Protein AF-0000000082828769 (afdb_homodimer)

Foldseek 3Di:
DDLLVLLVLLLLCAVVQDLCVSCVVVVHDSVVSVVSPVVNCVVVVHRQWDDDPPTIHGDPVNVVVSVVSLVVNLVVVVVVVVVPPLDLQEEAFEEEAPVLCVLFVVVLVVVLCVVRVNYHYHYDHDLDDDDCSVVVHFKYKDFDDDDDPLKDKAFQDKWFKFKKAFPVLCVVDDHDADLLCQQVWEEEEEPVQQQWFWKAALVRDTDTHGHDYPHYYNHQVVSVVCRLVGNTMYIHTCLSCVVCCVVRSMDTHDVRITGDMITIIMMGRDPVSHRPSNVVSRVSCSVPRVCSNCVDD/DDLLVLLVLLLLCAVVQDLCVSCVVVVHDSVVSVVSPVVNCVVVVHRQWDDDPPTTHGDPVNVVVSVVSLVVNLVVVLVVVVVPPLDLQEEAFEEEAPVLCVLFVVVLVVVLCVVRVNYHYHYDHDLDDDDCSVVVHAKYKDFDDDDDPLKDKAFQDKWFKFKKAFPVLCVVDDHDADLQCQQVWEEEEEPVQQQWFWKAALVRDTDTHGHDYPHYYNHQVVSVVCRLVGNTMYIHTCLSCVVCCVVRSMDTHDPRITGDMITIIMMGRDPVSHRPSNVVSRVSCSVPRVCSNCVPD

Radius of gyration: 26.08 Å; Cα contacts (8 Å, |Δi|>4): 1037; chains: 2; bounding box: 64×71×73 Å

Nearest PDB structures (foldseek):
  3t1b-assembly1_C  TM=7.133E-01  e=1.352E-25  Vibrio cholerae
  3t1b-assembly1_B  TM=7.035E-01  e=7.813E-25  Vibrio cholerae
  3t1b-assembly1_D  TM=6.618E-01  e=1.268E-24  Vibrio cholerae
  3hhg-assembly1_D  TM=6.342E-01  e=7.784E-24  Neisseria meningitidis serogroup B
  3hhf-assembly1_A  TM=8.661E-01  e=8.057E-17  Neisseria meningitidis serogroup B

Sequence (594 aa):
MDTLKAIQVFVSIAQHGNLTKAAEHLNYSRAMVSRYLEHLEHTFSTRLFQRNTRKISLTPAGEKALLYCENILQQQQLLQELAAPEQHNGTIRFTCGLFLFELGVAECIRQFKRQHPHIQFDVYLTESTMDLIDAQVDLALRITQKVADGLIARPVCQIESVFCAHPDYLKQHSPLLHPRQLIQHECIAHHSQHQFWTLFDNEQQPQNYPLNVTFKSNDVNALYDMCLHAQGVAMLPTLLVEKDLKEKRLKALFKNFTAPELSLSVVYASRQHLPRITQEFIAFMIENLDFYLKPQNMDTLKAIQVFVSIAQHGNLTKAAEHLNYSRAMVSRYLEHLEHTFSTRLFQRNTRKISLTPAGEKALLYCENILQQQQLLQELAAPEQHNGTIRFTCGLFLFELGVAECIRQFKRQHPHIQFDVYLTESTMDLIDAQVDLALRITQKVADGLIARPVCQIESVFCAHPDYLKQHSPLLHPRQLIQHECIAHHSQHQFWTLFDNEQQPQNYPLNVTFKSNDVNALYDMCLHAQGVAMLPTLLVEKDLKEKRLKALFKNFTAPELSLSVVYASRQHLPRITQEFIAFMIENLDFYLKPQN

Secondary structure (DSSP, 8-state):
--HHHHHHHHHHHHHHT-HHHHHHHHT--HHHHHHHHHHHHHHHTS--EEE-SS-EEE-HHHHHHHHHHHHHHHHHHHHHHHHS-S-S--EEEEEE-HHHIIIIIHHHHHHHHHH-TT-EEEEEE-SS---TTTTT-SEEEEE-S---TT-EEEEEEEE-EEEEE-HHHHHHS----SGGGGGGSEEEEEGGG-SEEEEE-TT--EEEEE-EEEEEES-HHHHHHHHHTTS-EEEEEHHHHHHHHHTTSSEE--TT-BPPPEEEEEEES-STTS-HHHHHHHHHHHHHHHHHHS---/--HHHHHHHHHHHHHHT-HHHHHHHHT--HHHHHHHHHHHHHHHTS--EEE-SS-EEE-HHHHHHHHHHHHHHHHHHHHHHHHS-S-S--EEEEEE-HHHIIIIIHHHHHHHHHH-TT-EEEEEE-SS---HHHHT-SEEEEE-S---TT-EEEEEEEE-EEEEE-HHHHHHS----SGGGGGGSEEEEEGGG-SEEEEE-TT--EEEEE-EEEEEES-HHHHHHHHHTTS-EEEEEHHHHHHHHHTTSSEE--TT-BPPPEEEEEEES-STTS-HHHHHHHHHHHHHHHHHHS---

Structure (mmCIF, N/CA/C/O backbone):
data_AF-0000000082828769-model_v1
#
loop_
_entity.id
_entity.type
_entity.pdbx_description
1 polymer 'HTH-type transcriptional regulator DmlR'
#
loop_
_atom_site.group_PDB
_atom_site.id
_atom_site.type_symbol
_atom_site.label_atom_id
_atom_site.label_alt_id
_atom_site.label_comp_id
_atom_site.label_asym_id
_atom_site.label_entity_id
_atom_site.label_seq_id
_atom_site.pdbx_PDB_ins_code
_atom_site.Cartn_x
_atom_site.Cartn_y
_atom_site.Cartn_z
_atom_site.occupancy
_atom_site.B_iso_or_equiv
_atom_site.auth_seq_id
_atom_site.auth_comp_id
_atom_site.auth_asym_id
_atom_site.auth_atom_id
_atom_site.pdbx_PDB_model_num
ATOM 1 N N . MET A 1 1 ? -0.984 39.531 -18.891 1 70.12 1 MET A N 1
ATOM 2 C CA . MET A 1 1 ? -1.29 38.281 -18.188 1 70.12 1 MET A CA 1
ATOM 3 C C . MET A 1 1 ? -0.097 37.812 -17.375 1 70.12 1 MET A C 1
ATOM 5 O O . MET A 1 1 ? 1.052 38.094 -17.703 1 70.12 1 MET A O 1
ATOM 9 N N . ASP A 1 2 ? -0.327 37.188 -16.266 1 77.69 2 ASP A N 1
ATOM 10 C CA . ASP A 1 2 ? 0.716 36.75 -15.359 1 77.69 2 ASP A CA 1
ATOM 11 C C . ASP A 1 2 ? 1.506 35.594 -15.953 1 77.69 2 ASP A C 1
ATOM 13 O O . ASP A 1 2 ? 0.942 34.531 -16.25 1 77.69 2 ASP A O 1
ATOM 17 N N . THR A 1 3 ? 2.744 35.875 -16.172 1 78.31 3 THR A N 1
ATOM 18 C CA . THR A 1 3 ? 3.594 34.906 -16.859 1 78.31 3 THR A CA 1
ATOM 19 C C . THR A 1 3 ? 3.768 33.656 -16.016 1 78.31 3 THR A C 1
ATOM 21 O O . THR A 1 3 ? 3.807 32.531 -16.547 1 78.31 3 THR A O 1
ATOM 24 N N . LEU A 1 4 ? 3.816 33.844 -14.773 1 79.44 4 LEU A N 1
ATOM 25 C CA . LEU A 1 4 ? 3.979 32.656 -13.898 1 79.44 4 LEU A CA 1
ATOM 26 C C . LEU A 1 4 ? 2.754 31.766 -13.969 1 79.44 4 LEU A C 1
ATOM 28 O O . LEU A 1 4 ? 2.883 30.531 -13.961 1 79.44 4 LEU A O 1
ATOM 32 N N . LYS A 1 5 ? 1.624 32.312 -13.961 1 82.19 5 LYS A N 1
ATOM 33 C CA . LYS A 1 5 ? 0.397 31.562 -14.148 1 82.19 5 LYS A CA 1
ATOM 34 C C . LYS A 1 5 ? 0.379 30.859 -15.508 1 82.19 5 LYS A C 1
ATOM 36 O O . LYS A 1 5 ? -0.058 29.719 -15.625 1 82.19 5 LYS A O 1
ATOM 41 N N . ALA A 1 6 ? 0.841 31.594 -16.516 1 85.81 6 ALA A N 1
ATOM 42 C CA . ALA A 1 6 ? 0.906 31.016 -17.844 1 85.81 6 ALA A CA 1
ATOM 43 C C . ALA A 1 6 ? 1.844 29.812 -17.875 1 85.81 6 ALA A C 1
ATOM 45 O O . ALA A 1 6 ? 1.554 28.812 -18.531 1 85.81 6 ALA A O 1
ATOM 46 N N . ILE A 1 7 ? 2.945 29.922 -17.188 1 82.5 7 ILE A N 1
ATOM 47 C CA . ILE A 1 7 ? 3.893 28.828 -17.062 1 82.5 7 ILE A CA 1
ATOM 48 C C . ILE A 1 7 ? 3.217 27.641 -16.391 1 82.5 7 ILE A C 1
ATOM 50 O O . ILE A 1 7 ? 3.363 26.484 -16.828 1 82.5 7 ILE A O 1
ATOM 54 N N . GLN A 1 8 ? 2.463 27.906 -15.336 1 85.12 8 GLN A N 1
ATOM 55 C CA . GLN A 1 8 ? 1.728 26.875 -14.625 1 85.12 8 GLN A CA 1
ATOM 56 C C . GLN A 1 8 ? 0.742 26.172 -15.555 1 85.12 8 GLN A C 1
ATOM 58 O O . GLN A 1 8 ? 0.625 24.938 -15.523 1 85.12 8 GLN A O 1
ATOM 63 N N . VAL A 1 9 ? 0.018 26.953 -16.359 1 88.44 9 VAL A N 1
ATOM 64 C CA . VAL A 1 9 ? -0.96 26.422 -17.297 1 88.44 9 VAL A CA 1
ATOM 65 C C . VAL A 1 9 ? -0.256 25.547 -18.344 1 88.44 9 VAL A C 1
ATOM 67 O O . VAL A 1 9 ? -0.713 24.453 -18.656 1 88.44 9 VAL A O 1
ATOM 70 N N . PHE A 1 10 ? 0.842 26.031 -18.875 1 92.06 10 PHE A N 1
ATOM 71 C CA . PHE A 1 10 ? 1.627 25.297 -19.859 1 92.06 10 PHE A CA 1
ATOM 72 C C . PHE A 1 10 ? 2.049 23.938 -19.328 1 92.06 10 PHE A C 1
ATOM 74 O O . PHE A 1 10 ? 1.855 22.906 -19.984 1 92.06 10 PHE A O 1
ATOM 81 N N . VAL A 1 11 ? 2.566 23.984 -18.188 1 83.88 11 VAL A N 1
ATOM 82 C CA . VAL A 1 11 ? 3.041 22.75 -17.562 1 83.88 11 VAL A CA 1
ATOM 83 C C . VAL A 1 11 ? 1.868 21.797 -17.344 1 83.88 11 VAL A C 1
ATOM 85 O O . VAL A 1 11 ? 1.99 20.594 -17.578 1 83.88 11 VAL A O 1
ATOM 88 N N . SER A 1 12 ? 0.747 22.266 -16.875 1 86.12 12 SER A N 1
ATOM 89 C CA . SER A 1 12 ? -0.448 21.453 -16.656 1 86.12 12 SER A CA 1
ATOM 90 C C . SER A 1 12 ? -0.937 20.828 -17.969 1 86.12 12 SER A C 1
ATOM 92 O O . SER A 1 12 ? -1.312 19.656 -18 1 86.12 12 SER A O 1
ATOM 94 N N . ILE A 1 13 ? -0.936 21.609 -19 1 86.38 13 ILE A N 1
ATOM 95 C CA . ILE A 1 13 ? -1.341 21.094 -20.312 1 86.38 13 ILE A CA 1
ATOM 96 C C . ILE A 1 13 ? -0.412 19.953 -20.719 1 86.38 13 ILE A C 1
ATOM 98 O O . ILE A 1 13 ? -0.869 18.922 -21.219 1 86.38 13 ILE A O 1
ATOM 102 N N . ALA A 1 14 ? 0.807 20.188 -20.562 1 83.62 14 ALA A N 1
ATOM 103 C CA . ALA A 1 14 ? 1.791 19.172 -20.922 1 83.62 14 ALA A CA 1
ATOM 104 C C . ALA A 1 14 ? 1.573 17.891 -20.125 1 83.62 14 ALA A C 1
ATOM 106 O O . ALA A 1 14 ? 1.704 16.781 -20.672 1 83.62 14 ALA A O 1
ATOM 107 N N . GLN A 1 15 ? 1.291 18.078 -18.891 1 79.12 15 GLN A N 1
ATOM 108 C CA . GLN A 1 15 ? 1.093 16.969 -17.984 1 79.12 15 GLN A CA 1
ATOM 109 C C . GLN A 1 15 ? -0.147 16.156 -18.359 1 79.12 15 GLN A C 1
ATOM 111 O O . GLN A 1 15 ? -0.142 14.93 -18.266 1 79.12 15 GLN A O 1
ATOM 116 N N . HIS A 1 16 ? -1.145 16.844 -18.719 1 77.94 16 HIS A N 1
ATOM 117 C CA . HIS A 1 16 ? -2.432 16.203 -18.953 1 77.94 16 HIS A CA 1
ATOM 118 C C . HIS A 1 16 ? -2.607 15.875 -20.438 1 77.94 16 HIS A C 1
ATOM 120 O O . HIS A 1 16 ? -3.479 15.078 -20.797 1 77.94 16 HIS A O 1
ATOM 126 N N . GLY A 1 17 ? -1.85 16.438 -21.266 1 78.19 17 GLY A N 1
ATOM 127 C CA . GLY A 1 17 ? -1.855 16.203 -22.703 1 78.19 17 GLY A CA 1
ATOM 128 C C . GLY A 1 17 ? -3.107 16.719 -23.391 1 78.19 17 GLY A C 1
ATOM 129 O O . GLY A 1 17 ? -3.416 16.312 -24.516 1 78.19 17 GLY A O 1
ATOM 130 N N . ASN A 1 18 ? -3.924 17.484 -22.672 1 83.44 18 ASN A N 1
ATOM 131 C CA . ASN A 1 18 ? -5.215 17.984 -23.141 1 83.44 18 ASN A CA 1
ATOM 132 C C . ASN A 1 18 ? -5.57 19.312 -22.484 1 83.44 18 ASN A C 1
ATOM 134 O O . ASN A 1 18 ? -5.406 19.469 -21.281 1 83.44 18 ASN A O 1
ATOM 138 N N . LEU A 1 19 ? -6.082 20.156 -23.359 1 85.69 19 LEU A N 1
ATOM 139 C CA . LEU A 1 19 ? -6.418 21.484 -22.875 1 85.69 19 LEU A CA 1
ATOM 140 C C . LEU A 1 19 ? -7.621 21.438 -21.938 1 85.69 19 LEU A C 1
ATOM 142 O O . LEU A 1 19 ? -7.648 22.125 -20.922 1 85.69 19 LEU A O 1
ATOM 146 N N . THR A 1 20 ? -8.516 20.562 -22.312 1 82.94 20 THR A N 1
ATOM 147 C CA . THR A 1 20 ? -9.734 20.469 -21.516 1 82.94 20 THR A CA 1
ATOM 148 C C . THR A 1 20 ? -9.438 19.875 -20.141 1 82.94 20 THR A C 1
ATOM 150 O O . THR A 1 20 ? -9.922 20.375 -19.125 1 82.94 20 THR A O 1
ATOM 153 N N . LYS A 1 21 ? -8.633 18.938 -20.125 1 81.12 21 LYS A N 1
ATOM 154 C CA . LYS A 1 21 ? -8.273 18.281 -18.875 1 81.12 21 LYS A CA 1
ATOM 155 C C . LYS A 1 21 ? -7.449 19.203 -17.984 1 81.12 21 LYS A C 1
ATOM 157 O O . LYS A 1 21 ? -7.645 19.25 -16.766 1 81.12 21 LYS A O 1
ATOM 162 N N . ALA A 1 22 ? -6.586 19.875 -18.625 1 85.38 22 ALA A N 1
ATOM 163 C CA . ALA A 1 22 ? -5.789 20.859 -17.891 1 85.38 22 ALA A CA 1
ATOM 164 C C . ALA A 1 22 ? -6.676 21.953 -17.297 1 85.38 22 ALA A C 1
ATOM 166 O O . ALA A 1 22 ? -6.473 22.375 -16.156 1 85.38 22 ALA A O 1
ATOM 167 N N . ALA A 1 23 ? -7.625 22.344 -18.031 1 87.19 23 ALA A N 1
ATOM 168 C CA . ALA A 1 23 ? -8.562 23.375 -17.578 1 87.19 23 ALA A CA 1
ATOM 169 C C . ALA A 1 23 ? -9.352 22.906 -16.359 1 87.19 23 ALA A C 1
ATOM 171 O O . ALA A 1 23 ? -9.492 23.641 -15.383 1 87.19 23 ALA A O 1
ATOM 172 N N . GLU A 1 24 ? -9.719 21.75 -16.438 1 79.75 24 GLU A N 1
ATOM 173 C CA . GLU A 1 24 ? -10.461 21.156 -15.336 1 79.75 24 GLU A CA 1
ATOM 174 C C . GLU A 1 24 ? -9.594 21.047 -14.086 1 79.75 24 GLU A C 1
ATOM 176 O O . GLU A 1 24 ? -10.039 21.391 -12.984 1 79.75 24 GLU A O 1
ATOM 181 N N . HIS A 1 25 ? -8.414 20.766 -14.328 1 77.69 25 HIS A N 1
ATOM 182 C CA . HIS A 1 25 ? -7.473 20.594 -13.227 1 77.69 25 HIS A CA 1
ATOM 183 C C . HIS A 1 25 ? -7.156 21.922 -12.555 1 77.69 25 HIS A C 1
ATOM 185 O O . HIS A 1 25 ? -7.031 22 -11.328 1 77.69 25 HIS A O 1
ATOM 191 N N . LEU A 1 26 ? -7.137 22.906 -13.266 1 79.12 26 LEU A N 1
ATOM 192 C CA . LEU A 1 26 ? -6.727 24.219 -12.781 1 79.12 26 LEU A CA 1
ATOM 193 C C . LEU A 1 26 ? -7.941 25.062 -12.414 1 79.12 26 LEU A C 1
ATOM 195 O O . LEU A 1 26 ? -7.797 26.188 -11.922 1 79.12 26 LEU A O 1
ATOM 199 N N . ASN A 1 27 ? -9.125 24.484 -12.617 1 80.94 27 ASN A N 1
ATOM 200 C CA . ASN A 1 27 ? -10.375 25.219 -12.422 1 80.94 27 ASN A CA 1
ATOM 201 C C . ASN A 1 27 ? -10.414 26.484 -13.266 1 80.94 27 ASN A C 1
ATOM 203 O O . ASN A 1 27 ? -10.75 27.562 -12.75 1 80.94 27 ASN A O 1
ATOM 207 N N . TYR A 1 28 ? -9.93 26.344 -14.438 1 84 28 TYR A N 1
ATOM 208 C CA . TYR A 1 28 ? -10.008 27.391 -15.453 1 84 28 TYR A CA 1
ATOM 209 C C . TYR A 1 28 ? -10.938 26.984 -16.594 1 84 28 TYR A C 1
ATOM 211 O O . TYR A 1 28 ? -11.258 25.797 -16.75 1 84 28 TYR A O 1
ATOM 219 N N . SER A 1 29 ? -11.555 27.922 -17.297 1 84.12 29 SER A N 1
ATOM 220 C CA . SER A 1 29 ? -12.203 27.625 -18.578 1 84.12 29 SER A CA 1
ATOM 221 C C . SER A 1 29 ? -11.18 27.25 -19.641 1 84.12 29 SER A C 1
ATOM 223 O O . SER A 1 29 ? -10.023 27.641 -19.562 1 84.12 29 SER A O 1
ATOM 225 N N . ARG A 1 30 ? -11.625 26.469 -20.609 1 87.31 30 ARG A N 1
ATOM 226 C CA . ARG A 1 30 ? -10.75 26.109 -21.719 1 87.31 30 ARG A CA 1
ATOM 227 C C . ARG A 1 30 ? -10.25 27.344 -22.453 1 87.31 30 ARG A C 1
ATOM 229 O O . ARG A 1 30 ? -9.102 27.391 -22.906 1 87.31 30 ARG A O 1
ATOM 236 N N . ALA A 1 31 ? -11.133 28.328 -22.516 1 88.62 31 ALA A N 1
ATOM 237 C CA . ALA A 1 31 ? -10.766 29.578 -23.156 1 88.62 31 ALA A CA 1
ATOM 238 C C . ALA A 1 31 ? -9.625 30.266 -22.422 1 88.62 31 ALA A C 1
ATOM 240 O O . ALA A 1 31 ? -8.695 30.797 -23.047 1 88.62 31 ALA A O 1
ATOM 241 N N . MET A 1 32 ? -9.703 30.25 -21.156 1 85.94 32 MET A N 1
ATOM 242 C CA . MET A 1 32 ? -8.672 30.875 -20.328 1 85.94 32 MET A CA 1
ATOM 243 C C . MET A 1 32 ? -7.344 30.141 -20.469 1 85.94 32 MET A C 1
ATOM 245 O O . MET A 1 32 ? -6.285 30.766 -20.594 1 85.94 32 MET A O 1
ATOM 249 N N . VAL A 1 33 ? -7.418 28.828 -20.484 1 91 33 VAL A N 1
ATOM 250 C CA . VAL A 1 33 ? -6.219 28.016 -20.625 1 91 33 VAL A CA 1
ATOM 251 C C . VAL A 1 33 ? -5.574 28.297 -21.984 1 91 33 VAL A C 1
ATOM 253 O O . VAL A 1 33 ? -4.348 28.406 -22.094 1 91 33 VAL A O 1
ATOM 256 N N . SER A 1 34 ? -6.355 28.406 -22.969 1 89.81 34 SER A N 1
ATOM 257 C CA . SER A 1 34 ? -5.867 28.703 -24.312 1 89.81 34 SER A CA 1
ATOM 258 C C . SER A 1 34 ? -5.207 30.078 -24.375 1 89.81 34 SER A C 1
ATOM 260 O O . SER A 1 34 ? -4.145 30.234 -24.984 1 89.81 34 SER A O 1
ATOM 262 N N . ARG A 1 35 ? -5.781 31.016 -23.719 1 89.38 35 ARG A N 1
ATOM 263 C CA . ARG A 1 35 ? -5.242 32.375 -23.688 1 89.38 35 ARG A CA 1
ATOM 264 C C . ARG A 1 35 ? -3.898 32.406 -22.969 1 89.38 35 ARG A C 1
ATOM 266 O O . ARG A 1 35 ? -2.975 33.094 -23.406 1 89.38 35 ARG A O 1
ATOM 273 N N . TYR A 1 36 ? -3.836 31.703 -21.859 1 89.25 36 TYR A N 1
ATOM 274 C CA . TYR A 1 36 ? -2.586 31.641 -21.109 1 89.25 36 TYR A CA 1
ATOM 275 C C . TYR A 1 36 ? -1.481 31 -21.938 1 89.25 36 TYR A C 1
ATOM 277 O O . TYR A 1 36 ? -0.335 31.453 -21.922 1 89.25 36 TYR A O 1
ATOM 285 N N . LEU A 1 37 ? -1.844 30 -22.656 1 90.62 37 LEU A N 1
ATOM 286 C CA . LEU A 1 37 ? -0.863 29.344 -23.516 1 90.62 37 LEU A CA 1
ATOM 287 C C . LEU A 1 37 ? -0.379 30.297 -24.609 1 90.62 37 LEU A C 1
ATOM 289 O O . LEU A 1 37 ? 0.823 30.391 -24.859 1 90.62 37 LEU A O 1
ATOM 293 N N . GLU A 1 38 ? -1.291 30.922 -25.203 1 89 38 GLU A N 1
ATOM 294 C CA . GLU A 1 38 ? -0.949 31.891 -26.234 1 89 38 GLU A CA 1
ATOM 295 C C . GLU A 1 38 ? -0.047 33 -25.688 1 89 38 GLU A C 1
ATOM 297 O O . GLU A 1 38 ? 0.913 33.406 -26.344 1 89 38 GLU A O 1
ATOM 302 N N . HIS A 1 39 ? -0.423 33.469 -24.547 1 85.44 39 HIS A N 1
ATOM 303 C CA . HIS A 1 39 ? 0.387 34.469 -23.875 1 85.44 39 HIS A CA 1
ATOM 304 C C . HIS A 1 39 ? 1.821 34 -23.688 1 85.44 39 HIS A C 1
ATOM 306 O O . HIS A 1 39 ? 2.77 34.75 -23.953 1 85.44 39 HIS A O 1
ATOM 312 N N . LEU A 1 40 ? 1.974 32.781 -23.266 1 86.94 40 LEU A N 1
ATOM 313 C CA . LEU A 1 40 ? 3.305 32.25 -23 1 86.94 40 LEU A CA 1
ATOM 314 C C . LEU A 1 40 ? 4.098 32.094 -24.281 1 86.94 40 LEU A C 1
ATOM 316 O O . LEU A 1 40 ? 5.281 32.438 -24.328 1 86.94 40 LEU A O 1
ATOM 320 N N . GLU A 1 41 ? 3.471 31.641 -25.297 1 88.5 41 GLU A N 1
ATOM 321 C CA . GLU A 1 41 ? 4.125 31.469 -26.594 1 88.5 41 GLU A CA 1
ATOM 322 C C . GLU A 1 41 ? 4.535 32.812 -27.188 1 88.5 41 GLU A C 1
ATOM 324 O O . GLU A 1 41 ? 5.602 32.906 -27.797 1 88.5 41 GLU A O 1
ATOM 329 N N . HIS A 1 42 ? 3.688 33.75 -26.984 1 83.5 42 HIS A N 1
ATOM 330 C CA . HIS A 1 42 ? 4 35.125 -27.453 1 83.5 42 HIS A CA 1
ATOM 331 C C . HIS A 1 42 ? 5.164 35.719 -26.672 1 83.5 42 HIS A C 1
ATOM 333 O O . HIS A 1 42 ? 6.078 36.281 -27.25 1 83.5 42 HIS A O 1
ATOM 339 N N . THR A 1 43 ? 5.164 35.562 -25.344 1 79.25 43 THR A N 1
ATOM 340 C CA . THR A 1 43 ? 6.191 36.094 -24.469 1 79.25 43 THR A CA 1
ATOM 341 C C . THR A 1 43 ? 7.559 35.5 -24.812 1 79.25 43 THR A C 1
ATOM 343 O O . THR A 1 43 ? 8.562 36.219 -24.812 1 79.25 43 THR A O 1
ATOM 346 N N . PHE A 1 44 ? 7.523 34.219 -25.156 1 76.5 44 PHE A N 1
ATOM 347 C CA . PHE A 1 44 ? 8.789 33.562 -25.438 1 76.5 44 PHE A CA 1
ATOM 348 C C . PHE A 1 44 ? 9.039 33.469 -26.938 1 76.5 44 PHE A C 1
ATOM 350 O O . PHE A 1 44 ? 10.078 32.969 -27.375 1 76.5 44 PHE A O 1
ATOM 357 N N . SER A 1 45 ? 8.164 34.031 -27.688 1 81.25 45 SER A N 1
ATOM 358 C CA . SER A 1 45 ? 8.234 34.062 -29.141 1 81.25 45 SER A CA 1
ATOM 359 C C . SER A 1 45 ? 8.523 32.688 -29.719 1 81.25 45 SER A C 1
ATOM 361 O O . SER A 1 45 ? 9.367 32.531 -30.594 1 81.25 45 SER A O 1
ATOM 363 N N . THR A 1 46 ? 7.938 31.703 -29.094 1 80.62 46 THR A N 1
ATOM 364 C CA . THR A 1 46 ? 8.125 30.312 -29.5 1 80.62 46 THR A CA 1
ATOM 365 C C . THR A 1 46 ? 6.828 29.531 -29.375 1 80.62 46 THR A C 1
ATOM 367 O O . THR A 1 46 ? 6.07 29.734 -28.422 1 80.62 46 THR A O 1
ATOM 370 N N . ARG A 1 47 ? 6.512 28.688 -30.328 1 84.12 47 ARG A N 1
ATOM 371 C CA . ARG A 1 47 ? 5.398 27.75 -30.219 1 84.12 47 ARG A CA 1
ATOM 372 C C . ARG A 1 47 ? 5.77 26.562 -29.328 1 84.12 47 ARG A C 1
ATOM 374 O O . ARG A 1 47 ? 6.805 25.938 -29.547 1 84.12 47 ARG A O 1
ATOM 381 N N . LEU A 1 48 ? 4.902 26.375 -28.328 1 89.38 48 LEU A N 1
ATOM 382 C CA . LEU A 1 48 ? 5.242 25.359 -27.344 1 89.38 48 LEU A CA 1
ATOM 383 C C . LEU A 1 48 ? 4.512 24.047 -27.641 1 89.38 48 LEU A C 1
ATOM 385 O O . LEU A 1 48 ? 5 22.969 -27.297 1 89.38 48 LEU A O 1
ATOM 389 N N . PHE A 1 49 ? 3.33 24.203 -28.125 1 87.5 49 PHE A N 1
ATOM 390 C CA . PHE A 1 49 ? 2.553 23.031 -28.484 1 87.5 49 PHE A CA 1
ATOM 391 C C . PHE A 1 49 ? 2.232 23.016 -29.969 1 87.5 49 PHE A C 1
ATOM 393 O O . PHE A 1 49 ? 2.127 24.062 -30.594 1 87.5 49 PHE A O 1
ATOM 400 N N . GLN A 1 50 ? 2.248 21.828 -30.516 1 80.56 50 GLN A N 1
ATOM 401 C CA . GLN A 1 50 ? 1.705 21.641 -31.859 1 80.56 50 GLN A CA 1
ATOM 402 C C . GLN A 1 50 ? 0.246 21.188 -31.812 1 80.56 50 GLN A C 1
ATOM 404 O O . GLN A 1 50 ? -0.122 20.359 -30.969 1 80.56 50 GLN A O 1
ATOM 409 N N . ARG A 1 51 ? -0.724 22.031 -32.156 1 65.88 51 ARG A N 1
ATOM 410 C CA . ARG A 1 51 ? -2.158 21.781 -32.125 1 65.88 51 ARG A CA 1
ATOM 411 C C . ARG A 1 51 ? -2.582 20.953 -33.344 1 65.88 51 ARG A C 1
ATOM 413 O O . ARG A 1 51 ? -2.355 21.359 -34.469 1 65.88 51 ARG A O 1
ATOM 420 N N . ASN A 1 52 ? -2.545 19.719 -33.312 1 58.28 52 ASN A N 1
ATOM 421 C CA . ASN A 1 52 ? -3.246 18.984 -34.344 1 58.28 52 ASN A CA 1
ATOM 422 C C . ASN A 1 52 ? -4.66 18.609 -33.938 1 58.28 52 ASN A C 1
ATOM 424 O O . ASN A 1 52 ? -4.996 18.688 -32.75 1 58.28 52 ASN A O 1
ATOM 428 N N . THR A 1 53 ? -5.688 18.391 -34.75 1 55.28 53 THR A N 1
ATOM 429 C CA . THR A 1 53 ? -7.133 18.312 -34.562 1 55.28 53 THR A CA 1
ATOM 430 C C . THR A 1 53 ? -7.469 17.438 -33.375 1 55.28 53 THR A C 1
ATOM 432 O O . THR A 1 53 ? -8.539 17.578 -32.75 1 55.28 53 THR A O 1
ATOM 435 N N . ARG A 1 54 ? -6.77 16.312 -32.969 1 54.06 54 ARG A N 1
ATOM 436 C CA . ARG A 1 54 ? -7.273 15.32 -32.031 1 54.06 54 ARG A CA 1
ATOM 437 C C . ARG A 1 54 ? -6.434 15.312 -30.766 1 54.06 54 ARG A C 1
ATOM 439 O O . ARG A 1 54 ? -6.859 14.781 -29.734 1 54.06 54 ARG A O 1
ATOM 446 N N . LYS A 1 55 ? -5.023 15.742 -30.766 1 64.5 55 LYS A N 1
ATOM 447 C CA . LYS A 1 55 ? -4.168 15.664 -29.578 1 64.5 55 LYS A CA 1
ATOM 448 C C . LYS A 1 55 ? -3.18 16.828 -29.547 1 64.5 55 LYS A C 1
ATOM 450 O O . LYS A 1 55 ? -2.746 17.312 -30.594 1 64.5 55 LYS A O 1
ATOM 455 N N . ILE A 1 56 ? -2.936 17.453 -28.297 1 76.12 56 ILE A N 1
ATOM 456 C CA . ILE A 1 56 ? -1.958 18.516 -28.094 1 76.12 56 ILE A CA 1
ATOM 457 C C . ILE A 1 56 ? -0.615 17.906 -27.688 1 76.12 56 ILE A C 1
ATOM 459 O O . ILE A 1 56 ? -0.555 17.031 -26.828 1 76.12 56 ILE A O 1
ATOM 463 N N . SER A 1 57 ? 0.412 18.125 -28.578 1 82.31 57 SER A N 1
ATOM 464 C CA . SER A 1 57 ? 1.75 17.625 -28.266 1 82.31 57 SER A CA 1
ATOM 465 C C . SER A 1 57 ? 2.758 18.766 -28.188 1 82.31 57 SER A C 1
ATOM 467 O O . SER A 1 57 ? 2.574 19.812 -28.828 1 82.31 57 SER A O 1
ATOM 469 N N . LEU A 1 58 ? 3.871 18.531 -27.469 1 85.06 58 LEU A N 1
ATOM 470 C CA . LEU A 1 58 ? 4.914 19.531 -27.281 1 85.06 58 LEU A CA 1
ATOM 471 C C . LEU A 1 58 ? 5.754 19.688 -28.547 1 85.06 58 LEU A C 1
ATOM 473 O O . LEU A 1 58 ? 6.059 18.688 -29.203 1 85.06 58 LEU A O 1
ATOM 477 N N . THR A 1 59 ? 6.156 20.891 -29.031 1 83.5 59 THR A N 1
ATOM 478 C CA . THR A 1 59 ? 7.215 21.141 -30 1 83.5 59 THR A CA 1
ATOM 479 C C . THR A 1 59 ? 8.586 20.859 -29.391 1 83.5 59 THR A C 1
ATOM 481 O O . THR A 1 59 ? 8.711 20.734 -28.172 1 83.5 59 THR A O 1
ATOM 484 N N . PRO A 1 60 ? 9.641 20.688 -30.219 1 78.25 60 PRO A N 1
ATOM 485 C CA . PRO A 1 60 ? 10.992 20.562 -29.656 1 78.25 60 PRO A CA 1
ATOM 486 C C . PRO A 1 60 ? 11.336 21.719 -28.703 1 78.25 60 PRO A C 1
ATOM 488 O O . PRO A 1 60 ? 11.93 21.484 -27.656 1 78.25 60 PRO A O 1
ATOM 491 N N . ALA A 1 61 ? 11.008 22.828 -29.078 1 79.62 61 ALA A N 1
ATOM 492 C CA . ALA A 1 61 ? 11.18 23.984 -28.203 1 79.62 61 ALA A CA 1
ATOM 493 C C . ALA A 1 61 ? 10.328 23.859 -26.953 1 79.62 61 ALA A C 1
ATOM 495 O O . ALA A 1 61 ? 10.758 24.234 -25.859 1 79.62 61 ALA A O 1
ATOM 496 N N . GLY A 1 62 ? 9.133 23.281 -27.156 1 82.81 62 GLY A N 1
ATOM 497 C CA . GLY A 1 62 ? 8.25 23.047 -26.031 1 82.81 62 GLY A CA 1
ATOM 498 C C . GLY A 1 62 ? 8.836 22.078 -25.016 1 82.81 62 GLY A C 1
ATOM 499 O O . GLY A 1 62 ? 8.703 22.281 -23.797 1 82.81 62 GLY A O 1
ATOM 500 N N . GLU A 1 63 ? 9.523 21.156 -25.453 1 78.31 63 GLU A N 1
ATOM 501 C CA . GLU A 1 63 ? 10.164 20.172 -24.578 1 78.31 63 GLU A CA 1
ATOM 502 C C . GLU A 1 63 ? 11.258 20.812 -23.734 1 78.31 63 GLU A C 1
ATOM 504 O O . GLU A 1 63 ? 11.367 20.547 -22.547 1 78.31 63 GLU A O 1
ATOM 509 N N . LYS A 1 64 ? 12.062 21.609 -24.438 1 75.25 64 LYS A N 1
ATOM 510 C CA . LYS A 1 64 ? 13.102 22.344 -23.719 1 75.25 64 LYS A CA 1
ATOM 511 C C . LYS A 1 64 ? 12.5 23.344 -22.734 1 75.25 64 LYS A C 1
ATOM 513 O O . LYS A 1 64 ? 12.945 23.438 -21.594 1 75.25 64 LYS A O 1
ATOM 518 N N . ALA A 1 65 ? 11.508 24 -23.203 1 78.88 65 ALA A N 1
ATOM 519 C CA . ALA A 1 65 ? 10.852 25 -22.375 1 78.88 65 ALA A CA 1
ATOM 520 C C . ALA A 1 65 ? 10.219 24.359 -21.141 1 78.88 65 ALA A C 1
ATOM 522 O O . ALA A 1 65 ? 10.227 24.953 -20.047 1 78.88 65 ALA A O 1
ATOM 523 N N . LEU A 1 66 ? 9.664 23.172 -21.359 1 79.12 66 LEU A N 1
ATOM 524 C CA . LEU A 1 66 ? 9.008 22.484 -20.25 1 79.12 66 LEU A CA 1
ATOM 525 C C . LEU A 1 66 ? 9.977 22.281 -19.094 1 79.12 66 LEU A C 1
ATOM 527 O O . LEU A 1 66 ? 9.625 22.547 -17.938 1 79.12 66 LEU A O 1
ATOM 531 N N . LEU A 1 67 ? 11.164 22.062 -19.406 1 70.69 67 LEU A N 1
ATOM 532 C CA . LEU A 1 67 ? 12.188 21.875 -18.375 1 70.69 67 LEU A CA 1
ATOM 533 C C . LEU A 1 67 ? 12.453 23.188 -17.641 1 70.69 67 LEU A C 1
ATOM 535 O O . LEU A 1 67 ? 12.516 23.203 -16.406 1 70.69 67 LEU A O 1
ATOM 539 N N . TYR A 1 68 ? 12.578 24.172 -18.422 1 70.12 68 TYR A N 1
ATOM 540 C CA . TYR A 1 68 ? 12.852 25.484 -17.828 1 70.12 68 TYR A CA 1
ATOM 541 C C . TYR A 1 68 ? 11.656 25.969 -17.016 1 70.12 68 TYR A C 1
ATOM 543 O O . TYR A 1 68 ? 11.828 26.516 -15.93 1 70.12 68 TYR A O 1
ATOM 551 N N . CYS A 1 69 ? 10.453 25.719 -17.562 1 76.69 69 CYS A N 1
ATOM 552 C CA . CYS A 1 69 ? 9.25 26.188 -16.891 1 76.69 69 CYS A CA 1
ATOM 553 C C . CYS A 1 69 ? 9.031 25.438 -15.586 1 76.69 69 CYS A C 1
ATOM 555 O O . CYS A 1 69 ? 8.648 26.031 -14.578 1 76.69 69 CYS A O 1
ATOM 557 N N . GLU A 1 70 ? 9.312 24.266 -15.633 1 70.62 70 GLU A N 1
ATOM 558 C CA . GLU A 1 70 ? 9.227 23.469 -14.414 1 70.62 70 GLU A CA 1
ATOM 559 C C . GLU A 1 70 ? 10.211 23.969 -13.359 1 70.62 70 GLU A C 1
ATOM 561 O O . GLU A 1 70 ? 9.867 24.047 -12.18 1 70.62 70 GLU A O 1
ATOM 566 N N . ASN A 1 71 ? 11.352 24.375 -13.766 1 62.81 71 ASN A N 1
ATOM 567 C CA . ASN A 1 71 ? 12.352 24.953 -12.883 1 62.81 71 ASN A CA 1
ATOM 568 C C . ASN A 1 71 ? 11.891 26.281 -12.312 1 62.81 71 ASN A C 1
ATOM 570 O O . ASN A 1 71 ? 12.102 26.578 -11.133 1 62.81 71 ASN A O 1
ATOM 574 N N . ILE A 1 72 ? 11.352 27.094 -13.086 1 65.31 72 ILE A N 1
ATOM 575 C CA . ILE A 1 72 ? 10.852 28.391 -12.656 1 65.31 72 ILE A CA 1
ATOM 576 C C . ILE A 1 72 ? 9.766 28.203 -11.602 1 65.31 72 ILE A C 1
ATOM 578 O O . ILE A 1 72 ? 9.773 28.875 -10.562 1 65.31 72 ILE A O 1
ATOM 582 N N . LEU A 1 73 ? 8.891 27.328 -11.898 1 67.19 73 LEU A N 1
ATOM 583 C CA . LEU A 1 73 ? 7.816 27.109 -10.938 1 67.19 73 LEU A CA 1
ATOM 584 C C . LEU A 1 73 ? 8.367 26.562 -9.625 1 67.19 73 LEU A C 1
ATOM 586 O O . LEU A 1 73 ? 7.879 26.922 -8.547 1 67.19 73 LEU A O 1
ATOM 590 N N . GLN A 1 74 ? 9.391 25.891 -9.734 1 59.72 74 GLN A N 1
ATOM 591 C CA . GLN A 1 74 ? 10.086 25.391 -8.547 1 59.72 74 GLN A CA 1
ATOM 592 C C . GLN A 1 74 ? 10.727 26.547 -7.766 1 59.72 74 GLN A C 1
ATOM 594 O O . GLN A 1 74 ? 10.617 26.594 -6.539 1 59.72 74 GLN A O 1
ATOM 599 N N . GLN A 1 75 ? 11.367 27.469 -8.484 1 56.34 75 GLN A N 1
ATOM 600 C CA . GLN A 1 75 ? 11.977 28.641 -7.863 1 56.34 75 GLN A CA 1
ATOM 601 C C . GLN A 1 75 ? 10.914 29.547 -7.254 1 56.34 75 GLN A C 1
ATOM 603 O O . GLN A 1 75 ? 11.109 30.109 -6.172 1 56.34 75 GLN A O 1
ATOM 608 N N . GLN A 1 76 ? 9.844 29.719 -7.938 1 56.41 76 GLN A N 1
ATOM 609 C CA . GLN A 1 76 ? 8.742 30.516 -7.406 1 56.41 76 GLN A CA 1
ATOM 610 C C . GLN A 1 76 ? 8.211 29.922 -6.102 1 56.41 76 GLN A C 1
ATOM 612 O O . GLN A 1 76 ? 7.918 30.641 -5.152 1 56.41 76 GLN A O 1
ATOM 617 N N . GLN A 1 77 ? 8.055 28.734 -6.195 1 55.62 77 GLN A N 1
ATOM 618 C CA . GLN A 1 77 ? 7.613 28.062 -4.98 1 55.62 77 GLN A CA 1
ATOM 619 C C . GLN A 1 77 ? 8.602 28.281 -3.84 1 55.62 77 GLN A C 1
ATOM 621 O O . GLN A 1 77 ? 8.203 28.547 -2.705 1 55.62 77 GLN A O 1
ATOM 626 N N . LEU A 1 78 ? 9.812 28.25 -4.207 1 47.38 78 LEU A N 1
ATOM 627 C CA . LEU A 1 78 ? 10.867 28.531 -3.24 1 47.38 78 LEU A CA 1
ATOM 628 C C . LEU A 1 78 ? 10.805 29.969 -2.748 1 47.38 78 LEU A C 1
ATOM 630 O O . LEU A 1 78 ? 10.984 30.234 -1.558 1 47.38 78 LEU A O 1
ATOM 634 N N . LEU A 1 79 ? 10.633 30.891 -3.666 1 49.81 79 LEU A N 1
ATOM 635 C CA . LEU A 1 79 ? 10.5 32.281 -3.318 1 49.81 79 LEU A CA 1
ATOM 636 C C . LEU A 1 79 ? 9.281 32.531 -2.428 1 49.81 79 LEU A C 1
ATOM 638 O O . LEU A 1 79 ? 9.336 33.312 -1.491 1 49.81 79 LEU A O 1
ATOM 642 N N . GLN A 1 80 ? 8.227 31.969 -2.869 1 49.72 80 GLN A N 1
ATOM 643 C CA . GLN A 1 80 ? 7.043 32.094 -2.031 1 49.72 80 GLN A CA 1
ATOM 644 C C . GLN A 1 80 ? 7.293 31.562 -0.63 1 49.72 80 GLN A C 1
ATOM 646 O O . GLN A 1 80 ? 6.77 32.094 0.353 1 49.72 80 GLN A O 1
ATOM 651 N N . GLU A 1 81 ? 7.992 30.531 -0.756 1 44.78 81 GLU A N 1
ATOM 652 C CA . GLU A 1 81 ? 8.391 29.938 0.519 1 44.78 81 GLU A CA 1
ATOM 653 C C . GLU A 1 81 ? 9.32 30.875 1.295 1 44.78 81 GLU A C 1
ATOM 655 O O . GLU A 1 81 ? 9.336 30.859 2.527 1 44.78 81 GLU A O 1
ATOM 660 N N . LEU A 1 82 ? 10.156 31.594 0.521 1 41.12 82 LEU A N 1
ATOM 661 C CA . LEU A 1 82 ? 10.984 32.594 1.19 1 41.12 82 LEU A CA 1
ATOM 662 C C . LEU A 1 82 ? 10.117 33.656 1.852 1 41.12 82 LEU A C 1
ATOM 664 O O . LEU A 1 82 ? 10.492 34.219 2.887 1 41.12 82 LEU A O 1
ATOM 668 N N . ALA A 1 83 ? 9.336 34.312 0.951 1 41.03 83 ALA A N 1
ATOM 669 C CA . ALA A 1 83 ? 8.562 35.375 1.558 1 41.03 83 ALA A CA 1
ATOM 670 C C . ALA A 1 83 ? 7.707 34.875 2.711 1 41.03 83 ALA A C 1
ATOM 672 O O . ALA A 1 83 ? 7.09 35.656 3.436 1 41.03 83 ALA A O 1
ATOM 673 N N . ALA A 1 84 ? 7.316 33.562 2.572 1 41.47 84 ALA A N 1
ATOM 674 C CA . ALA A 1 84 ? 6.699 33.125 3.826 1 41.47 84 ALA A CA 1
ATOM 675 C C . ALA A 1 84 ? 7.648 33.344 5.004 1 41.47 84 ALA A C 1
ATOM 677 O O . ALA A 1 84 ? 8.828 33 4.93 1 41.47 84 ALA A O 1
ATOM 678 N N . PRO A 1 85 ? 7.586 34.219 5.758 1 37.34 85 PRO A N 1
ATOM 679 C CA . PRO A 1 85 ? 8.445 34.188 6.941 1 37.34 85 PRO A CA 1
ATOM 680 C C . PRO A 1 85 ? 9.031 32.812 7.223 1 37.34 85 PRO A C 1
ATOM 682 O O . PRO A 1 85 ? 8.477 31.812 6.773 1 37.34 85 PRO A O 1
ATOM 685 N N . GLU A 1 86 ? 10.305 32.562 7.773 1 39.09 86 GLU A N 1
ATOM 686 C CA . GLU A 1 86 ? 11.055 31.469 8.367 1 39.09 86 GLU A CA 1
ATOM 687 C C . GLU A 1 86 ? 10.117 30.359 8.836 1 39.09 86 GLU A C 1
ATOM 689 O O . GLU A 1 86 ? 10.508 29.5 9.625 1 39.09 86 GLU A O 1
ATOM 694 N N . GLN A 1 87 ? 8.828 30.422 8.883 1 39.47 87 GLN A N 1
ATOM 695 C CA . GLN A 1 87 ? 7.84 29.797 9.75 1 39.47 87 GLN A CA 1
ATOM 696 C C . GLN A 1 87 ? 7.852 28.281 9.594 1 39.47 87 GLN A C 1
ATOM 698 O O . GLN A 1 87 ? 7.977 27.766 8.477 1 39.47 87 GLN A O 1
ATOM 703 N N . HIS A 1 88 ? 8.32 27.516 10.578 1 48.53 88 HIS A N 1
ATOM 704 C CA . HIS A 1 88 ? 8.133 26.172 11.133 1 48.53 88 HIS A CA 1
ATOM 705 C C . HIS A 1 88 ? 6.879 25.516 10.562 1 48.53 88 HIS A C 1
ATOM 707 O O . HIS A 1 88 ? 6.488 24.422 11 1 48.53 88 HIS A O 1
ATOM 713 N N . ASN A 1 89 ? 6.02 26.281 9.711 1 57.62 89 ASN A N 1
ATOM 714 C CA . ASN A 1 89 ? 4.746 25.812 9.172 1 57.62 89 ASN A CA 1
ATOM 715 C C . ASN A 1 89 ? 4.91 25.234 7.77 1 57.62 89 ASN A C 1
ATOM 717 O O . ASN A 1 89 ? 5.355 25.922 6.855 1 57.62 89 ASN A O 1
ATOM 721 N N . GLY A 1 90 ? 5.52 23.969 7.664 1 81.5 90 GLY A N 1
ATOM 722 C CA . GLY A 1 90 ? 5.688 23.375 6.348 1 81.5 90 GLY A CA 1
ATOM 723 C C . GLY A 1 90 ? 5.082 21.984 6.238 1 81.5 90 GLY A C 1
ATOM 724 O O . GLY A 1 90 ? 4.699 21.391 7.246 1 81.5 90 GLY A O 1
ATOM 725 N N . THR A 1 91 ? 4.68 21.781 4.953 1 89.88 91 THR A N 1
ATOM 726 C CA . THR A 1 91 ? 4.223 20.438 4.605 1 89.88 91 THR A CA 1
ATOM 727 C C . THR A 1 91 ? 5.359 19.625 4.008 1 89.88 91 THR A C 1
ATOM 729 O O . THR A 1 91 ? 6.055 20.078 3.098 1 89.88 91 THR A O 1
ATOM 732 N N . ILE A 1 92 ? 5.66 18.562 4.68 1 93.56 92 ILE A N 1
ATOM 733 C CA . ILE A 1 92 ? 6.621 17.625 4.117 1 93.56 92 ILE A CA 1
ATOM 734 C C . ILE A 1 92 ? 5.887 16.531 3.34 1 93.56 92 ILE A C 1
ATOM 736 O O . ILE A 1 92 ? 5.051 15.828 3.9 1 93.56 92 ILE A O 1
ATOM 740 N N . ARG A 1 93 ? 6.18 16.453 2.08 1 93.19 93 ARG A N 1
ATOM 741 C CA . ARG A 1 93 ? 5.629 15.422 1.218 1 93.19 93 ARG A CA 1
ATOM 742 C C . ARG A 1 93 ? 6.586 14.242 1.104 1 93.19 93 ARG A C 1
ATOM 744 O O . ARG A 1 93 ? 7.719 14.391 0.638 1 93.19 93 ARG A O 1
ATOM 751 N N . PHE A 1 94 ? 6 13.109 1.526 1 93.69 94 PHE A N 1
ATOM 752 C CA . PHE A 1 94 ? 6.855 11.953 1.779 1 93.69 94 PHE A CA 1
ATOM 753 C C . PHE A 1 94 ? 6.238 10.688 1.197 1 93.69 94 PHE A C 1
ATOM 755 O O . PHE A 1 94 ? 5.016 10.516 1.221 1 93.69 94 PHE A O 1
ATOM 762 N N . THR A 1 95 ? 7.156 9.844 0.566 1 94.5 95 THR A N 1
ATOM 763 C CA . THR A 1 95 ? 6.633 8.57 0.089 1 94.5 95 THR A CA 1
ATOM 764 C C . THR A 1 95 ? 7.52 7.414 0.548 1 94.5 95 THR A C 1
ATOM 766 O O . THR A 1 95 ? 8.742 7.566 0.655 1 94.5 95 THR A O 1
ATOM 769 N N . CYS A 1 96 ? 6.898 6.309 0.879 1 94.38 96 CYS A N 1
ATOM 770 C CA . CYS A 1 96 ? 7.555 5.039 1.18 1 94.38 96 CYS A CA 1
ATOM 771 C C . CYS A 1 96 ? 6.57 3.881 1.073 1 94.38 96 CYS A C 1
ATOM 773 O O . CYS A 1 96 ? 5.391 4.086 0.779 1 94.38 96 CYS A O 1
ATOM 775 N N . GLY A 1 97 ? 7.102 2.723 1.206 1 92.88 97 GLY A N 1
ATOM 776 C CA . GLY A 1 97 ? 6.219 1.571 1.293 1 92.88 97 GLY A CA 1
ATOM 777 C C . GLY A 1 97 ? 5.504 1.466 2.627 1 92.88 97 GLY A C 1
ATOM 778 O O . GLY A 1 97 ? 5.973 2.008 3.631 1 92.88 97 GLY A O 1
ATOM 779 N N . LEU A 1 98 ? 4.387 0.79 2.631 1 90.81 98 LEU A N 1
ATOM 780 C CA . LEU A 1 98 ? 3.58 0.679 3.84 1 90.81 98 LEU A CA 1
ATOM 781 C C . LEU A 1 98 ? 4.332 -0.079 4.93 1 90.81 98 LEU A C 1
ATOM 783 O O . LEU A 1 98 ? 4.277 0.297 6.102 1 90.81 98 LEU A O 1
ATOM 787 N N . PHE A 1 99 ? 5.016 -1.139 4.57 1 90.12 99 PHE A N 1
ATOM 788 C CA . PHE A 1 99 ? 5.723 -1.927 5.574 1 90.12 99 PHE A CA 1
ATOM 789 C C . PHE A 1 99 ? 6.738 -1.069 6.32 1 90.12 99 PHE A C 1
ATOM 791 O O . PHE A 1 99 ? 6.844 -1.152 7.547 1 90.12 99 PHE A O 1
ATOM 798 N N . LEU A 1 100 ? 7.398 -0.212 5.594 1 92.88 100 LEU A N 1
ATOM 799 C CA . LEU A 1 100 ? 8.375 0.67 6.227 1 92.88 100 LEU A CA 1
ATOM 800 C C . LEU A 1 100 ? 7.684 1.687 7.129 1 92.88 100 LEU A C 1
ATOM 802 O O . LEU A 1 100 ? 8.172 1.985 8.219 1 92.88 100 LEU A O 1
ATOM 806 N N . PHE A 1 101 ? 6.582 2.152 6.605 1 95.44 101 PHE A N 1
ATOM 807 C CA . PHE A 1 101 ? 5.828 3.121 7.391 1 95.44 101 PHE A CA 1
ATOM 808 C C . PHE A 1 101 ? 5.43 2.533 8.734 1 95.44 101 PHE A C 1
ATOM 810 O O . PHE A 1 101 ? 5.668 3.145 9.781 1 95.44 101 PHE A O 1
ATOM 817 N N . GLU A 1 102 ? 4.934 1.345 8.711 1 91.81 102 GLU A N 1
ATOM 818 C CA . GLU A 1 102 ? 4.414 0.711 9.922 1 91.81 102 GLU A CA 1
ATOM 819 C C . GLU A 1 102 ? 5.543 0.252 10.836 1 91.81 102 GLU A C 1
ATOM 821 O O . GLU A 1 102 ? 5.391 0.227 12.055 1 91.81 102 GLU A O 1
ATOM 826 N N . LEU A 1 103 ? 6.586 -0.086 10.234 1 90.56 103 LEU A N 1
ATOM 827 C CA . LEU A 1 103 ? 7.691 -0.648 11 1 90.56 103 LEU A CA 1
ATOM 828 C C . LEU A 1 103 ? 8.344 0.419 11.875 1 90.56 103 LEU A C 1
ATOM 830 O O . LEU A 1 103 ? 8.695 0.158 13.023 1 90.56 103 LEU A O 1
ATOM 834 N N . GLY A 1 104 ? 8.461 1.636 11.25 1 93.25 104 GLY A N 1
ATOM 835 C CA . GLY A 1 104 ? 9.203 2.59 12.062 1 93.25 104 GLY A CA 1
ATOM 836 C C . GLY A 1 104 ? 9.07 4.02 11.57 1 93.25 104 GLY A C 1
ATOM 837 O O . GLY A 1 104 ? 9.32 4.965 12.32 1 93.25 104 GLY A O 1
ATOM 838 N N . VAL A 1 105 ? 8.719 4.203 10.375 1 95.69 105 VAL A N 1
ATOM 839 C CA . VAL A 1 105 ? 8.656 5.539 9.805 1 95.69 105 VAL A CA 1
ATOM 840 C C . VAL A 1 105 ? 7.57 6.355 10.5 1 95.69 105 VAL A C 1
ATOM 842 O O . VAL A 1 105 ? 7.758 7.543 10.781 1 95.69 105 VAL A O 1
ATOM 845 N N . ALA A 1 106 ? 6.457 5.715 10.781 1 96.44 106 ALA A N 1
ATOM 846 C CA . ALA A 1 106 ? 5.379 6.41 11.477 1 96.44 106 ALA A CA 1
ATOM 847 C C . ALA A 1 106 ? 5.859 6.969 12.812 1 96.44 106 ALA A C 1
ATOM 849 O O . ALA A 1 106 ? 5.578 8.117 13.148 1 96.44 106 ALA A O 1
ATOM 850 N N . GLU A 1 107 ? 6.555 6.148 13.5 1 96.06 107 GLU A N 1
ATOM 851 C CA . GLU A 1 107 ? 7.098 6.586 14.789 1 96.06 107 GLU A CA 1
ATOM 852 C C . GLU A 1 107 ? 8.07 7.746 14.609 1 96.06 107 GLU A C 1
ATOM 854 O O . GLU A 1 107 ? 8.062 8.703 15.383 1 96.06 107 GLU A O 1
ATOM 859 N N . CYS A 1 108 ? 8.859 7.621 13.633 1 95.19 108 CYS A N 1
ATOM 860 C CA . CYS A 1 108 ? 9.805 8.688 13.328 1 95.19 108 CYS A CA 1
ATOM 861 C C . CYS A 1 108 ? 9.078 10 13.039 1 95.19 108 CYS A C 1
ATOM 863 O O . CYS A 1 108 ? 9.469 11.055 13.547 1 95.19 108 CYS A O 1
ATOM 865 N N . ILE A 1 109 ? 8.039 9.961 12.289 1 96.38 109 ILE A N 1
ATOM 866 C CA . ILE A 1 109 ? 7.23 11.133 11.953 1 96.38 109 ILE A CA 1
ATOM 867 C C . ILE A 1 109 ? 6.605 11.711 13.219 1 96.38 109 ILE A C 1
ATOM 869 O O . ILE A 1 109 ? 6.66 12.914 13.453 1 96.38 109 ILE A O 1
ATOM 873 N N . ARG A 1 110 ? 6.043 10.836 14.047 1 96.44 110 ARG A N 1
ATOM 874 C CA . ARG A 1 110 ? 5.391 11.289 15.273 1 96.44 110 ARG A CA 1
ATOM 875 C C . ARG A 1 110 ? 6.379 12.008 16.188 1 96.44 110 ARG A C 1
ATOM 877 O O . ARG A 1 110 ? 6.059 13.062 16.75 1 96.44 110 ARG A O 1
ATOM 884 N N . GLN A 1 111 ? 7.57 11.484 16.281 1 95.25 111 GLN A N 1
ATOM 885 C CA . GLN A 1 111 ? 8.586 12.094 17.125 1 95.25 111 GLN A CA 1
ATOM 886 C C . GLN A 1 111 ? 9.039 13.438 16.562 1 95.25 111 GLN A C 1
ATOM 888 O O . GLN A 1 111 ? 9.273 14.383 17.328 1 95.25 111 GLN A O 1
ATOM 893 N N . PHE A 1 112 ? 9.203 13.516 15.312 1 95.75 112 PHE A N 1
ATOM 894 C CA . PHE A 1 112 ? 9.586 14.781 14.695 1 95.75 112 PHE A CA 1
ATOM 895 C C . PHE A 1 112 ? 8.492 15.828 14.883 1 95.75 112 PHE A C 1
ATOM 897 O O . PHE A 1 112 ? 8.789 16.984 15.156 1 95.75 112 PHE A O 1
ATOM 904 N N . LYS A 1 113 ? 7.238 15.414 14.734 1 94.19 113 LYS A N 1
ATOM 905 C CA . LYS A 1 113 ? 6.105 16.312 14.914 1 94.19 113 LYS A CA 1
ATOM 906 C 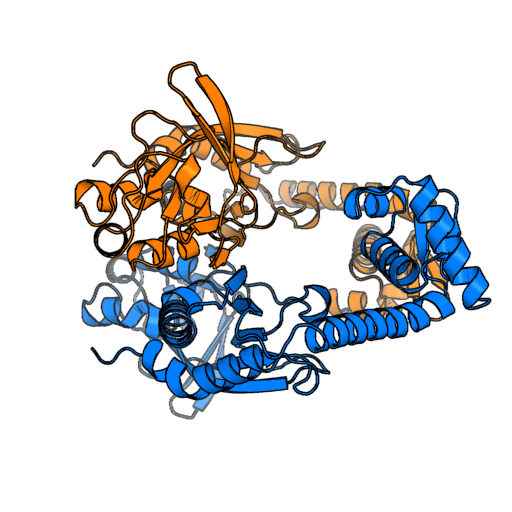C . LYS A 1 113 ? 6.062 16.859 16.344 1 94.19 113 LYS A C 1
ATOM 908 O O . LYS A 1 113 ? 5.645 18 16.562 1 94.19 113 LYS A O 1
ATOM 913 N N . ARG A 1 114 ? 6.418 16.047 17.266 1 93.06 114 ARG A N 1
ATOM 914 C CA . ARG A 1 114 ? 6.465 16.5 18.641 1 93.06 114 ARG A CA 1
ATOM 915 C C . ARG A 1 114 ? 7.422 17.672 18.812 1 93.06 114 ARG A C 1
ATOM 917 O O . ARG A 1 114 ? 7.168 18.578 19.609 1 93.06 114 ARG A O 1
ATOM 924 N N . GLN A 1 115 ? 8.484 17.625 18.047 1 91.5 115 GLN A N 1
ATOM 925 C CA . GLN A 1 115 ? 9.484 18.688 18.109 1 91.5 115 GLN A CA 1
ATOM 926 C C . GLN A 1 115 ? 9.078 19.875 17.234 1 91.5 115 GLN A C 1
ATOM 928 O O . GLN A 1 115 ? 9.555 20.984 17.453 1 91.5 115 GLN A O 1
ATOM 933 N N . HIS A 1 116 ? 8.219 19.578 16.328 1 91.88 116 HIS A N 1
ATOM 934 C CA . HIS A 1 116 ? 7.742 20.594 15.406 1 91.88 116 HIS A CA 1
ATOM 935 C C . HIS A 1 116 ? 6.223 20.562 15.273 1 91.88 116 HIS A C 1
ATOM 937 O O . HIS A 1 116 ? 5.695 20.156 14.234 1 91.88 116 HIS A O 1
ATOM 943 N N . PRO A 1 117 ? 5.496 21.109 16.172 1 86.5 117 PRO A N 1
ATOM 944 C CA . PRO A 1 117 ? 4.047 20.906 16.281 1 86.5 117 PRO A CA 1
ATOM 945 C C . PRO A 1 117 ? 3.287 21.531 15.109 1 86.5 117 PRO A C 1
ATOM 947 O O . PRO A 1 117 ? 2.129 21.188 14.867 1 86.5 117 PRO A O 1
ATOM 950 N N . HIS A 1 118 ? 3.848 22.344 14.328 1 86.25 118 HIS A N 1
ATOM 951 C CA . HIS A 1 118 ? 3.113 23.031 13.266 1 86.25 118 HIS A CA 1
ATOM 952 C C . HIS A 1 118 ? 3.385 22.391 11.906 1 86.25 118 HIS A C 1
ATOM 954 O O . HIS A 1 118 ? 2.818 22.812 10.898 1 86.25 118 HIS A O 1
ATOM 960 N N . ILE A 1 119 ? 4.121 21.391 11.922 1 91.19 119 ILE A N 1
ATOM 961 C CA . ILE A 1 119 ? 4.477 20.75 10.656 1 91.19 119 ILE A CA 1
ATOM 962 C C . ILE A 1 119 ? 3.344 19.844 10.195 1 91.19 119 ILE A C 1
ATOM 964 O O . ILE A 1 119 ? 2.664 19.219 11.023 1 91.19 119 ILE A O 1
ATOM 968 N N . GLN A 1 120 ? 3.15 19.828 8.93 1 94.31 120 GLN A N 1
ATOM 969 C CA . GLN A 1 120 ? 2.186 18.922 8.32 1 94.31 120 GLN A CA 1
ATOM 970 C C . GLN A 1 120 ? 2.883 17.891 7.441 1 94.31 120 GLN A C 1
ATOM 972 O O . GLN A 1 120 ? 3.9 18.188 6.812 1 94.31 120 GLN A O 1
ATOM 977 N N . PHE A 1 121 ? 2.338 16.703 7.496 1 96.75 121 PHE A N 1
ATOM 978 C CA . PHE A 1 121 ? 2.871 15.648 6.648 1 96.75 121 PHE A CA 1
ATOM 979 C C . PHE A 1 121 ? 1.843 15.219 5.609 1 96.75 121 PHE A C 1
ATOM 981 O O . PHE A 1 121 ? 0.661 15.062 5.926 1 96.75 121 PHE A O 1
ATOM 988 N N . ASP A 1 122 ? 2.307 15.125 4.395 1 96.44 122 ASP A N 1
ATOM 989 C CA . ASP A 1 122 ? 1.605 14.516 3.27 1 96.44 122 ASP A CA 1
ATOM 990 C C . ASP A 1 122 ? 2.312 13.242 2.807 1 96.44 122 ASP A C 1
ATOM 992 O O . ASP A 1 122 ? 3.295 13.312 2.062 1 96.44 122 ASP A O 1
ATOM 996 N N . VAL A 1 123 ? 1.72 12.094 3.219 1 96.88 123 VAL A N 1
ATOM 997 C CA . VAL A 1 123 ? 2.412 10.82 3.031 1 96.88 123 VAL A CA 1
ATOM 998 C C . VAL A 1 123 ? 1.694 9.992 1.967 1 96.88 123 VAL A C 1
ATOM 1000 O O . VAL A 1 123 ? 0.515 9.664 2.117 1 96.88 123 VAL A O 1
ATOM 1003 N N . TYR A 1 124 ? 2.391 9.688 0.976 1 94.94 124 TYR A N 1
ATOM 1004 C CA . TYR A 1 124 ? 1.876 8.82 -0.08 1 94.94 124 TYR A CA 1
ATOM 1005 C C . TYR A 1 124 ? 2.537 7.449 -0.033 1 94.94 124 TYR A C 1
ATOM 1007 O O . TYR A 1 124 ? 3.725 7.316 -0.332 1 94.94 124 TYR A O 1
ATOM 1015 N N . LEU A 1 125 ? 1.722 6.484 0.288 1 94.69 125 LEU A N 1
ATOM 1016 C CA . LEU A 1 125 ? 2.266 5.137 0.417 1 94.69 125 LEU A CA 1
ATOM 1017 C C . LEU A 1 125 ? 2.084 4.352 -0.879 1 94.69 125 LEU A C 1
ATOM 1019 O O . LEU A 1 125 ? 0.965 4.223 -1.379 1 94.69 125 LEU A O 1
ATOM 1023 N N . THR A 1 126 ? 3.229 3.881 -1.365 1 91.19 126 THR A N 1
ATOM 1024 C CA . THR A 1 126 ? 3.219 3.115 -2.607 1 91.19 126 THR A CA 1
ATOM 1025 C C . THR A 1 126 ? 4.477 2.258 -2.725 1 91.19 126 THR A C 1
ATOM 1027 O O . THR A 1 126 ? 5.516 2.588 -2.148 1 91.19 126 THR A O 1
ATOM 1030 N N . GLU A 1 127 ? 4.289 1.146 -3.455 1 87.69 127 GLU A N 1
ATOM 1031 C CA . GLU A 1 127 ? 5.441 0.305 -3.754 1 87.69 127 GLU A CA 1
ATOM 1032 C C . GLU A 1 127 ? 6.055 0.665 -5.105 1 87.69 127 GLU A C 1
ATOM 1034 O O . GLU A 1 127 ? 7.137 0.184 -5.449 1 87.69 127 GLU A O 1
ATOM 1039 N N . SER A 1 128 ? 5.426 1.518 -5.789 1 81 128 SER A N 1
ATOM 1040 C CA . SER A 1 128 ? 5.898 1.911 -7.113 1 81 128 SER A CA 1
ATOM 1041 C C . SER A 1 128 ? 6.941 3.018 -7.02 1 81 128 SER A C 1
ATOM 1043 O O . SER A 1 128 ? 6.871 3.873 -6.137 1 81 128 SER A O 1
ATOM 1045 N N . THR A 1 129 ? 7.902 2.844 -7.957 1 74.69 129 THR A N 1
ATOM 1046 C CA . THR A 1 129 ? 8.859 3.939 -8.062 1 74.69 129 THR A CA 1
ATOM 1047 C C . THR A 1 129 ? 8.242 5.125 -8.805 1 74.69 129 THR A C 1
ATOM 1049 O O . THR A 1 129 ? 7.598 4.949 -9.836 1 74.69 129 THR A O 1
ATOM 1052 N N . MET A 1 130 ? 8.25 6.184 -8.117 1 75.12 130 MET A N 1
ATOM 1053 C CA . MET A 1 130 ? 7.68 7.395 -8.711 1 75.12 130 MET A CA 1
ATOM 1054 C C . MET A 1 130 ? 8.773 8.414 -9.016 1 75.12 130 MET A C 1
ATOM 1056 O O . MET A 1 130 ? 9.852 8.367 -8.43 1 75.12 130 MET A O 1
ATOM 1060 N N . ASP A 1 131 ? 8.438 9.148 -10.094 1 73.75 131 ASP A N 1
ATOM 1061 C CA . ASP A 1 131 ? 9.258 10.344 -10.281 1 73.75 131 ASP A CA 1
ATOM 1062 C C . ASP A 1 131 ? 8.953 11.391 -9.211 1 73.75 131 ASP A C 1
ATOM 1064 O O . ASP A 1 131 ? 7.887 12.016 -9.234 1 73.75 131 ASP A O 1
ATOM 1068 N N . LEU A 1 132 ? 9.93 11.531 -8.406 1 77 132 LEU A N 1
ATOM 1069 C CA . LEU A 1 132 ? 9.711 12.383 -7.246 1 77 132 LEU A CA 1
ATOM 1070 C C . LEU A 1 132 ? 9.406 13.82 -7.672 1 77 132 LEU A C 1
ATOM 1072 O O . LEU A 1 132 ? 8.586 14.492 -7.051 1 77 132 LEU A O 1
ATOM 1076 N N . ILE A 1 133 ? 10.078 14.203 -8.625 1 70 133 ILE A N 1
ATOM 1077 C CA . ILE A 1 133 ? 9.922 15.578 -9.07 1 70 133 ILE A CA 1
ATOM 1078 C C . ILE A 1 133 ? 8.539 15.781 -9.68 1 70 133 ILE A C 1
ATOM 1080 O O . ILE A 1 133 ? 7.809 16.688 -9.289 1 70 133 ILE A O 1
ATOM 1084 N N . ASP A 1 134 ? 8.172 14.812 -10.461 1 68.94 134 ASP A N 1
ATOM 1085 C CA . ASP A 1 134 ? 6.871 14.891 -11.117 1 68.94 134 ASP A CA 1
ATOM 1086 C C . ASP A 1 134 ? 5.734 14.719 -10.109 1 68.94 134 ASP A C 1
ATOM 1088 O O . ASP A 1 134 ? 4.684 15.352 -10.25 1 68.94 134 ASP A O 1
ATOM 1092 N N . ALA A 1 135 ? 6.062 14.031 -9.141 1 77.56 135 ALA A N 1
ATOM 1093 C CA . ALA A 1 135 ? 5.027 13.703 -8.156 1 77.56 135 ALA A CA 1
ATOM 1094 C C . ALA A 1 135 ? 4.98 14.742 -7.043 1 77.56 135 ALA A C 1
ATOM 1096 O O . ALA A 1 135 ? 4.129 14.672 -6.152 1 77.56 135 ALA A O 1
ATOM 1097 N N . GLN A 1 136 ? 5.832 15.711 -7.125 1 80.31 136 GLN A N 1
ATOM 1098 C CA . GLN A 1 136 ? 5.926 16.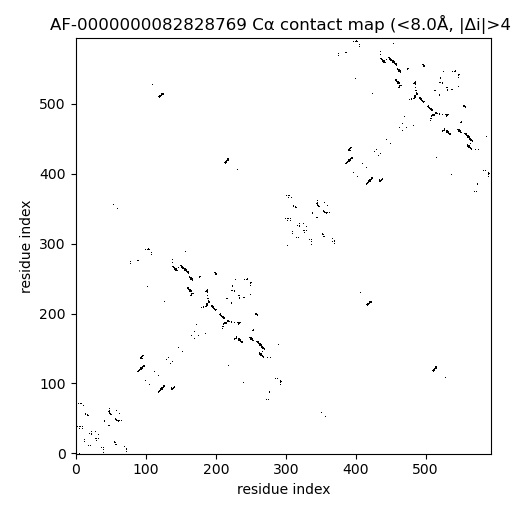734 -6.098 1 80.31 136 GLN A CA 1
ATOM 1099 C C . GLN A 1 136 ? 6.133 16.125 -4.719 1 80.31 136 GLN A C 1
ATOM 1101 O O . GLN A 1 136 ? 5.426 16.469 -3.766 1 80.31 136 GLN A O 1
ATOM 1106 N N . VAL A 1 137 ? 6.973 15.188 -4.707 1 88.94 137 VAL A N 1
ATOM 1107 C CA . VAL A 1 137 ? 7.379 14.523 -3.467 1 88.94 137 VAL A CA 1
ATOM 1108 C C . VAL A 1 137 ? 8.758 15.023 -3.047 1 88.94 137 VAL A C 1
ATOM 1110 O O . VAL A 1 137 ? 9.68 15.086 -3.865 1 88.94 137 VAL A O 1
ATOM 1113 N N . ASP A 1 138 ? 8.805 15.398 -1.779 1 89.38 138 ASP A N 1
ATOM 1114 C CA . ASP A 1 138 ? 10.047 15.969 -1.267 1 89.38 138 ASP A CA 1
ATOM 1115 C C . ASP A 1 138 ? 11.102 14.883 -1.051 1 89.38 138 ASP A C 1
ATOM 1117 O O . ASP A 1 138 ? 12.281 15.094 -1.323 1 89.38 138 ASP A O 1
ATOM 1121 N N . LEU A 1 139 ? 10.68 13.805 -0.505 1 91.69 139 LEU A N 1
ATOM 1122 C CA . LEU A 1 139 ? 11.625 12.734 -0.203 1 91.69 139 LEU A CA 1
ATOM 1123 C C . LEU A 1 139 ? 10.938 11.375 -0.223 1 91.69 139 LEU A C 1
ATOM 1125 O O . LEU A 1 139 ? 9.727 11.281 -0.009 1 91.69 139 LEU A O 1
ATOM 1129 N N . ALA A 1 140 ? 11.789 10.398 -0.524 1 93.25 140 ALA A N 1
ATOM 1130 C CA . ALA A 1 140 ? 11.336 9.008 -0.56 1 93.25 140 ALA A CA 1
ATOM 1131 C C . ALA A 1 140 ? 12.25 8.117 0.27 1 93.25 140 ALA A C 1
ATOM 1133 O O . ALA A 1 140 ? 13.445 8.383 0.398 1 93.25 140 ALA A O 1
ATOM 1134 N N . LEU A 1 141 ? 11.633 7.188 0.911 1 93.62 141 LEU A N 1
ATOM 1135 C CA . LEU A 1 141 ? 12.383 6.082 1.497 1 93.62 141 LEU A CA 1
ATOM 1136 C C . LEU A 1 141 ? 12.227 4.812 0.663 1 93.62 141 LEU A C 1
ATOM 1138 O O . LEU A 1 141 ? 11.117 4.297 0.513 1 93.62 141 LEU A O 1
ATOM 1142 N N . ARG A 1 142 ? 13.383 4.336 0.193 1 89.25 142 ARG A N 1
ATOM 1143 C CA . ARG A 1 142 ? 13.312 3.238 -0.765 1 89.25 142 ARG A CA 1
ATOM 1144 C C . ARG A 1 142 ? 14.391 2.199 -0.486 1 89.25 142 ARG A C 1
ATOM 1146 O O . ARG A 1 142 ? 15.508 2.547 -0.09 1 89.25 142 ARG A O 1
ATOM 1153 N N . ILE A 1 143 ? 13.875 0.977 -0.689 1 85.5 143 ILE A N 1
ATOM 1154 C CA . ILE A 1 143 ? 14.852 -0.105 -0.735 1 85.5 143 ILE A CA 1
ATOM 1155 C C . ILE A 1 143 ? 15.398 -0.249 -2.154 1 85.5 143 ILE A C 1
ATOM 1157 O O . ILE A 1 143 ? 14.695 -0.729 -3.049 1 85.5 143 ILE A O 1
ATOM 1161 N N . THR A 1 144 ? 16.484 0.34 -2.451 1 72.06 144 THR A N 1
ATOM 1162 C CA . THR A 1 144 ? 17.016 0.316 -3.812 1 72.06 144 THR A CA 1
ATOM 1163 C C . THR A 1 144 ? 18.531 0.283 -3.807 1 72.06 144 THR A C 1
ATOM 1165 O O . THR A 1 144 ? 19.172 0.721 -2.842 1 72.06 144 THR A O 1
ATOM 1168 N N . GLN A 1 145 ? 18.938 -0.347 -4.855 1 64.06 145 GLN A N 1
ATOM 1169 C CA . GLN A 1 145 ? 20.391 -0.337 -5.039 1 64.06 145 GLN A CA 1
ATOM 1170 C C . GLN A 1 145 ? 20.812 0.78 -5.988 1 64.06 145 GLN A C 1
ATOM 1172 O O . GLN A 1 145 ? 21.953 1.237 -5.941 1 64.06 145 GLN A O 1
ATOM 1177 N N . LYS A 1 146 ? 19.859 1.207 -6.781 1 67.69 146 LYS A N 1
ATOM 1178 C CA . LYS A 1 146 ? 20.188 2.215 -7.785 1 67.69 146 LYS A CA 1
ATOM 1179 C C . LYS A 1 146 ? 19.141 3.332 -7.801 1 67.69 146 LYS A C 1
ATOM 1181 O O . LYS A 1 146 ? 17.953 3.078 -7.637 1 67.69 146 LYS A O 1
ATOM 1186 N N . VAL A 1 147 ? 19.672 4.551 -7.766 1 69.06 147 VAL A N 1
ATOM 1187 C CA . VAL A 1 147 ? 18.75 5.672 -7.867 1 69.06 147 VAL A CA 1
ATOM 1188 C C . VAL A 1 147 ? 18.922 6.371 -9.211 1 69.06 147 VAL A C 1
ATOM 1190 O O . VAL A 1 147 ? 20 6.312 -9.812 1 69.06 147 VAL A O 1
ATOM 1193 N N . ALA A 1 148 ? 17.797 6.977 -9.711 1 69.62 148 ALA A N 1
ATOM 1194 C CA . ALA A 1 148 ? 17.812 7.703 -10.977 1 69.62 148 ALA A CA 1
ATOM 1195 C C . ALA A 1 148 ? 18.766 8.891 -10.93 1 69.62 148 ALA A C 1
ATOM 1197 O O . ALA A 1 148 ? 19.078 9.391 -9.844 1 69.62 148 ALA A O 1
ATOM 1198 N N . ASP A 1 149 ? 19.109 9.227 -12.078 1 69.44 149 ASP A N 1
ATOM 1199 C CA . ASP A 1 149 ? 19.984 10.391 -12.195 1 69.44 149 ASP A CA 1
ATOM 1200 C C . ASP A 1 149 ? 19.312 11.641 -11.617 1 69.44 149 ASP A C 1
ATOM 1202 O O . ASP A 1 149 ? 18.109 11.844 -11.812 1 69.44 149 ASP A O 1
ATOM 1206 N N . GLY A 1 150 ? 20.109 12.383 -10.922 1 74.75 150 GLY A N 1
ATOM 1207 C CA . GLY A 1 150 ? 19.594 13.633 -10.375 1 74.75 150 GLY A CA 1
ATOM 1208 C C . GLY A 1 150 ? 19.047 13.492 -8.969 1 74.75 150 GLY A C 1
ATOM 1209 O O . GLY A 1 150 ? 18.719 14.484 -8.312 1 74.75 150 GLY A O 1
ATOM 1210 N N . LEU A 1 151 ? 18.984 12.281 -8.641 1 82.25 151 LEU A N 1
ATOM 1211 C CA . LEU A 1 151 ? 18.531 12.047 -7.277 1 82.25 151 LEU A CA 1
ATOM 1212 C C . LEU A 1 151 ? 19.703 11.703 -6.359 1 82.25 151 LEU A C 1
ATOM 1214 O O . LEU A 1 151 ? 20.719 11.164 -6.812 1 82.25 151 LEU A O 1
ATOM 1218 N N . ILE A 1 152 ? 19.547 12.148 -5.145 1 83.44 152 ILE A N 1
ATOM 1219 C CA . ILE A 1 152 ? 20.516 11.82 -4.102 1 83.44 152 ILE A CA 1
ATOM 1220 C C . ILE A 1 152 ? 19.953 10.703 -3.219 1 83.44 152 ILE A C 1
ATOM 1222 O O . ILE A 1 152 ? 18.797 10.742 -2.82 1 83.44 152 ILE A O 1
ATOM 1226 N N . ALA A 1 153 ? 20.812 9.75 -3.004 1 87.69 153 ALA A N 1
ATOM 1227 C CA . ALA A 1 153 ? 20.453 8.656 -2.104 1 87.69 153 ALA A CA 1
ATOM 1228 C C . ALA A 1 153 ? 21.391 8.609 -0.898 1 87.69 153 ALA A C 1
ATOM 1230 O O . ALA A 1 153 ? 22.609 8.562 -1.055 1 87.69 153 ALA A O 1
ATOM 1231 N N . ARG A 1 154 ? 20.797 8.641 0.28 1 87.12 154 ARG A N 1
ATOM 1232 C CA . ARG A 1 154 ? 21.547 8.484 1.517 1 87.12 154 ARG A CA 1
ATOM 1233 C C . ARG A 1 154 ? 21.156 7.207 2.25 1 87.12 154 ARG A C 1
ATOM 1235 O O . ARG A 1 154 ? 20 7.055 2.654 1 87.12 154 ARG A O 1
ATOM 1242 N N . PRO A 1 155 ? 22.125 6.359 2.449 1 86.31 155 PRO A N 1
ATOM 1243 C CA . PRO A 1 155 ? 21.797 5.113 3.145 1 86.31 155 PRO A CA 1
ATOM 1244 C C . PRO A 1 155 ? 21.422 5.336 4.605 1 86.31 155 PRO A C 1
ATOM 1246 O O . PRO A 1 155 ? 22.016 6.18 5.281 1 86.31 155 PRO A O 1
ATOM 1249 N N . VAL A 1 156 ? 20.438 4.613 5.016 1 89.56 156 VAL A N 1
ATOM 1250 C CA . VAL A 1 156 ? 19.969 4.68 6.395 1 89.56 156 VAL A CA 1
ATOM 1251 C C . VAL A 1 156 ? 20.328 3.391 7.129 1 89.56 156 VAL A C 1
ATOM 1253 O O . VAL A 1 156 ? 20.891 3.434 8.227 1 89.56 156 VAL A O 1
ATOM 1256 N N . CYS A 1 157 ? 20 2.246 6.531 1 87.94 157 CYS A N 1
ATOM 1257 C CA . CYS A 1 157 ? 20.312 0.956 7.137 1 87.94 157 CYS A CA 1
ATOM 1258 C C . CYS A 1 157 ? 20.188 -0.171 6.121 1 87.94 157 CYS A C 1
ATOM 1260 O O . CYS A 1 157 ? 19.766 0.059 4.984 1 87.94 157 CYS A O 1
ATOM 1262 N N . GLN A 1 158 ? 20.625 -1.328 6.629 1 88.62 158 GLN A N 1
ATOM 1263 C CA . GLN A 1 158 ? 20.484 -2.533 5.82 1 88.62 158 GLN A CA 1
ATOM 1264 C C . GLN A 1 158 ? 19.219 -3.295 6.184 1 88.62 158 GLN A C 1
ATOM 1266 O O . GLN A 1 158 ? 18.828 -3.355 7.355 1 88.62 158 GLN A O 1
ATOM 1271 N N . ILE A 1 159 ? 18.625 -3.785 5.129 1 90 159 ILE A N 1
ATOM 1272 C CA . ILE A 1 159 ? 17.453 -4.629 5.316 1 90 159 ILE A CA 1
ATOM 1273 C C . ILE A 1 159 ? 17.797 -6.074 4.965 1 90 159 ILE A C 1
ATOM 1275 O O . ILE A 1 159 ? 18.172 -6.371 3.828 1 90 159 ILE A O 1
ATOM 1279 N N . GLU A 1 160 ? 17.641 -6.93 5.957 1 92.06 160 GLU A N 1
ATOM 1280 C CA . GLU A 1 160 ? 17.891 -8.352 5.754 1 92.06 160 GLU A CA 1
ATOM 1281 C C . GLU A 1 160 ? 16.594 -9.102 5.449 1 92.06 160 GLU A C 1
ATOM 1283 O O . GLU A 1 160 ? 15.508 -8.656 5.82 1 92.06 160 GLU A O 1
ATOM 1288 N N . SER A 1 161 ? 16.828 -10.172 4.73 1 95.25 161 SER A N 1
ATOM 1289 C CA . SER A 1 161 ? 15.688 -11.039 4.43 1 95.25 161 SER A CA 1
ATOM 1290 C C . SER A 1 161 ? 15.906 -12.453 4.957 1 95.25 161 SER A C 1
ATOM 1292 O O . SER A 1 161 ? 17.047 -12.852 5.211 1 95.25 161 SER A O 1
ATOM 1294 N N . VAL A 1 162 ? 14.82 -13.141 5.156 1 96.69 162 VAL A N 1
ATOM 1295 C CA . VAL A 1 162 ? 14.852 -14.531 5.609 1 96.69 162 VAL A CA 1
ATOM 1296 C C . VAL A 1 162 ? 13.883 -15.367 4.785 1 96.69 162 VAL A C 1
ATOM 1298 O O . VAL A 1 162 ? 12.836 -14.867 4.348 1 96.69 162 VAL A O 1
ATOM 1301 N N . PHE A 1 163 ? 14.305 -16.562 4.527 1 98 163 PHE A N 1
ATOM 1302 C CA . PHE A 1 163 ? 13.398 -17.547 3.947 1 98 163 PHE A CA 1
ATOM 1303 C C . PHE A 1 163 ? 12.609 -18.266 5.035 1 98 163 PHE A C 1
ATOM 1305 O O . PHE A 1 163 ? 13.18 -18.703 6.035 1 98 163 PHE A O 1
ATOM 1312 N N . CYS A 1 164 ? 11.266 -18.375 4.848 1 98.5 164 CYS A N 1
ATOM 1313 C CA . CYS A 1 164 ? 10.492 -18.969 5.93 1 98.5 164 CYS A CA 1
ATOM 1314 C C . CYS A 1 164 ? 9.203 -19.594 5.402 1 98.5 164 CYS A C 1
ATOM 1316 O O . CYS A 1 164 ? 8.828 -19.359 4.25 1 98.5 164 CYS A O 1
ATOM 1318 N N . ALA A 1 165 ? 8.641 -20.406 6.176 1 98.69 165 ALA A N 1
ATOM 1319 C CA . ALA A 1 165 ? 7.352 -21.047 5.934 1 98.69 165 ALA A CA 1
ATOM 1320 C C . ALA A 1 165 ? 6.641 -21.359 7.242 1 98.69 165 ALA A C 1
ATOM 1322 O O . ALA A 1 165 ? 7.277 -21.438 8.297 1 98.69 165 ALA A O 1
ATOM 1323 N N . HIS A 1 166 ? 5.359 -21.422 7.074 1 98.69 166 HIS A N 1
ATOM 1324 C CA . HIS A 1 166 ? 4.586 -21.875 8.227 1 98.69 166 HIS A CA 1
ATOM 1325 C C . HIS A 1 166 ? 4.883 -23.344 8.547 1 98.69 166 HIS A C 1
ATOM 1327 O O . HIS A 1 166 ? 5.012 -24.172 7.641 1 98.69 166 HIS A O 1
ATOM 1333 N N . PRO A 1 167 ? 4.926 -23.734 9.852 1 98.25 167 PRO A N 1
ATOM 1334 C CA . PRO A 1 167 ? 5.195 -25.125 10.227 1 98.25 167 PRO A CA 1
ATOM 1335 C C . PRO A 1 167 ? 4.191 -26.109 9.617 1 98.25 167 PRO A C 1
ATOM 1337 O O . PRO A 1 167 ? 4.57 -27.219 9.211 1 98.25 167 PRO A O 1
ATOM 1340 N N . ASP A 1 168 ? 2.975 -25.719 9.508 1 97.69 168 ASP A N 1
ATOM 1341 C CA . ASP A 1 168 ? 1.95 -26.594 8.953 1 97.69 168 ASP A CA 1
ATOM 1342 C C . ASP A 1 168 ? 2.217 -26.875 7.473 1 97.69 168 ASP A C 1
ATOM 1344 O O . ASP A 1 168 ? 1.946 -27.984 6.988 1 97.69 168 ASP A O 1
ATOM 1348 N N . TYR A 1 169 ? 2.691 -25.906 6.82 1 97.75 169 TYR A N 1
ATOM 1349 C CA . TYR A 1 169 ? 3.064 -26.156 5.434 1 97.75 169 TYR A CA 1
ATOM 1350 C C . TYR A 1 169 ? 4.156 -27.219 5.34 1 97.75 169 TYR A C 1
ATOM 1352 O O . TYR A 1 169 ? 4.074 -28.125 4.516 1 97.75 169 TYR A O 1
ATOM 1360 N N . LEU A 1 170 ? 5.129 -27.047 6.16 1 97.12 170 LEU A N 1
ATOM 1361 C CA . LEU A 1 170 ? 6.281 -27.953 6.129 1 97.12 170 LEU A CA 1
ATOM 1362 C C . LEU A 1 170 ? 5.879 -29.375 6.516 1 97.12 170 LEU A C 1
ATOM 1364 O O . LEU A 1 170 ? 6.461 -30.344 6.023 1 97.12 170 LEU A O 1
ATOM 1368 N N . LYS A 1 171 ? 4.906 -29.5 7.344 1 96.5 171 LYS A N 1
ATOM 1369 C CA . LYS A 1 171 ? 4.414 -30.797 7.766 1 96.5 171 LYS A CA 1
ATOM 1370 C C . LYS A 1 171 ? 3.65 -31.5 6.637 1 96.5 171 LYS A C 1
ATOM 1372 O O . LYS A 1 171 ? 3.652 -32.719 6.539 1 96.5 171 LYS A O 1
ATOM 1377 N N . GLN A 1 172 ? 3.035 -30.734 5.773 1 94.94 172 GLN A N 1
ATOM 1378 C CA . GLN A 1 172 ? 2.105 -31.266 4.781 1 94.94 172 GLN A CA 1
ATOM 1379 C C . GLN A 1 172 ? 2.797 -31.484 3.438 1 94.94 172 GLN A C 1
ATOM 1381 O O . GLN A 1 172 ? 2.197 -32 2.502 1 94.94 172 GLN A O 1
ATOM 1386 N N . HIS A 1 173 ? 4.012 -31.109 3.365 1 95.31 173 HIS A N 1
ATOM 1387 C CA . HIS A 1 173 ? 4.742 -31.203 2.107 1 95.31 173 HIS A CA 1
ATOM 1388 C C . HIS A 1 173 ? 6.078 -31.906 2.303 1 95.31 173 HIS A C 1
ATOM 1390 O O . HIS A 1 173 ? 6.473 -32.188 3.436 1 95.31 173 HIS A O 1
ATOM 1396 N N . SER A 1 174 ? 6.742 -32.25 1.203 1 94.06 174 SER A N 1
ATOM 1397 C CA . SER A 1 174 ? 8.047 -32.906 1.256 1 94.06 174 SER A CA 1
ATOM 1398 C C . SER A 1 174 ? 9.07 -32.031 1.984 1 94.06 174 SER A C 1
ATOM 1400 O O . SER A 1 174 ? 8.969 -30.797 1.979 1 94.06 174 SER A O 1
ATOM 1402 N N . PRO A 1 175 ? 10.055 -32.688 2.59 1 92.75 175 PRO A N 1
ATOM 1403 C CA . PRO A 1 175 ? 11.07 -31.906 3.305 1 92.75 175 PRO A CA 1
ATOM 1404 C C . PRO A 1 175 ? 11.805 -30.906 2.4 1 92.75 175 PRO A C 1
ATOM 1406 O O . PRO A 1 175 ? 12.102 -31.219 1.245 1 92.75 175 PRO A O 1
ATOM 1409 N N . LEU A 1 176 ? 11.945 -29.781 2.895 1 95 176 LEU A N 1
ATOM 1410 C CA . LEU A 1 176 ? 12.641 -28.703 2.205 1 95 176 LEU A CA 1
ATOM 1411 C C . LEU A 1 176 ? 13.953 -28.359 2.898 1 95 176 LEU A C 1
ATOM 1413 O O . LEU A 1 176 ? 14 -27.5 3.779 1 95 176 LEU A O 1
ATOM 1417 N N . LEU A 1 177 ? 15.078 -28.953 2.439 1 91.38 177 LEU A N 1
ATOM 1418 C CA . LEU A 1 177 ? 16.359 -28.875 3.137 1 91.38 177 LEU A CA 1
ATOM 1419 C C . LEU A 1 177 ? 17.359 -28.047 2.332 1 91.38 177 LEU A C 1
ATOM 1421 O O . LEU A 1 177 ? 18.359 -27.562 2.879 1 91.38 177 LEU A O 1
ATOM 1425 N N . HIS A 1 178 ? 17.047 -28.016 1.059 1 94.94 178 HIS A N 1
ATOM 1426 C CA . HIS A 1 178 ? 17.922 -27.281 0.162 1 94.94 178 HIS A CA 1
ATOM 1427 C C . HIS A 1 178 ? 17.125 -26.422 -0.809 1 94.94 178 HIS A C 1
ATOM 1429 O O . HIS A 1 178 ? 16.062 -26.828 -1.278 1 94.94 178 HIS A O 1
ATOM 1435 N N . PRO A 1 179 ? 17.734 -25.266 -1.223 1 96.5 179 PRO A N 1
ATOM 1436 C CA . PRO A 1 179 ? 17 -24.344 -2.102 1 96.5 179 PRO A CA 1
ATOM 1437 C C . PRO A 1 179 ? 16.672 -24.969 -3.455 1 96.5 179 PRO A C 1
ATOM 1439 O O . PRO A 1 179 ? 15.727 -24.531 -4.121 1 96.5 179 PRO A O 1
ATOM 1442 N N . ARG A 1 180 ? 17.375 -25.969 -3.863 1 93.81 180 ARG A N 1
ATOM 1443 C CA . ARG A 1 180 ? 17.109 -26.609 -5.141 1 93.81 180 ARG A CA 1
ATOM 1444 C C . ARG A 1 180 ? 15.719 -27.234 -5.16 1 93.81 180 ARG A C 1
ATOM 1446 O O . ARG A 1 180 ? 15.141 -27.453 -6.227 1 93.81 180 ARG A O 1
ATOM 1453 N N . GLN A 1 181 ? 15.141 -27.469 -4.016 1 96.19 181 GLN A N 1
ATOM 1454 C CA . GLN A 1 181 ? 13.836 -28.109 -3.891 1 96.19 181 GLN A CA 1
ATOM 1455 C C . GLN A 1 181 ? 12.703 -27.094 -4.02 1 96.19 181 GLN A C 1
ATOM 1457 O O . GLN A 1 181 ? 11.531 -27.453 -4.051 1 96.19 181 GLN A O 1
ATOM 1462 N N . LEU A 1 182 ? 13.039 -25.781 -4.129 1 96.81 182 LEU A N 1
ATOM 1463 C CA . LEU A 1 182 ? 12.039 -24.719 -4.191 1 96.81 182 LEU A CA 1
ATOM 1464 C C . LEU A 1 182 ? 11.125 -24.906 -5.398 1 96.81 182 LEU A C 1
ATOM 1466 O O . LEU A 1 182 ? 9.938 -24.594 -5.34 1 96.81 182 LEU A O 1
ATOM 1470 N N . ILE A 1 183 ? 11.594 -25.469 -6.426 1 93.56 183 ILE A N 1
ATOM 1471 C CA . ILE A 1 183 ? 10.836 -25.641 -7.664 1 93.56 183 ILE A CA 1
ATOM 1472 C C . ILE A 1 183 ? 9.719 -26.656 -7.449 1 93.56 183 ILE A C 1
ATOM 1474 O O . ILE A 1 183 ? 8.742 -26.688 -8.203 1 93.56 183 ILE A O 1
ATOM 1478 N N . GLN A 1 184 ? 9.844 -27.469 -6.41 1 94.38 184 GLN A N 1
ATOM 1479 C CA . GLN A 1 184 ? 8.859 -28.5 -6.102 1 94.38 184 GLN A CA 1
ATOM 1480 C C . GLN A 1 184 ? 7.895 -28.031 -5.012 1 94.38 184 GLN A C 1
ATOM 1482 O O . GLN A 1 184 ? 6.988 -28.766 -4.621 1 94.38 184 GLN A O 1
ATOM 1487 N N . HIS A 1 185 ? 8.102 -26.812 -4.523 1 96.5 185 HIS A N 1
ATOM 1488 C CA . HIS A 1 185 ? 7.273 -26.25 -3.459 1 96.5 185 HIS A CA 1
ATOM 1489 C C . HIS A 1 185 ? 6.523 -25.016 -3.939 1 96.5 185 HIS A C 1
ATOM 1491 O O . HIS A 1 185 ? 6.934 -24.375 -4.91 1 96.5 185 HIS A O 1
ATOM 1497 N N . GLU A 1 186 ? 5.402 -24.766 -3.307 1 96.75 186 GLU A N 1
ATOM 1498 C CA . GLU A 1 186 ? 4.699 -23.5 -3.566 1 96.75 186 GLU A CA 1
ATOM 1499 C C . GLU A 1 186 ? 5.465 -22.312 -3.002 1 96.75 186 GLU A C 1
ATOM 1501 O O . GLU A 1 186 ? 5.809 -22.297 -1.818 1 96.75 186 GLU A O 1
ATOM 1506 N N . CYS A 1 187 ? 5.699 -21.375 -3.887 1 98.19 187 CYS A N 1
ATOM 1507 C CA . CYS A 1 187 ? 6.434 -20.203 -3.459 1 98.19 187 CYS A CA 1
ATOM 1508 C C . CYS A 1 187 ? 5.562 -18.953 -3.551 1 98.19 187 CYS A C 1
ATOM 1510 O O . CYS A 1 187 ? 4.785 -18.797 -4.496 1 98.19 187 CYS A O 1
ATOM 1512 N N . ILE A 1 188 ? 5.656 -18.188 -2.525 1 98.31 188 ILE A N 1
ATOM 1513 C CA . ILE A 1 188 ? 5.051 -16.859 -2.428 1 98.31 188 ILE A CA 1
ATOM 1514 C C . ILE A 1 188 ? 6.105 -15.797 -2.699 1 98.31 188 ILE A C 1
ATOM 1516 O O . ILE A 1 188 ? 7.023 -15.602 -1.896 1 98.31 188 ILE A O 1
ATOM 1520 N N . ALA A 1 189 ? 5.914 -15.07 -3.828 1 97.38 189 ALA A N 1
ATOM 1521 C CA . ALA A 1 189 ? 7.059 -14.289 -4.273 1 97.38 189 ALA A CA 1
ATOM 1522 C C . ALA A 1 189 ? 6.664 -12.836 -4.527 1 97.38 189 ALA A C 1
ATOM 1524 O O . ALA A 1 189 ? 5.52 -12.547 -4.883 1 97.38 189 ALA A O 1
ATOM 1525 N N . HIS A 1 190 ? 7.629 -12.031 -4.309 1 95.69 190 HIS A N 1
ATOM 1526 C CA . HIS A 1 190 ? 7.477 -10.633 -4.695 1 95.69 190 HIS A CA 1
ATOM 1527 C C . HIS A 1 190 ? 7.594 -10.461 -6.207 1 95.69 190 HIS A C 1
ATOM 1529 O O . HIS A 1 190 ? 8.359 -11.172 -6.859 1 95.69 190 HIS A O 1
ATOM 1535 N N . HIS A 1 191 ? 6.879 -9.453 -6.711 1 92.69 191 HIS A N 1
ATOM 1536 C CA . HIS A 1 191 ? 6.875 -9.18 -8.141 1 92.69 191 HIS A CA 1
ATOM 1537 C C . HIS A 1 191 ? 8.289 -8.984 -8.672 1 92.69 191 HIS A C 1
ATOM 1539 O O . HIS A 1 191 ? 8.602 -9.391 -9.797 1 92.69 191 HIS A O 1
ATOM 1545 N N . SER A 1 192 ? 9.156 -8.43 -7.871 1 85.75 192 SER A N 1
ATOM 1546 C CA . SER A 1 192 ? 10.516 -8.125 -8.32 1 85.75 192 SER A CA 1
ATOM 1547 C C . SER A 1 192 ? 11.398 -9.367 -8.297 1 85.75 192 SER A C 1
ATOM 1549 O O . SER A 1 192 ? 12.484 -9.367 -8.875 1 85.75 192 SER A O 1
ATOM 1551 N N . GLN A 1 193 ? 11 -10.406 -7.68 1 88.75 193 GLN A N 1
ATOM 1552 C CA . GLN A 1 193 ? 11.781 -11.625 -7.523 1 88.75 193 GLN A CA 1
ATOM 1553 C C . GLN A 1 193 ? 10.898 -12.867 -7.625 1 88.75 193 GLN A C 1
ATOM 1555 O O . GLN A 1 193 ? 10.883 -13.695 -6.719 1 88.75 193 GLN A O 1
ATOM 1560 N N . HIS A 1 194 ? 10.305 -12.977 -8.82 1 90.44 194 HIS A N 1
ATOM 1561 C CA . HIS A 1 194 ? 9.289 -14.031 -8.867 1 90.44 194 HIS A CA 1
ATOM 1562 C C . HIS A 1 194 ? 9.727 -15.172 -9.781 1 90.44 194 HIS A C 1
ATOM 1564 O O . HIS A 1 194 ? 9.062 -16.203 -9.844 1 90.44 194 HIS A O 1
ATOM 1570 N N . GLN A 1 195 ? 10.828 -15.031 -10.453 1 87.06 195 GLN A N 1
ATOM 1571 C CA . GLN A 1 195 ? 11.289 -16.109 -11.328 1 87.06 195 GLN A CA 1
ATOM 1572 C C . GLN A 1 195 ? 12.273 -17.031 -10.602 1 87.06 195 GLN A C 1
ATOM 1574 O O . GLN A 1 195 ? 12.227 -18.25 -10.773 1 87.06 195 GLN A O 1
ATOM 1579 N N . PHE A 1 196 ? 13.109 -16.438 -9.852 1 92 196 PHE A N 1
ATOM 1580 C CA . PHE A 1 196 ? 14.094 -17.156 -9.055 1 92 196 PHE A CA 1
ATOM 1581 C C . PHE A 1 196 ? 14.484 -16.359 -7.82 1 92 196 PHE A C 1
ATOM 1583 O O . PHE A 1 196 ? 14.258 -15.148 -7.766 1 92 196 PHE A O 1
ATOM 1590 N N . TRP A 1 197 ? 14.977 -17.031 -6.824 1 95.19 197 TRP A N 1
ATOM 1591 C CA . TRP A 1 197 ? 15.641 -16.391 -5.695 1 95.19 197 TRP A CA 1
ATOM 1592 C C . TRP A 1 197 ? 17.141 -16.625 -5.75 1 95.19 197 TRP A C 1
ATOM 1594 O O . TRP A 1 197 ? 17.594 -17.734 -6.086 1 95.19 197 TRP A O 1
ATOM 1604 N N . THR A 1 198 ? 17.875 -15.586 -5.512 1 92.31 198 THR A N 1
ATOM 1605 C CA . THR A 1 198 ? 19.328 -15.695 -5.379 1 92.31 198 THR A CA 1
ATOM 1606 C C . THR A 1 198 ? 19.719 -15.945 -3.928 1 92.31 198 THR A C 1
ATOM 1608 O O . THR A 1 198 ? 19.328 -15.195 -3.031 1 92.31 198 THR A O 1
ATOM 1611 N N . LEU A 1 199 ? 20.422 -17.031 -3.713 1 9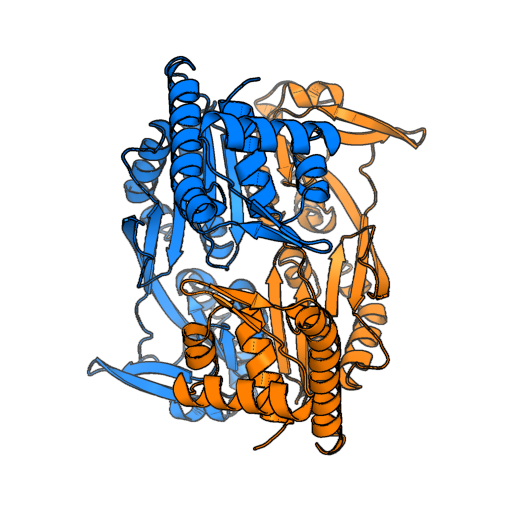3.88 199 LEU A N 1
ATOM 1612 C CA . LEU A 1 199 ? 20.938 -17.359 -2.385 1 93.88 199 LEU A CA 1
ATOM 1613 C C . LEU A 1 199 ? 22.453 -17.453 -2.398 1 93.88 199 LEU A C 1
ATOM 1615 O O . LEU A 1 199 ? 23.047 -17.875 -3.4 1 93.88 199 LEU A O 1
ATOM 1619 N N . PHE A 1 200 ? 23 -17.016 -1.276 1 92.88 200 PHE A N 1
ATOM 1620 C CA . PHE A 1 200 ? 24.438 -17.109 -1.082 1 92.88 200 PHE A CA 1
ATOM 1621 C C . PHE A 1 200 ? 24.781 -18.25 -0.13 1 92.88 200 PHE A C 1
ATOM 1623 O O . PHE A 1 200 ? 24.203 -18.359 0.954 1 92.88 200 PHE A O 1
ATOM 1630 N N . ASP A 1 201 ? 25.781 -19.047 -0.574 1 90.69 201 ASP A N 1
ATOM 1631 C CA . ASP A 1 201 ? 26.203 -20.125 0.298 1 90.69 201 ASP A CA 1
ATOM 1632 C C . ASP A 1 201 ? 27.312 -19.672 1.254 1 90.69 201 ASP A C 1
ATOM 1634 O O . ASP A 1 201 ? 27.547 -18.469 1.39 1 90.69 201 ASP A O 1
ATOM 1638 N N . ASN A 1 202 ? 27.828 -20.625 2.01 1 88.19 202 ASN A N 1
ATOM 1639 C CA . ASN A 1 202 ? 28.844 -20.297 3.018 1 88.19 202 ASN A CA 1
ATOM 1640 C C . ASN A 1 202 ? 30.078 -19.688 2.389 1 88.19 202 ASN A C 1
ATOM 1642 O O . ASN A 1 202 ? 30.844 -18.984 3.064 1 88.19 202 ASN A O 1
ATOM 1646 N N . GLU A 1 203 ? 30.281 -19.906 1.149 1 87.62 203 GLU A N 1
ATOM 1647 C CA . GLU A 1 203 ? 31.422 -19.312 0.454 1 87.62 203 GLU A CA 1
ATOM 1648 C C . GLU A 1 203 ? 31.047 -17.984 -0.201 1 87.62 203 GLU A C 1
ATOM 1650 O O . GLU A 1 203 ? 31.828 -17.453 -1.001 1 87.62 203 GLU A O 1
ATOM 1655 N N . GLN A 1 204 ? 29.938 -17.594 0.013 1 86.31 204 GLN A N 1
ATOM 1656 C CA . GLN A 1 204 ? 29.438 -16.312 -0.468 1 86.31 204 GLN A CA 1
ATOM 1657 C C . GLN A 1 204 ? 29.297 -16.312 -1.987 1 86.31 204 GLN A C 1
ATOM 1659 O O . GLN A 1 204 ? 29.547 -15.289 -2.635 1 86.31 204 GLN A O 1
ATOM 1664 N N . GLN A 1 205 ? 29.047 -17.469 -2.502 1 85.44 205 GLN A N 1
ATOM 1665 C CA . GLN A 1 205 ? 28.781 -17.578 -3.932 1 85.44 205 GLN A CA 1
ATOM 1666 C C . GLN A 1 205 ? 27.281 -17.547 -4.215 1 85.44 205 GLN A C 1
ATOM 1668 O O . GLN A 1 205 ? 26.516 -18.328 -3.639 1 85.44 205 GLN A O 1
ATOM 1673 N N . PRO A 1 206 ? 26.906 -16.594 -5.094 1 87.88 206 PRO A N 1
ATOM 1674 C CA . PRO A 1 206 ? 25.469 -16.516 -5.41 1 87.88 206 PRO A CA 1
ATOM 1675 C C . PRO A 1 206 ? 25.031 -17.594 -6.391 1 87.88 206 PRO A C 1
ATOM 1677 O O . PRO A 1 206 ? 25.766 -17.938 -7.316 1 87.88 206 PRO A O 1
ATOM 1680 N N . GLN A 1 207 ? 23.844 -18.125 -6.105 1 90.38 207 GLN A N 1
ATOM 1681 C CA . GLN A 1 207 ? 23.188 -19.062 -7.016 1 90.38 207 GLN A CA 1
ATOM 1682 C C . GLN A 1 207 ? 21.703 -18.734 -7.145 1 90.38 207 GLN A C 1
ATOM 1684 O O . GLN A 1 207 ? 21.047 -18.406 -6.156 1 90.38 207 GLN A O 1
ATOM 1689 N N . ASN A 1 208 ? 21.234 -18.859 -8.375 1 91.62 208 ASN A N 1
ATOM 1690 C CA . ASN A 1 208 ? 19.812 -18.656 -8.633 1 91.62 208 ASN A CA 1
ATOM 1691 C C . ASN A 1 208 ? 19.031 -19.969 -8.578 1 91.62 208 ASN A C 1
ATOM 1693 O O . ASN A 1 208 ? 19.422 -20.953 -9.211 1 91.62 208 ASN A O 1
ATOM 1697 N N . TYR A 1 209 ? 17.969 -19.938 -7.848 1 93.31 209 TYR A N 1
ATOM 1698 C CA . TYR A 1 209 ? 17.094 -21.109 -7.734 1 93.31 209 TYR A CA 1
ATOM 1699 C C . TYR A 1 209 ? 15.711 -20.812 -8.281 1 93.31 209 TYR A C 1
ATOM 1701 O O . TYR A 1 209 ? 15.023 -19.922 -7.777 1 93.31 209 TYR A O 1
ATOM 1709 N N . PRO A 1 210 ? 15.281 -21.516 -9.328 1 93.44 210 PRO A N 1
ATOM 1710 C CA . PRO A 1 210 ? 13.953 -21.281 -9.898 1 93.44 210 PRO A CA 1
ATOM 1711 C C . PRO A 1 210 ? 12.828 -21.578 -8.914 1 93.44 210 PRO A C 1
ATOM 1713 O O . PRO A 1 210 ? 12.969 -22.469 -8.062 1 93.44 210 PRO A O 1
ATOM 1716 N N . LEU A 1 211 ? 11.695 -20.828 -9.109 1 95.62 211 LEU A N 1
ATOM 1717 C CA . LEU A 1 211 ? 10.586 -20.938 -8.172 1 95.62 211 LEU A CA 1
ATOM 1718 C C . LEU A 1 211 ? 9.344 -21.484 -8.867 1 95.62 211 LEU A C 1
ATOM 1720 O O . LEU A 1 211 ? 9.125 -21.219 -10.055 1 95.62 211 LEU A O 1
ATOM 1724 N N . ASN A 1 212 ? 8.602 -22.234 -8.164 1 95.12 212 ASN A N 1
ATOM 1725 C CA . ASN A 1 212 ? 7.203 -22.5 -8.484 1 95.12 212 ASN A CA 1
ATOM 1726 C C . ASN A 1 212 ? 6.273 -21.531 -7.766 1 95.12 212 ASN A C 1
ATOM 1728 O O . ASN A 1 212 ? 5.828 -21.797 -6.652 1 95.12 212 ASN A O 1
ATOM 1732 N N . VAL A 1 213 ? 5.91 -20.422 -8.445 1 95.75 213 VAL A N 1
ATOM 1733 C CA . VAL A 1 213 ? 5.191 -19.344 -7.797 1 95.75 213 VAL A CA 1
ATOM 1734 C C . VAL A 1 213 ? 3.686 -19.547 -7.941 1 95.75 213 VAL A C 1
ATOM 1736 O O . VAL A 1 213 ? 3.16 -19.594 -9.055 1 95.75 213 VAL A O 1
ATOM 1739 N N . THR A 1 214 ? 3.041 -19.641 -6.824 1 96.12 214 THR A N 1
ATOM 1740 C CA . THR A 1 214 ? 1.593 -19.812 -6.816 1 96.12 214 THR A CA 1
ATOM 1741 C C . THR A 1 214 ? 0.89 -18.531 -6.395 1 96.12 214 THR A C 1
ATOM 1743 O O . THR A 1 214 ? -0.318 -18.375 -6.59 1 96.12 214 THR A O 1
ATOM 1746 N N . PHE A 1 215 ? 1.632 -17.656 -5.762 1 97.56 215 PHE A N 1
ATOM 1747 C CA . PHE A 1 215 ? 1.145 -16.344 -5.367 1 97.56 215 PHE A CA 1
ATOM 1748 C C . PHE A 1 215 ? 2.248 -15.297 -5.484 1 97.56 215 PHE A C 1
ATOM 1750 O O . PHE A 1 215 ? 3.377 -15.523 -5.043 1 97.56 215 PHE A O 1
ATOM 1757 N N . LYS A 1 216 ? 1.934 -14.227 -6.074 1 97.5 216 LYS A N 1
ATOM 1758 C CA . LYS A 1 216 ? 2.898 -13.133 -6.105 1 97.5 216 LYS A CA 1
ATOM 1759 C C . LYS A 1 216 ? 2.209 -11.781 -5.891 1 97.5 216 LYS A C 1
ATOM 1761 O O . LYS A 1 216 ? 1.029 -11.625 -6.211 1 97.5 216 LYS A O 1
ATOM 1766 N N . SER A 1 217 ? 2.943 -10.875 -5.352 1 97.5 217 SER A N 1
ATOM 1767 C CA . SER A 1 217 ? 2.443 -9.539 -5.055 1 97.5 217 SER A CA 1
ATOM 1768 C C . SER A 1 217 ? 3.58 -8.523 -5.004 1 97.5 217 SER A C 1
ATOM 1770 O O . SER A 1 217 ? 4.738 -8.891 -4.812 1 97.5 217 SER A O 1
ATOM 1772 N N . ASN A 1 218 ? 3.172 -7.301 -5.195 1 93.88 218 ASN A N 1
ATOM 1773 C CA . ASN A 1 218 ? 4.129 -6.211 -5.062 1 93.88 218 ASN A CA 1
ATOM 1774 C C . ASN A 1 218 ? 4.312 -5.793 -3.607 1 93.88 218 ASN A C 1
ATOM 1776 O O . ASN A 1 218 ? 5.16 -4.957 -3.299 1 93.88 218 ASN A O 1
ATOM 1780 N N . ASP A 1 219 ? 3.58 -6.387 -2.746 1 95.12 219 ASP A N 1
ATOM 1781 C CA . ASP A 1 219 ? 3.543 -5.934 -1.357 1 95.12 219 ASP A CA 1
ATOM 1782 C C . ASP A 1 219 ? 3.961 -7.055 -0.406 1 95.12 219 ASP A C 1
ATOM 1784 O O . ASP A 1 219 ? 3.361 -8.133 -0.406 1 95.12 219 ASP A O 1
ATOM 1788 N N . VAL A 1 220 ? 4.891 -6.758 0.49 1 95.12 220 VAL A N 1
ATOM 1789 C CA . VAL A 1 220 ? 5.457 -7.785 1.357 1 95.12 220 VAL A CA 1
ATOM 1790 C C . VAL A 1 220 ? 4.438 -8.18 2.426 1 95.12 220 VAL A C 1
ATOM 1792 O O . VAL A 1 220 ? 4.469 -9.297 2.939 1 95.12 220 VAL A O 1
ATOM 1795 N N . ASN A 1 221 ? 3.561 -7.266 2.738 1 94.88 221 ASN A N 1
ATOM 1796 C CA . ASN A 1 221 ? 2.525 -7.625 3.703 1 94.88 221 ASN A CA 1
ATOM 1797 C C . ASN A 1 221 ? 1.608 -8.719 3.162 1 94.88 221 ASN A C 1
ATOM 1799 O O . ASN A 1 221 ? 1.128 -9.562 3.922 1 94.88 221 ASN A O 1
ATOM 1803 N N . ALA A 1 222 ? 1.334 -8.617 1.921 1 97.06 222 ALA A N 1
ATOM 1804 C CA . ALA A 1 222 ? 0.543 -9.672 1.302 1 97.06 222 ALA A CA 1
ATOM 1805 C C . ALA A 1 222 ? 1.281 -11.008 1.352 1 97.06 222 ALA A C 1
ATOM 1807 O O . ALA A 1 222 ? 0.686 -12.047 1.66 1 97.06 222 ALA A O 1
ATOM 1808 N N . LEU A 1 223 ? 2.537 -10.984 1.052 1 98 223 LEU A N 1
ATOM 1809 C CA . LEU A 1 223 ? 3.346 -12.203 1.106 1 98 223 LEU A CA 1
ATOM 1810 C C . LEU A 1 223 ? 3.375 -12.773 2.521 1 98 223 LEU A C 1
ATOM 1812 O O . LEU A 1 223 ? 3.227 -13.977 2.711 1 98 223 LEU A O 1
ATOM 1816 N N . TYR A 1 224 ? 3.547 -11.852 3.432 1 97.69 224 TYR A N 1
ATOM 1817 C CA . TYR A 1 224 ? 3.568 -12.227 4.84 1 97.69 224 TYR A CA 1
ATOM 1818 C C . TYR A 1 224 ? 2.271 -12.922 5.238 1 97.69 224 TYR A C 1
ATOM 1820 O O . TYR A 1 224 ? 2.297 -13.992 5.863 1 97.69 224 TYR A O 1
ATOM 1828 N N . ASP A 1 225 ? 1.178 -12.359 4.871 1 97.06 225 ASP A N 1
ATOM 1829 C CA . ASP A 1 225 ? -0.128 -12.906 5.227 1 97.06 225 ASP A CA 1
ATOM 1830 C C . ASP A 1 225 ? -0.301 -14.32 4.672 1 97.06 225 ASP A C 1
ATOM 1832 O O . ASP A 1 225 ? -0.68 -15.234 5.398 1 97.06 225 ASP A O 1
ATOM 1836 N N . MET A 1 226 ? 0.022 -14.453 3.428 1 97.88 226 MET A N 1
ATOM 1837 C CA . MET A 1 226 ? -0.116 -15.758 2.785 1 97.88 226 MET A CA 1
ATOM 1838 C C . MET A 1 226 ? 0.803 -16.781 3.438 1 97.88 226 MET A C 1
ATOM 1840 O O . MET A 1 226 ? 0.404 -17.938 3.654 1 97.88 226 MET A O 1
ATOM 1844 N N . CYS A 1 227 ? 1.999 -16.359 3.756 1 98.5 227 CYS A N 1
ATOM 1845 C CA . CYS A 1 227 ? 2.965 -17.25 4.387 1 98.5 227 CYS A CA 1
ATOM 1846 C C . CYS A 1 227 ? 2.492 -17.672 5.773 1 98.5 227 CYS A C 1
ATOM 1848 O O . CYS A 1 227 ? 2.559 -18.844 6.121 1 98.5 227 CYS A O 1
ATOM 1850 N N . LEU A 1 228 ? 1.993 -16.75 6.5 1 98.19 228 LEU A N 1
ATOM 1851 C CA . LEU A 1 228 ? 1.526 -16.984 7.863 1 98.19 228 LEU A CA 1
ATOM 1852 C C . LEU A 1 228 ? 0.342 -17.938 7.871 1 98.19 228 LEU A C 1
ATOM 1854 O O . LEU A 1 228 ? 0.031 -18.531 8.906 1 98.19 228 LEU A O 1
ATOM 1858 N N . HIS A 1 229 ? -0.26 -18.094 6.754 1 97.56 229 HIS A N 1
ATOM 1859 C CA . HIS A 1 229 ? -1.413 -18.984 6.652 1 97.56 229 HIS A CA 1
ATOM 1860 C C . HIS A 1 229 ? -1.087 -20.203 5.812 1 97.56 229 HIS A C 1
ATOM 1862 O O . HIS A 1 229 ? -1.94 -20.703 5.074 1 97.56 229 HIS A O 1
ATOM 1868 N N . ALA A 1 230 ? 0.082 -20.562 5.797 1 97.69 230 ALA A N 1
ATOM 1869 C CA . ALA A 1 230 ? 0.586 -21.844 5.312 1 97.69 230 ALA A CA 1
ATOM 1870 C C . ALA A 1 230 ? 0.331 -22 3.816 1 97.69 230 ALA A C 1
ATOM 1872 O O . ALA A 1 230 ? 0.001 -23.094 3.35 1 97.69 230 ALA A O 1
ATOM 1873 N N . GLN A 1 231 ? 0.512 -20.891 3.082 1 97.31 231 GLN A N 1
ATOM 1874 C CA . GLN A 1 231 ? 0.229 -20.984 1.652 1 97.31 231 GLN A CA 1
ATOM 1875 C C . GLN A 1 231 ? 1.498 -21.266 0.857 1 97.31 231 GLN A C 1
ATOM 1877 O O . GLN A 1 231 ? 1.449 -21.422 -0.365 1 97.31 231 GLN A O 1
ATOM 1882 N N . GLY A 1 232 ? 2.656 -21.328 1.504 1 98 232 GLY A N 1
ATOM 1883 C CA . GLY A 1 232 ? 3.893 -21.609 0.791 1 98 232 GLY A CA 1
ATOM 1884 C C . GLY A 1 232 ? 5.121 -21.062 1.491 1 98 232 GLY A C 1
ATOM 1885 O O . GLY A 1 232 ? 5.062 -20.688 2.666 1 98 232 GLY A O 1
ATOM 1886 N N . VAL A 1 233 ? 6.262 -21.078 0.728 1 98.56 233 VAL A N 1
ATOM 1887 C CA . VAL A 1 233 ? 7.559 -20.578 1.167 1 98.56 233 VAL A CA 1
ATOM 1888 C C . VAL A 1 233 ? 7.75 -19.141 0.671 1 98.56 233 VAL A C 1
ATOM 1890 O O . VAL A 1 233 ? 7.422 -18.828 -0.476 1 98.56 233 VAL A O 1
ATOM 1893 N N . ALA A 1 234 ? 8.242 -18.328 1.556 1 98.56 234 ALA A N 1
ATOM 1894 C CA . ALA A 1 234 ? 8.422 -16.922 1.174 1 98.56 234 ALA A CA 1
ATOM 1895 C C . ALA A 1 234 ? 9.812 -16.422 1.564 1 98.56 234 ALA A C 1
ATOM 1897 O O . ALA A 1 234 ? 10.461 -17 2.447 1 98.56 234 ALA A O 1
ATOM 1898 N N . MET A 1 235 ? 10.305 -15.469 0.842 1 97.62 235 MET A N 1
ATOM 1899 C CA . MET A 1 235 ? 11.406 -14.609 1.257 1 97.62 235 MET A CA 1
ATOM 1900 C C . MET A 1 235 ? 10.891 -13.266 1.756 1 97.62 235 MET A C 1
ATOM 1902 O O . MET A 1 235 ? 10.289 -12.508 0.996 1 97.62 235 MET A O 1
ATOM 1906 N N . LEU A 1 236 ? 11.109 -12.992 3.039 1 97 236 LEU A N 1
ATOM 1907 C CA . LEU A 1 236 ? 10.531 -11.812 3.662 1 97 236 LEU A CA 1
ATOM 1908 C C . LEU A 1 236 ? 11.594 -11.023 4.422 1 97 236 LEU A C 1
ATOM 1910 O O . LEU A 1 236 ? 12.562 -11.602 4.926 1 97 236 LEU A O 1
ATOM 1914 N N . PRO A 1 237 ? 11.383 -9.664 4.539 1 94.75 237 PRO A N 1
ATOM 1915 C CA . PRO A 1 237 ? 12.266 -8.938 5.457 1 94.75 237 PRO A CA 1
ATOM 1916 C C . PRO A 1 237 ? 12.242 -9.508 6.871 1 94.75 237 PRO A C 1
ATOM 1918 O O . PRO A 1 237 ? 11.172 -9.719 7.438 1 94.75 237 PRO A O 1
ATOM 1921 N N . THR A 1 238 ? 13.438 -9.68 7.426 1 94.94 238 THR A N 1
ATOM 1922 C CA . THR A 1 238 ? 13.555 -10.297 8.742 1 94.94 238 THR A CA 1
ATOM 1923 C C . THR A 1 238 ? 12.797 -9.484 9.789 1 94.94 238 THR A C 1
ATOM 1925 O O . THR A 1 238 ? 12.133 -10.047 10.664 1 94.94 238 THR A O 1
ATOM 1928 N N . LEU A 1 239 ? 12.828 -8.203 9.664 1 92.56 239 LEU A N 1
ATOM 1929 C CA . LEU A 1 239 ? 12.188 -7.324 10.641 1 92.56 239 LEU A CA 1
ATOM 1930 C C . LEU A 1 239 ? 10.672 -7.508 10.625 1 92.56 239 LEU A C 1
ATOM 1932 O O . LEU A 1 239 ? 10.008 -7.262 11.633 1 92.56 239 LEU A O 1
ATOM 1936 N N . LEU A 1 240 ? 10.164 -7.965 9.523 1 93.56 240 LEU A N 1
ATOM 1937 C CA . LEU A 1 240 ? 8.727 -8.156 9.383 1 93.56 240 LEU A CA 1
ATOM 1938 C C . LEU A 1 240 ? 8.266 -9.406 10.117 1 93.56 240 LEU A C 1
ATOM 1940 O O . LEU A 1 240 ? 7.137 -9.469 10.602 1 93.56 240 LEU A O 1
ATOM 1944 N N . VAL A 1 241 ? 9.172 -10.398 10.281 1 96.5 241 VAL A N 1
ATOM 1945 C CA . VAL A 1 241 ? 8.711 -11.703 10.75 1 96.5 241 VAL A CA 1
ATOM 1946 C C . VAL A 1 241 ? 9.492 -12.109 12 1 96.5 241 VAL A C 1
ATOM 1948 O O . VAL A 1 241 ? 9.453 -13.273 12.406 1 96.5 241 VAL A O 1
ATOM 1951 N N . GLU A 1 242 ? 10.148 -11.195 12.594 1 94.94 242 GLU A N 1
ATOM 1952 C CA . GLU A 1 242 ? 10.984 -11.5 13.75 1 94.94 242 GLU A CA 1
ATOM 1953 C C . GLU A 1 242 ? 10.172 -12.148 14.867 1 94.94 242 GLU A C 1
ATOM 1955 O O . GLU A 1 242 ? 10.57 -13.172 15.422 1 94.94 242 GLU A O 1
ATOM 1960 N N . LYS A 1 243 ? 9.062 -11.578 15.172 1 94.75 243 LYS A N 1
ATOM 1961 C CA . LYS A 1 243 ? 8.211 -12.102 16.234 1 94.75 243 LYS A CA 1
ATOM 1962 C C . LYS A 1 243 ? 7.691 -13.492 15.891 1 94.75 243 LYS A C 1
ATOM 1964 O O . LYS A 1 243 ? 7.641 -14.375 16.75 1 94.75 243 LYS A O 1
ATOM 1969 N N . ASP A 1 244 ? 7.371 -13.664 14.672 1 97.75 244 ASP A N 1
ATOM 1970 C CA . ASP A 1 244 ? 6.832 -14.945 14.227 1 97.75 244 ASP A CA 1
ATOM 1971 C C . ASP A 1 244 ? 7.891 -16.047 14.305 1 97.75 244 ASP A C 1
ATOM 1973 O O . ASP A 1 244 ? 7.578 -17.188 14.625 1 97.75 244 ASP A O 1
ATOM 1977 N N . LEU A 1 245 ? 9.078 -15.688 14.023 1 97.44 245 LEU A N 1
ATOM 1978 C CA . LEU A 1 245 ? 10.172 -16.656 14.117 1 97.44 245 LEU A CA 1
ATOM 1979 C C . LEU A 1 245 ? 10.461 -17 15.57 1 97.44 245 LEU A C 1
ATOM 1981 O O . LEU A 1 245 ? 10.617 -18.188 15.906 1 97.44 245 LEU A O 1
ATOM 1985 N N . LYS A 1 246 ? 10.375 -16.016 16.406 1 96.62 246 LYS A N 1
ATOM 1986 C CA . LYS A 1 246 ? 10.633 -16.219 17.828 1 96.62 246 LYS A CA 1
ATOM 1987 C C . LYS A 1 246 ? 9.547 -17.078 18.469 1 96.62 246 LYS A C 1
ATOM 1989 O O . LYS A 1 246 ? 9.836 -17.938 19.297 1 96.62 246 LYS A O 1
ATOM 1994 N N . GLU A 1 247 ? 8.359 -16.844 18.016 1 97.5 247 GLU A N 1
ATOM 1995 C CA . GLU A 1 247 ? 7.219 -17.531 18.594 1 97.5 247 GLU A CA 1
ATOM 1996 C C . GLU A 1 247 ? 6.902 -18.812 17.828 1 97.5 247 GLU A C 1
ATOM 1998 O O . GLU A 1 247 ? 5.883 -19.469 18.078 1 97.5 247 GLU A O 1
ATOM 2003 N N . LYS A 1 248 ? 7.652 -19.109 16.844 1 97.38 248 LYS A N 1
ATOM 2004 C CA . LYS A 1 248 ? 7.602 -20.359 16.062 1 97.38 248 LYS A CA 1
ATOM 2005 C C . LYS A 1 248 ? 6.316 -20.453 15.258 1 97.38 248 LYS A C 1
ATOM 2007 O O . LYS A 1 248 ? 5.812 -21.547 15.008 1 97.38 248 LYS A O 1
ATOM 2012 N N . ARG A 1 249 ? 5.801 -19.312 15 1 98.12 249 ARG A N 1
ATOM 2013 C CA . ARG A 1 249 ? 4.684 -19.266 14.062 1 98.12 249 ARG A CA 1
ATOM 2014 C C . ARG A 1 249 ? 5.168 -19.438 12.625 1 98.12 249 ARG A C 1
ATOM 2016 O O . ARG A 1 249 ? 4.402 -19.875 11.758 1 98.12 249 ARG A O 1
ATOM 2023 N N . LEU A 1 250 ? 6.398 -19.062 12.422 1 98.56 250 LEU A N 1
ATOM 2024 C CA . LEU A 1 250 ? 7.129 -19.328 11.188 1 98.56 250 LEU A CA 1
ATOM 2025 C C . LEU A 1 250 ? 8.461 -20.016 11.484 1 98.56 250 LEU A C 1
ATOM 2027 O O . LEU A 1 250 ? 9.016 -19.844 12.578 1 98.56 250 LEU A O 1
ATOM 2031 N N . LYS A 1 251 ? 8.914 -20.75 10.523 1 98.31 251 LYS A N 1
ATOM 2032 C CA . LYS A 1 251 ? 10.211 -21.406 10.633 1 98.31 251 LYS A CA 1
ATOM 2033 C C . LYS A 1 251 ? 11.172 -20.891 9.57 1 98.31 251 LYS A C 1
ATOM 2035 O O . LYS A 1 251 ? 10.844 -20.875 8.383 1 98.31 251 LYS A O 1
ATOM 2040 N N . ALA A 1 252 ? 12.344 -20.516 10.047 1 98 252 ALA A N 1
ATOM 2041 C CA . ALA A 1 252 ? 13.391 -20.109 9.117 1 98 252 ALA A CA 1
ATOM 2042 C C . ALA A 1 252 ? 13.93 -21.297 8.336 1 98 252 ALA A C 1
ATOM 2044 O O . ALA A 1 252 ? 14.094 -22.391 8.891 1 98 252 ALA A O 1
ATOM 2045 N N . LEU A 1 253 ? 14.211 -21.062 7.078 1 97.81 253 LEU A N 1
ATOM 2046 C CA . LEU A 1 253 ? 14.703 -22.109 6.191 1 97.81 253 LEU A CA 1
ATOM 2047 C C . LEU A 1 253 ? 16.109 -21.781 5.691 1 97.81 253 LEU A C 1
ATOM 2049 O O . LEU A 1 253 ? 16.547 -20.625 5.762 1 97.81 253 LEU A O 1
ATOM 2053 N N . PHE A 1 254 ? 16.812 -22.781 5.266 1 96.5 254 PHE A N 1
ATOM 2054 C CA . PHE A 1 254 ? 18.094 -22.656 4.594 1 96.5 254 PHE A CA 1
ATOM 2055 C C . PHE A 1 254 ? 19.109 -21.953 5.477 1 96.5 254 PHE A C 1
ATOM 2057 O O . PHE A 1 254 ? 19.734 -20.969 5.055 1 96.5 254 PHE A O 1
ATOM 2064 N N . LYS A 1 255 ? 19.359 -22.391 6.598 1 91.44 255 LYS A N 1
ATOM 2065 C CA . LYS A 1 255 ? 20.203 -21.766 7.613 1 91.44 255 LYS A CA 1
ATOM 2066 C C . LYS A 1 255 ? 21.625 -21.562 7.105 1 91.44 255 LYS A C 1
ATOM 2068 O O . LYS A 1 255 ? 22.328 -20.656 7.57 1 91.44 255 LYS A O 1
ATOM 2073 N N . ASN A 1 256 ? 22.031 -22.312 6.109 1 92.69 256 ASN A N 1
ATOM 2074 C CA . ASN A 1 256 ? 23.391 -22.203 5.586 1 92.69 256 ASN A CA 1
ATOM 2075 C C . ASN A 1 256 ? 23.453 -21.281 4.379 1 92.69 256 ASN A C 1
ATOM 2077 O O . ASN A 1 256 ? 24.484 -21.203 3.703 1 92.69 256 ASN A O 1
ATOM 2081 N N . PHE A 1 257 ? 22.391 -20.656 4.078 1 94.62 257 PHE A N 1
ATOM 2082 C CA . PHE A 1 257 ? 22.312 -19.719 2.969 1 94.62 257 PHE A CA 1
ATOM 2083 C C . PHE A 1 257 ? 21.859 -18.344 3.453 1 94.62 257 PHE A C 1
ATOM 2085 O O . PHE A 1 257 ? 21.234 -18.234 4.516 1 94.62 257 PHE A O 1
ATOM 2092 N N . THR A 1 258 ? 22.219 -17.344 2.684 1 93 258 THR A N 1
ATOM 2093 C CA . THR A 1 258 ? 21.75 -16 2.982 1 93 258 THR A CA 1
ATOM 2094 C C . THR A 1 258 ? 21.156 -15.344 1.743 1 93 258 THR A C 1
ATOM 2096 O O . THR A 1 258 ? 21.531 -15.68 0.616 1 93 258 THR A O 1
ATOM 2099 N N . ALA A 1 259 ? 20.156 -14.531 1.993 1 92.88 259 ALA A N 1
ATOM 2100 C CA . ALA A 1 259 ? 19.578 -13.711 0.926 1 92.88 259 ALA A CA 1
ATOM 2101 C C . ALA A 1 259 ? 20.453 -12.5 0.637 1 92.88 259 ALA A C 1
ATOM 2103 O O . ALA A 1 259 ? 21.297 -12.125 1.455 1 92.88 259 ALA A O 1
ATOM 2104 N N . PRO A 1 260 ? 20.219 -11.883 -0.535 1 86.38 260 PRO A N 1
ATOM 2105 C CA . PRO A 1 260 ? 20.969 -10.656 -0.808 1 86.38 260 PRO A CA 1
ATOM 2106 C C . PRO A 1 260 ? 20.641 -9.539 0.177 1 86.38 260 PRO A C 1
ATOM 2108 O O . PRO A 1 260 ? 19.484 -9.398 0.597 1 86.38 260 PRO A O 1
ATOM 2111 N N . GLU A 1 261 ? 21.656 -8.781 0.458 1 82.25 261 GLU A N 1
ATOM 2112 C CA . GLU A 1 261 ? 21.453 -7.621 1.321 1 82.25 261 GLU A CA 1
ATOM 2113 C C . GLU A 1 261 ? 20.844 -6.457 0.547 1 82.25 261 GLU A C 1
ATOM 2115 O O . GLU A 1 261 ? 21.219 -6.203 -0.601 1 82.25 261 GLU A O 1
ATOM 2120 N N . LEU A 1 262 ? 19.891 -5.895 1.17 1 84.69 262 LEU A N 1
ATOM 2121 C CA . LEU A 1 262 ? 19.281 -4.711 0.584 1 84.69 262 LEU A CA 1
ATOM 2122 C C . LEU A 1 262 ? 19.547 -3.479 1.446 1 84.69 262 LEU A C 1
ATOM 2124 O O . LEU A 1 262 ? 19.734 -3.596 2.658 1 84.69 262 LEU A O 1
ATOM 2128 N N . SER A 1 263 ? 19.594 -2.328 0.765 1 87.19 263 SER A N 1
ATOM 2129 C CA . SER A 1 263 ? 19.844 -1.083 1.486 1 87.19 263 SER A CA 1
ATOM 2130 C C . SER A 1 263 ? 18.625 -0.167 1.437 1 87.19 263 SER A C 1
ATOM 2132 O O . SER A 1 263 ? 18.016 0.014 0.377 1 87.19 263 SER A O 1
ATOM 2134 N N . LEU A 1 264 ? 18.344 0.287 2.58 1 92.5 264 LEU A N 1
ATOM 2135 C CA . LEU A 1 264 ? 17.312 1.326 2.688 1 92.5 264 LEU A CA 1
ATOM 2136 C C . LEU A 1 264 ? 17.953 2.713 2.633 1 92.5 264 LEU A C 1
ATOM 2138 O O . LEU A 1 264 ? 18.906 2.992 3.355 1 92.5 264 LEU A O 1
ATOM 2142 N N . SER A 1 265 ? 17.375 3.539 1.732 1 91.12 265 SER A N 1
ATOM 2143 C CA . SER A 1 265 ? 17.953 4.871 1.576 1 91.12 265 SER A CA 1
ATOM 2144 C C . SER A 1 265 ? 16.859 5.938 1.547 1 91.12 265 SER A C 1
ATOM 2146 O O . SER A 1 265 ? 15.742 5.684 1.083 1 91.12 265 SER A O 1
ATOM 2148 N N . VAL A 1 266 ? 17.234 7.062 2.1 1 92.06 266 VAL A N 1
ATOM 2149 C CA . VAL A 1 266 ? 16.453 8.266 1.85 1 92.06 266 VAL A CA 1
ATOM 2150 C C . VAL A 1 266 ? 16.828 8.867 0.499 1 92.06 266 VAL A C 1
ATOM 2152 O O . VAL A 1 266 ? 18.016 9.062 0.217 1 92.06 266 VAL A O 1
ATOM 2155 N N . VAL A 1 267 ? 15.852 9.086 -0.343 1 91 267 VAL A N 1
ATOM 2156 C CA . VAL A 1 267 ? 16.094 9.586 -1.693 1 91 267 VAL A CA 1
ATOM 2157 C C . VAL A 1 267 ? 15.414 10.938 -1.874 1 91 267 VAL A C 1
ATOM 2159 O O . VAL A 1 267 ? 14.242 11.109 -1.508 1 91 267 VAL A O 1
ATOM 2162 N N . TYR A 1 268 ? 16.125 11.875 -2.389 1 88.19 268 TYR A N 1
ATOM 2163 C CA . TYR A 1 268 ? 15.562 13.195 -2.662 1 88.19 268 TYR A CA 1
ATOM 2164 C C . TYR A 1 268 ? 16.297 13.875 -3.812 1 88.19 268 TYR A C 1
ATOM 2166 O O . TYR A 1 268 ? 17.391 13.445 -4.199 1 88.19 268 TYR A O 1
ATOM 2174 N N . ALA A 1 269 ? 15.734 14.719 -4.594 1 78.94 269 ALA A N 1
ATOM 2175 C CA . ALA A 1 269 ? 16.281 15.32 -5.805 1 78.94 269 ALA A CA 1
ATOM 2176 C C . ALA A 1 269 ? 17.484 16.203 -5.48 1 78.94 269 ALA A C 1
ATOM 2178 O O . ALA A 1 269 ? 18.531 16.109 -6.133 1 78.94 269 ALA A O 1
ATOM 2179 N N . SER A 1 270 ? 17.328 17.375 -4.941 1 70.81 270 SER A N 1
ATOM 2180 C CA . SER A 1 270 ? 18.469 18.25 -4.633 1 70.81 270 SER A CA 1
ATOM 2181 C C . SER A 1 270 ? 18.281 18.922 -3.273 1 70.81 270 SER A C 1
ATOM 2183 O O . SER A 1 270 ? 17.172 19.234 -2.873 1 70.81 270 SER A O 1
ATOM 2185 N N . ARG A 1 271 ? 19.453 18.891 -2.6 1 62.78 271 ARG A N 1
ATOM 2186 C CA . ARG A 1 271 ? 19.422 19.531 -1.285 1 62.78 271 ARG A CA 1
ATOM 2187 C C . ARG A 1 271 ? 19.172 21.031 -1.405 1 62.78 271 ARG A C 1
ATOM 2189 O O . ARG A 1 271 ? 18.516 21.625 -0.546 1 62.78 271 ARG A O 1
ATOM 2196 N N . GLN A 1 272 ? 19.703 21.453 -2.387 1 60.44 272 GLN A N 1
ATOM 2197 C CA . GLN A 1 272 ? 19.688 22.906 -2.49 1 60.44 272 GLN A CA 1
ATOM 2198 C C . GLN A 1 272 ? 18.266 23.438 -2.607 1 60.44 272 GLN A C 1
ATOM 2200 O O . GLN A 1 272 ? 17.969 24.531 -2.143 1 60.44 272 GLN A O 1
ATOM 2205 N N . HIS A 1 273 ? 17.359 22.656 -2.988 1 67.19 273 HIS A N 1
ATOM 2206 C CA . HIS A 1 273 ? 16.016 23.156 -3.256 1 67.19 273 HIS A CA 1
ATOM 2207 C C . HIS A 1 273 ? 15.016 22.641 -2.229 1 67.19 273 HIS A C 1
ATOM 2209 O O . HIS A 1 273 ? 13.828 22.969 -2.299 1 67.19 273 HIS A O 1
ATOM 2215 N N . LEU A 1 274 ? 15.586 22.078 -1.155 1 79.12 274 LEU A N 1
ATOM 2216 C CA . LEU A 1 274 ? 14.656 21.547 -0.157 1 79.12 274 LEU A CA 1
ATOM 2217 C C . LEU A 1 274 ? 14.445 22.562 0.966 1 79.12 274 LEU A C 1
ATOM 2219 O O . LEU A 1 274 ? 15.398 23.172 1.453 1 79.12 274 LEU A O 1
ATOM 2223 N N . PRO A 1 275 ? 13.156 22.766 1.3 1 80.88 275 PRO A N 1
ATOM 2224 C CA . PRO A 1 275 ? 12.898 23.594 2.486 1 80.88 275 PRO A CA 1
ATOM 2225 C C . PRO A 1 275 ? 13.688 23.125 3.707 1 80.88 275 PRO A C 1
ATOM 2227 O O . PRO A 1 275 ? 14 21.938 3.832 1 80.88 275 PRO A O 1
ATOM 2230 N N . ARG A 1 276 ? 14.016 24.062 4.531 1 83.12 276 ARG A N 1
ATOM 2231 C CA . ARG A 1 276 ? 14.82 23.781 5.715 1 83.12 276 ARG A CA 1
ATOM 2232 C C . ARG A 1 276 ? 14.195 22.688 6.562 1 83.12 276 ARG A C 1
ATOM 2234 O O . ARG A 1 276 ? 14.898 21.781 7.031 1 83.12 276 ARG A O 1
ATOM 2241 N N . ILE A 1 277 ? 12.883 22.75 6.754 1 89.19 277 ILE A N 1
ATOM 2242 C CA . ILE A 1 277 ? 12.203 21.797 7.613 1 89.19 277 ILE A CA 1
ATOM 2243 C C . ILE A 1 277 ? 12.328 20.391 7.016 1 89.19 277 ILE A C 1
ATOM 2245 O O . ILE A 1 277 ? 12.43 19.406 7.75 1 89.19 277 ILE A O 1
ATOM 2249 N N . THR A 1 278 ? 12.367 20.312 5.766 1 91 278 THR A N 1
ATOM 2250 C CA . THR A 1 278 ? 12.547 19.031 5.09 1 91 278 THR A CA 1
ATOM 2251 C C . THR A 1 278 ? 13.969 18.516 5.297 1 91 278 THR A C 1
ATOM 2253 O O . THR A 1 278 ? 14.164 17.312 5.527 1 91 278 THR A O 1
ATOM 2256 N N . GLN A 1 279 ? 14.898 19.422 5.242 1 87.81 279 GLN A N 1
ATOM 2257 C CA . GLN A 1 279 ? 16.281 19.047 5.512 1 87.81 279 GLN A CA 1
ATOM 2258 C C . GLN A 1 279 ? 16.453 18.547 6.945 1 87.81 279 GLN A C 1
ATOM 2260 O O . GLN A 1 279 ? 17.156 17.562 7.191 1 87.81 279 GLN A O 1
ATOM 2265 N N . GLU A 1 280 ? 15.766 19.203 7.766 1 90.06 280 GLU A N 1
ATOM 2266 C CA . GLU A 1 280 ? 15.812 18.797 9.164 1 90.06 280 GLU A CA 1
ATOM 2267 C C . GLU A 1 280 ? 15.18 17.422 9.352 1 90.06 280 GLU A C 1
ATOM 2269 O O . GLU A 1 280 ? 15.664 16.609 10.148 1 90.06 280 GLU A O 1
ATOM 2274 N N . PHE A 1 281 ? 14.117 17.219 8.633 1 94.5 281 PHE A N 1
ATOM 2275 C CA . PHE A 1 281 ? 13.477 15.914 8.734 1 94.5 281 PHE A CA 1
ATOM 2276 C C . PHE A 1 281 ? 14.383 14.82 8.18 1 94.5 281 PHE A C 1
ATOM 2278 O O . PHE A 1 281 ? 14.469 13.727 8.75 1 94.5 281 PHE A O 1
ATOM 2285 N N . ILE A 1 282 ? 15.102 15.078 7.141 1 92.31 282 ILE A N 1
ATOM 2286 C CA . ILE A 1 282 ? 16.031 14.125 6.547 1 92.31 282 ILE A CA 1
ATOM 2287 C C . ILE A 1 282 ? 17.141 13.797 7.551 1 92.31 282 ILE A C 1
ATOM 2289 O O . ILE A 1 282 ? 17.453 12.625 7.766 1 92.31 282 ILE A O 1
ATOM 2293 N N . ALA A 1 283 ? 17.672 14.812 8.164 1 90.94 283 ALA A N 1
ATOM 2294 C CA . ALA A 1 283 ? 18.719 14.617 9.164 1 90.94 283 ALA A CA 1
ATOM 2295 C C . ALA A 1 283 ? 18.203 13.797 10.344 1 90.94 283 ALA A C 1
ATOM 2297 O O . ALA A 1 283 ? 18.891 12.906 10.844 1 90.94 283 ALA A O 1
ATOM 2298 N N . PHE A 1 284 ? 17 14.109 10.703 1 93.56 284 PHE A N 1
ATOM 2299 C CA . PHE A 1 284 ? 16.375 13.391 11.805 1 93.56 284 PHE A CA 1
ATOM 2300 C C . PHE A 1 284 ? 16.203 11.914 11.469 1 93.56 284 PHE A C 1
ATOM 2302 O O . PHE A 1 284 ? 16.484 11.047 12.297 1 93.56 284 PHE A O 1
ATOM 2309 N N . MET A 1 285 ? 15.773 11.609 10.297 1 93.69 285 MET A N 1
ATOM 2310 C CA . MET A 1 285 ? 15.578 10.234 9.844 1 93.69 285 MET A CA 1
ATOM 2311 C C . MET A 1 285 ? 16.906 9.477 9.82 1 93.69 285 MET A C 1
ATOM 2313 O O . MET A 1 285 ? 16.984 8.352 10.328 1 93.69 285 MET A O 1
ATOM 2317 N N . ILE A 1 286 ? 17.875 10.086 9.297 1 90.38 286 ILE A N 1
ATOM 2318 C CA . ILE A 1 286 ? 19.172 9.438 9.156 1 90.38 286 ILE A CA 1
ATOM 2319 C C . ILE A 1 286 ? 19.734 9.094 10.539 1 90.38 286 ILE A C 1
ATOM 2321 O O . ILE A 1 286 ? 20.312 8.023 10.727 1 90.38 286 ILE A O 1
ATOM 2325 N N . GLU A 1 287 ? 19.406 9.906 11.445 1 89.69 287 GLU A N 1
ATOM 2326 C CA . GLU A 1 287 ? 19.953 9.742 12.789 1 89.69 287 GLU A CA 1
ATOM 2327 C C . GLU A 1 287 ? 19.172 8.711 13.586 1 89.69 287 GLU A C 1
ATOM 2329 O O . GLU A 1 287 ? 19.734 7.98 14.406 1 89.69 287 GLU A O 1
ATOM 2334 N N . ASN A 1 288 ? 17.828 8.57 13.266 1 90.94 288 ASN A N 1
ATOM 2335 C CA . ASN A 1 288 ? 17 7.887 14.25 1 90.94 288 ASN A CA 1
ATOM 2336 C C . ASN A 1 288 ? 16.266 6.691 13.641 1 90.94 288 ASN A C 1
ATOM 2338 O O . ASN A 1 288 ? 15.797 5.809 14.359 1 90.94 288 ASN A O 1
ATOM 2342 N N . LEU A 1 289 ? 16.141 6.613 12.414 1 91.06 289 LEU A N 1
ATOM 2343 C CA . LEU A 1 289 ? 15.219 5.664 11.797 1 91.06 289 LEU A CA 1
ATOM 2344 C C . LEU A 1 289 ? 15.664 4.227 12.055 1 91.06 289 LEU A C 1
ATOM 2346 O O . LEU A 1 289 ? 14.836 3.338 12.25 1 91.06 289 LEU A O 1
ATOM 2350 N N . ASP A 1 290 ? 16.953 4.031 12 1 87.06 290 ASP A N 1
ATOM 2351 C CA . ASP A 1 290 ? 17.453 2.688 12.273 1 87.06 290 ASP A CA 1
ATOM 2352 C C . ASP A 1 290 ? 16.969 2.182 13.625 1 87.06 290 ASP A C 1
ATOM 2354 O O . ASP A 1 290 ? 16.562 1.021 13.758 1 87.06 290 ASP A O 1
ATOM 2358 N N . PHE A 1 291 ? 16.922 3.041 14.555 1 83.81 291 PHE A N 1
ATOM 2359 C CA . PHE A 1 291 ? 16.453 2.707 15.898 1 83.81 291 PHE A CA 1
ATOM 2360 C C . PHE A 1 291 ? 14.969 2.35 15.875 1 83.81 291 PHE A C 1
ATOM 2362 O O . PHE A 1 291 ? 14.555 1.358 16.484 1 83.81 291 PHE A O 1
ATOM 2369 N N . TYR A 1 292 ? 14.234 3.016 15.117 1 84.19 292 TYR A N 1
ATOM 2370 C CA . TYR A 1 292 ? 12.789 2.818 15.117 1 84.19 292 TYR A CA 1
ATOM 2371 C C . TYR A 1 292 ? 12.406 1.593 14.289 1 84.19 292 TYR A C 1
ATOM 2373 O O . TYR A 1 292 ? 11.383 0.964 14.547 1 84.19 292 TYR A O 1
ATOM 2381 N N . LEU A 1 293 ? 13.188 1.296 13.383 1 85.81 293 LEU A N 1
ATOM 2382 C CA . LEU A 1 293 ? 12.938 0.117 12.562 1 85.81 293 LEU A CA 1
ATOM 2383 C C . LEU A 1 293 ? 13.281 -1.16 13.32 1 85.81 293 LEU A C 1
ATOM 2385 O O . LEU A 1 293 ? 12.727 -2.225 13.031 1 85.81 293 LEU A O 1
ATOM 2389 N N . LYS A 1 294 ? 14.242 -1.128 14.18 1 80.88 294 LYS A N 1
ATOM 2390 C CA . LYS A 1 294 ? 14.695 -2.271 14.969 1 80.88 294 LYS A CA 1
ATOM 2391 C C . LYS A 1 294 ? 14.469 -2.035 16.453 1 80.88 294 LYS A C 1
ATOM 2393 O O . LYS A 1 294 ? 15.422 -1.988 17.234 1 80.88 294 LYS A O 1
ATOM 2398 N N . PRO A 1 295 ? 13.039 -1.807 16.75 1 59.81 295 PRO A N 1
ATOM 2399 C CA . PRO A 1 295 ? 12.891 -1.448 18.156 1 59.81 295 PRO A CA 1
ATOM 2400 C C . PRO A 1 295 ? 13.391 -2.539 19.109 1 59.81 295 PRO A C 1
ATOM 2402 O O . PRO A 1 295 ? 13.258 -3.729 18.812 1 59.81 295 PRO A O 1
ATOM 2405 N N . GLN A 1 296 ? 14.539 -2.357 19.719 1 53.28 296 GLN A N 1
ATOM 2406 C CA . GLN A 1 296 ? 15.148 -3.266 20.688 1 53.28 296 GLN A CA 1
ATOM 2407 C C . GLN A 1 296 ? 14.102 -3.834 21.641 1 53.28 296 GLN A C 1
ATOM 2409 O O . GLN A 1 296 ? 13.219 -3.105 22.109 1 53.28 296 GLN A O 1
ATOM 2414 N N . ASN A 1 297 ? 13.398 -4.973 21.25 1 41.84 297 ASN A N 1
ATOM 2415 C CA . ASN A 1 297 ? 12.703 -5.605 22.375 1 41.84 297 ASN A CA 1
ATOM 2416 C C . ASN A 1 297 ? 13.5 -5.469 23.672 1 41.84 297 ASN A C 1
ATOM 2418 O O . ASN A 1 297 ? 14.734 -5.551 23.656 1 41.84 297 ASN A O 1
ATOM 2422 N N . MET B 1 1 ? 6.93 -11.773 -41.969 1 70.06 1 MET B N 1
ATOM 2423 C CA . MET B 1 1 ? 7.043 -11.508 -40.531 1 70.06 1 MET B CA 1
ATOM 2424 C C . MET B 1 1 ? 5.707 -11.734 -39.844 1 70.06 1 MET B C 1
ATOM 2426 O O . MET B 1 1 ? 4.645 -11.57 -40.438 1 70.06 1 MET B O 1
ATOM 2430 N N . ASP B 1 2 ? 5.73 -12.188 -38.625 1 77.75 2 ASP B N 1
ATOM 2431 C CA . ASP B 1 2 ? 4.531 -12.508 -37.875 1 77.75 2 ASP B CA 1
ATOM 2432 C C . ASP B 1 2 ? 3.777 -11.242 -37.469 1 77.75 2 ASP B C 1
ATOM 2434 O O . ASP B 1 2 ? 4.312 -10.391 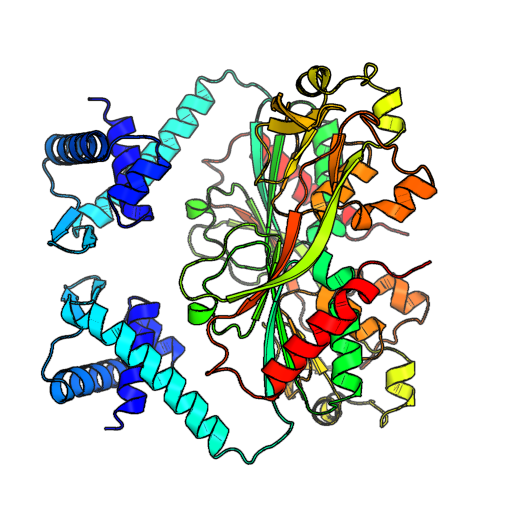-36.75 1 77.75 2 ASP B O 1
ATOM 2438 N N . THR B 1 3 ? 2.6 -11.164 -38 1 78.5 3 THR B N 1
ATOM 2439 C CA . THR B 1 3 ? 1.811 -9.953 -37.812 1 78.5 3 THR B CA 1
ATOM 2440 C C . THR B 1 3 ? 1.44 -9.773 -36.344 1 78.5 3 THR B C 1
ATOM 2442 O O . THR B 1 3 ? 1.414 -8.648 -35.844 1 78.5 3 THR B O 1
ATOM 2445 N N . LEU B 1 4 ? 1.228 -10.844 -35.719 1 79.56 4 LEU B N 1
ATOM 2446 C CA . LEU B 1 4 ? 0.865 -10.742 -34.312 1 79.56 4 LEU B CA 1
ATOM 2447 C C . LEU B 1 4 ? 2.031 -10.211 -33.469 1 79.56 4 LEU B C 1
ATOM 2449 O O . LEU B 1 4 ? 1.833 -9.422 -32.562 1 79.56 4 LEU B O 1
ATOM 2453 N N . LYS B 1 5 ? 3.164 -10.664 -33.75 1 82 5 LYS B N 1
ATOM 2454 C CA . LYS B 1 5 ? 4.359 -10.133 -33.094 1 82 5 LYS B CA 1
ATOM 2455 C C . LYS B 1 5 ? 4.547 -8.648 -33.406 1 82 5 LYS B C 1
ATOM 2457 O O . LYS B 1 5 ? 4.93 -7.863 -32.531 1 82 5 LYS B O 1
ATOM 2462 N N . ALA B 1 6 ? 4.297 -8.312 -34.688 1 86 6 ALA B N 1
ATOM 2463 C CA . ALA B 1 6 ? 4.406 -6.918 -35.094 1 86 6 ALA B CA 1
ATOM 2464 C C . ALA B 1 6 ? 3.416 -6.047 -34.312 1 86 6 ALA B C 1
ATOM 2466 O O . ALA B 1 6 ? 3.744 -4.926 -33.906 1 86 6 ALA B O 1
ATOM 2467 N N . ILE B 1 7 ? 2.219 -6.555 -34.125 1 82.69 7 ILE B N 1
ATOM 2468 C CA . ILE B 1 7 ? 1.201 -5.859 -33.344 1 82.69 7 ILE B CA 1
ATOM 2469 C C . ILE B 1 7 ? 1.691 -5.672 -31.906 1 82.69 7 ILE B C 1
ATOM 2471 O O . ILE B 1 7 ? 1.549 -4.59 -31.328 1 82.69 7 ILE B O 1
ATOM 2475 N N . GLN B 1 8 ? 2.287 -6.711 -31.344 1 85.12 8 GLN B N 1
ATOM 2476 C CA . GLN B 1 8 ? 2.84 -6.645 -29.984 1 85.12 8 GLN B CA 1
ATOM 2477 C C . GLN B 1 8 ? 3.91 -5.562 -29.891 1 85.12 8 GLN B C 1
ATOM 2479 O O . GLN B 1 8 ? 3.945 -4.801 -28.922 1 85.12 8 GLN B O 1
ATOM 2484 N N . VAL B 1 9 ? 4.801 -5.512 -30.844 1 89 9 VAL B N 1
ATOM 2485 C CA . VAL B 1 9 ? 5.883 -4.531 -30.891 1 89 9 VAL B CA 1
ATOM 2486 C C . VAL B 1 9 ? 5.297 -3.123 -30.984 1 89 9 VAL B C 1
ATOM 2488 O O . VAL B 1 9 ? 5.73 -2.213 -30.281 1 89 9 VAL B O 1
ATOM 2491 N N . PHE B 1 10 ? 4.32 -2.932 -31.859 1 89.31 10 PHE B N 1
ATOM 2492 C CA . PHE B 1 10 ? 3.652 -1.646 -32.031 1 89.31 10 PHE B CA 1
ATOM 2493 C C . PHE B 1 10 ? 3.074 -1.151 -30.719 1 89.31 10 PHE B C 1
ATOM 2495 O O . PHE B 1 10 ? 3.301 -0.006 -30.312 1 89.31 10 PHE B O 1
ATOM 2502 N N . VAL B 1 11 ? 2.391 -2.002 -30.141 1 84.94 11 VAL B N 1
ATOM 2503 C CA . VAL B 1 11 ? 1.75 -1.646 -28.875 1 84.94 11 VAL B CA 1
ATOM 2504 C C . VAL B 1 11 ? 2.814 -1.294 -27.828 1 84.94 11 VAL B C 1
ATOM 2506 O O . VAL B 1 11 ? 2.66 -0.33 -27.078 1 84.94 11 VAL B O 1
ATOM 2509 N N . SER B 1 12 ? 3.887 -2.045 -27.766 1 86.25 12 SER B N 1
ATOM 2510 C CA . SER B 1 12 ? 4.98 -1.786 -26.828 1 86.25 12 SER B CA 1
ATOM 2511 C C . SER B 1 12 ? 5.629 -0.431 -27.109 1 86.25 12 SER B C 1
ATOM 2513 O O . SER B 1 12 ? 5.934 0.316 -26.172 1 86.25 12 SER B O 1
ATOM 2515 N N . ILE B 1 13 ? 5.844 -0.146 -28.344 1 86.44 13 ILE B N 1
ATOM 2516 C CA . ILE B 1 13 ? 6.418 1.145 -28.719 1 86.44 13 ILE B CA 1
ATOM 2517 C C . ILE B 1 13 ? 5.5 2.27 -28.234 1 86.44 13 ILE B C 1
ATOM 2519 O O . ILE B 1 13 ? 5.965 3.277 -27.703 1 86.44 13 ILE B O 1
ATOM 2523 N N . ALA B 1 14 ? 4.281 2.084 -28.484 1 83.56 14 ALA B N 1
ATOM 2524 C CA . ALA B 1 14 ? 3.311 3.098 -28.078 1 83.56 14 ALA B CA 1
ATOM 2525 C C . ALA B 1 14 ? 3.324 3.301 -26.578 1 83.56 14 ALA B C 1
ATOM 2527 O O . ALA B 1 14 ? 3.217 4.43 -26.094 1 83.56 14 ALA B O 1
ATOM 2528 N N . GLN B 1 15 ? 3.428 2.203 -25.906 1 79.12 15 GLN B N 1
ATOM 2529 C CA . GLN B 1 15 ? 3.412 2.207 -24.438 1 79.12 15 GLN B CA 1
ATOM 2530 C C . GLN B 1 15 ? 4.645 2.91 -23.875 1 79.12 15 GLN B C 1
ATOM 2532 O O . GLN B 1 15 ? 4.551 3.641 -22.891 1 79.12 15 GLN B O 1
ATOM 2537 N N . HIS B 1 16 ? 5.723 2.676 -24.484 1 77.62 16 HIS B N 1
ATOM 2538 C CA . HIS B 1 16 ? 6.992 3.172 -23.969 1 77.62 16 HIS B CA 1
ATOM 2539 C C . HIS B 1 16 ? 7.375 4.496 -24.625 1 77.62 16 HIS B C 1
ATOM 2541 O O . HIS B 1 16 ? 8.242 5.215 -24.109 1 77.62 16 HIS B O 1
ATOM 2547 N N . GLY B 1 17 ? 6.789 4.828 -25.703 1 78.19 17 GLY B N 1
ATOM 2548 C CA . GLY B 1 17 ? 7.004 6.07 -26.422 1 78.19 17 GLY B CA 1
ATOM 2549 C C . GLY B 1 17 ? 8.375 6.16 -27.062 1 78.19 17 GLY B C 1
ATOM 2550 O O . GLY B 1 17 ? 8.828 7.25 -27.422 1 78.19 17 GLY B O 1
ATOM 2551 N N . ASN B 1 18 ? 9.109 5.059 -27.062 1 83.44 18 ASN B N 1
ATOM 2552 C CA . ASN B 1 18 ? 10.484 4.992 -27.547 1 83.44 18 ASN B CA 1
ATOM 2553 C C . ASN B 1 18 ? 10.812 3.609 -28.094 1 83.44 18 ASN B C 1
ATOM 2555 O O . ASN B 1 18 ? 10.469 2.592 -27.5 1 83.44 18 ASN B O 1
ATOM 2559 N N . LEU B 1 19 ? 11.508 3.684 -29.234 1 85.62 19 LEU B N 1
ATOM 2560 C CA . LEU B 1 19 ? 11.852 2.428 -29.891 1 85.62 19 LEU B CA 1
ATOM 2561 C C . LEU B 1 19 ? 12.883 1.651 -29.078 1 85.62 19 LEU B C 1
ATOM 2563 O O . LEU B 1 19 ? 12.797 0.427 -28.969 1 85.62 19 LEU B O 1
ATOM 2567 N N . THR B 1 20 ? 13.773 2.426 -28.531 1 82.62 20 THR B N 1
ATOM 2568 C CA . THR B 1 20 ? 14.852 1.772 -27.781 1 82.62 20 THR B CA 1
ATOM 2569 C C . THR B 1 20 ? 14.312 1.137 -26.5 1 82.62 20 THR B C 1
ATOM 2571 O O . THR B 1 20 ? 14.664 0.003 -26.172 1 82.62 20 THR B O 1
ATOM 2574 N N . LYS B 1 21 ? 13.461 1.801 -25.891 1 81.12 21 LYS B N 1
ATOM 2575 C CA . LYS B 1 21 ? 12.875 1.292 -24.656 1 81.12 21 LYS B CA 1
ATOM 2576 C C . LYS B 1 21 ? 11.977 0.086 -24.922 1 81.12 21 LYS B C 1
ATOM 2578 O O . LYS B 1 21 ? 11.992 -0.884 -24.172 1 81.12 21 LYS B O 1
ATOM 2583 N N . ALA B 1 22 ? 11.273 0.209 -25.969 1 85.56 22 ALA B N 1
ATOM 2584 C CA . ALA B 1 22 ? 10.438 -0.916 -26.375 1 85.56 22 ALA B CA 1
ATOM 2585 C C . ALA B 1 22 ? 11.281 -2.141 -26.703 1 85.56 22 ALA B C 1
ATOM 2587 O O . ALA B 1 22 ? 10.938 -3.264 -26.328 1 85.56 22 ALA B O 1
ATOM 2588 N N . ALA B 1 23 ? 12.352 -1.924 -27.328 1 87 23 ALA B N 1
ATOM 2589 C CA . ALA B 1 23 ? 13.266 -3 -27.688 1 87 23 ALA B CA 1
ATOM 2590 C C . ALA B 1 23 ? 13.828 -3.686 -26.453 1 87 23 ALA B C 1
ATOM 2592 O O . ALA B 1 23 ? 13.859 -4.918 -26.375 1 87 23 ALA B O 1
ATOM 2593 N N . GLU B 1 24 ? 14.141 -2.908 -25.562 1 79.75 24 GLU B N 1
ATOM 2594 C CA . GLU B 1 24 ? 14.664 -3.428 -24.312 1 79.75 24 GLU B CA 1
ATOM 2595 C C . GLU B 1 24 ? 13.609 -4.246 -23.562 1 79.75 24 GLU B C 1
ATOM 2597 O O . GLU B 1 24 ? 13.898 -5.344 -23.078 1 79.75 24 GLU B O 1
ATOM 2602 N N . HIS B 1 25 ? 12.461 -3.793 -23.656 1 77.56 25 HIS B N 1
ATOM 2603 C CA . HIS B 1 25 ? 11.359 -4.445 -22.969 1 77.56 25 HIS B CA 1
ATOM 2604 C C . HIS B 1 25 ? 11.016 -5.785 -23.609 1 77.56 25 HIS B C 1
ATOM 2606 O O . HIS B 1 25 ? 10.711 -6.754 -22.922 1 77.56 25 HIS B O 1
ATOM 2612 N N . LEU B 1 26 ? 11.164 -5.879 -24.812 1 79.44 26 LEU B N 1
ATOM 2613 C CA . LEU B 1 26 ? 10.758 -7.055 -25.578 1 79.44 26 LEU B CA 1
ATOM 2614 C C . LEU B 1 26 ? 11.945 -7.98 -25.828 1 79.44 26 LEU B C 1
ATOM 2616 O O . LEU B 1 26 ? 11.789 -9.062 -26.391 1 79.44 26 LEU B O 1
ATOM 2620 N N . ASN B 1 27 ? 13.102 -7.539 -25.359 1 81.25 27 ASN B N 1
ATOM 2621 C CA . ASN B 1 27 ? 14.344 -8.258 -25.609 1 81.25 27 ASN B CA 1
ATOM 2622 C C . ASN B 1 27 ? 14.586 -8.445 -27.109 1 81.25 27 ASN B C 1
ATOM 2624 O O . ASN B 1 27 ? 14.898 -9.547 -27.562 1 81.25 27 ASN B O 1
ATOM 2628 N N . TYR B 1 28 ? 14.289 -7.418 -27.812 1 83.94 28 TYR B N 1
ATOM 2629 C CA . TYR B 1 28 ? 14.578 -7.324 -29.234 1 83.94 28 TYR B CA 1
ATOM 2630 C C . TYR B 1 28 ? 15.648 -6.273 -29.5 1 83.94 28 TYR B C 1
ATOM 2632 O O . TYR B 1 28 ? 15.914 -5.418 -28.656 1 83.94 28 TYR B O 1
ATOM 2640 N N . SER B 1 29 ? 16.422 -6.383 -30.578 1 84.06 29 SER B N 1
ATOM 2641 C CA . SER B 1 29 ? 17.25 -5.277 -31.062 1 84.06 29 SER B CA 1
ATOM 2642 C C . SER B 1 29 ? 16.391 -4.137 -31.594 1 84.06 29 SER B C 1
ATOM 2644 O O . SER B 1 29 ? 15.25 -4.355 -32.031 1 84.06 29 SER B O 1
ATOM 2646 N N . ARG B 1 30 ? 16.922 -2.928 -31.547 1 87.38 30 ARG B N 1
ATOM 2647 C CA . ARG B 1 30 ? 16.203 -1.771 -32.094 1 87.38 30 ARG B CA 1
ATOM 2648 C C . ARG B 1 30 ? 15.898 -1.96 -33.562 1 87.38 30 ARG B C 1
ATOM 2650 O O . ARG B 1 30 ? 14.836 -1.556 -34.062 1 87.38 30 ARG B O 1
ATOM 2657 N N . ALA B 1 31 ? 16.828 -2.631 -34.219 1 88.56 31 ALA B N 1
ATOM 2658 C CA . ALA B 1 31 ? 16.641 -2.908 -35.656 1 88.56 31 ALA B CA 1
ATOM 2659 C C . ALA B 1 31 ? 15.445 -3.82 -35.875 1 88.56 31 ALA B C 1
ATOM 2661 O O . ALA B 1 31 ? 14.656 -3.598 -36.781 1 88.56 31 ALA B O 1
ATOM 2662 N N . MET B 1 32 ? 15.32 -4.777 -35.062 1 86.06 32 MET B N 1
ATOM 2663 C CA . MET B 1 32 ? 14.211 -5.719 -35.156 1 86.06 32 MET B CA 1
ATOM 2664 C C . MET B 1 32 ? 12.883 -5.031 -34.875 1 86.06 32 MET B C 1
ATOM 2666 O O . MET B 1 32 ? 11.898 -5.258 -35.562 1 86.06 32 MET B O 1
ATOM 2670 N N . VAL B 1 33 ? 12.875 -4.191 -33.875 1 90.88 33 VAL B N 1
ATOM 2671 C CA . VAL B 1 33 ? 11.672 -3.453 -33.5 1 90.88 33 VAL B CA 1
ATOM 2672 C C . VAL B 1 33 ? 11.266 -2.541 -34.656 1 90.88 33 VAL B C 1
ATOM 2674 O O . VAL B 1 33 ? 10.078 -2.436 -35 1 90.88 33 VAL B O 1
ATOM 2677 N N . SER B 1 34 ? 12.188 -1.93 -35.281 1 89.81 34 SER B N 1
ATOM 2678 C CA . SER B 1 34 ? 11.93 -1.053 -36.406 1 89.81 34 SER B CA 1
ATOM 2679 C C . SER B 1 34 ? 11.367 -1.832 -37.594 1 89.81 34 SER B C 1
ATOM 2681 O O . SER B 1 34 ? 10.422 -1.384 -38.25 1 89.81 34 SER B O 1
ATOM 2683 N N . ARG B 1 35 ? 11.898 -2.99 -37.812 1 89.56 35 ARG B N 1
ATOM 2684 C CA . ARG B 1 35 ? 11.445 -3.834 -38.906 1 89.56 35 ARG B CA 1
ATOM 2685 C C . ARG B 1 35 ? 10.008 -4.301 -38.688 1 89.56 35 ARG B C 1
ATOM 2687 O O . ARG B 1 35 ? 9.211 -4.332 -39.625 1 89.56 35 ARG B O 1
ATOM 2694 N N . TYR B 1 36 ? 9.727 -4.699 -37.438 1 89.44 36 TYR B N 1
ATOM 2695 C CA . TYR B 1 36 ? 8.375 -5.125 -37.125 1 89.44 36 TYR B CA 1
ATOM 2696 C C . TYR B 1 36 ? 7.379 -3.988 -37.312 1 89.44 36 TYR B C 1
ATOM 2698 O O . TYR B 1 36 ? 6.27 -4.203 -37.812 1 89.44 36 TYR B O 1
ATOM 2706 N N . LEU B 1 37 ? 7.781 -2.824 -36.938 1 90.56 37 LEU B N 1
ATOM 2707 C CA . LEU B 1 37 ? 6.906 -1.669 -37.125 1 90.56 37 LEU B CA 1
ATOM 2708 C C . LEU B 1 37 ? 6.656 -1.404 -38.594 1 90.56 37 LEU B C 1
ATOM 2710 O O . LEU B 1 37 ? 5.516 -1.169 -39 1 90.56 37 LEU B O 1
ATOM 2714 N N . GLU B 1 38 ? 7.688 -1.43 -39.344 1 89 38 GLU B N 1
ATOM 2715 C CA . GLU B 1 38 ? 7.566 -1.231 -40.781 1 89 38 GLU B CA 1
ATOM 2716 C C . GLU B 1 38 ? 6.66 -2.285 -41.406 1 89 38 GLU B C 1
ATOM 2718 O O . GLU B 1 38 ? 5.84 -1.968 -42.281 1 89 38 GLU B O 1
ATOM 2723 N N . HIS B 1 39 ? 6.891 -3.486 -40.969 1 85.69 39 HIS B N 1
ATOM 2724 C CA . HIS B 1 39 ? 6.047 -4.578 -41.469 1 85.69 39 HIS B CA 1
ATOM 2725 C C . HIS B 1 39 ? 4.574 -4.297 -41.188 1 85.69 39 HIS B C 1
ATOM 2727 O O . HIS B 1 39 ? 3.725 -4.488 -42.062 1 85.69 39 HIS B O 1
ATOM 2733 N N . LEU B 1 40 ? 4.277 -3.826 -40 1 86.88 40 LEU B N 1
ATOM 2734 C CA . LEU B 1 40 ? 2.893 -3.576 -39.625 1 86.88 40 LEU B CA 1
ATOM 2735 C C . LEU B 1 40 ? 2.301 -2.43 -40.438 1 86.88 40 LEU B C 1
ATOM 2737 O O . LEU B 1 40 ? 1.162 -2.516 -40.906 1 86.88 40 LEU B O 1
ATOM 2741 N N . GLU B 1 41 ? 3.051 -1.417 -40.625 1 88.5 41 GLU B N 1
ATOM 2742 C CA . GLU B 1 41 ? 2.594 -0.265 -41.406 1 88.5 41 GLU B CA 1
ATOM 2743 C C . GLU B 1 41 ? 2.361 -0.636 -42.875 1 88.5 41 GLU B C 1
ATOM 2745 O O . GLU B 1 41 ? 1.407 -0.163 -43.469 1 88.5 41 GLU B O 1
ATOM 2750 N N . HIS B 1 42 ? 3.221 -1.474 -43.344 1 83.81 42 HIS B N 1
ATOM 2751 C CA . HIS B 1 42 ? 3.066 -1.963 -44.719 1 83.81 42 HIS B CA 1
ATOM 2752 C C . HIS B 1 42 ? 1.829 -2.846 -44.844 1 83.81 42 HIS B C 1
ATOM 2754 O O . HIS B 1 42 ? 1.058 -2.703 -45.781 1 83.81 42 HIS B O 1
ATOM 2760 N N . THR B 1 43 ? 1.635 -3.758 -43.875 1 79.25 43 THR B N 1
ATOM 2761 C CA . THR B 1 43 ? 0.515 -4.691 -43.906 1 79.25 43 THR B CA 1
ATOM 2762 C C . THR B 1 43 ? -0.815 -3.943 -43.875 1 79.25 43 THR B C 1
ATOM 2764 O O . THR B 1 43 ? -1.762 -4.32 -44.562 1 79.25 43 THR B O 1
ATOM 2767 N N . PHE B 1 44 ? -0.806 -2.863 -43.094 1 76.38 44 PHE B N 1
ATOM 2768 C CA . PHE B 1 44 ? -2.051 -2.121 -42.938 1 76.38 44 PHE B CA 1
ATOM 2769 C C . PHE B 1 44 ? -2.076 -0.906 -43.844 1 76.38 44 PHE B C 1
ATOM 2771 O O . PHE B 1 44 ? -3.062 -0.169 -43.906 1 76.38 44 PHE B O 1
ATOM 2778 N N . SER B 1 45 ? -1.06 -0.761 -44.656 1 81.06 45 SER B N 1
ATOM 2779 C CA . SER B 1 45 ? -0.906 0.334 -45.594 1 81.06 45 SER B CA 1
ATOM 2780 C C . SER B 1 45 ? -1.179 1.683 -44.938 1 81.06 45 SER B C 1
ATOM 2782 O O . SER B 1 45 ? -1.881 2.523 -45.5 1 81.06 45 SER B O 1
ATOM 2784 N N . THR B 1 46 ? -0.752 1.792 -43.719 1 80.5 46 THR B N 1
ATOM 2785 C CA . THR B 1 46 ? -0.958 3.012 -42.938 1 80.5 46 THR B CA 1
ATOM 2786 C C . THR B 1 46 ? 0.251 3.303 -42.062 1 80.5 46 THR B C 1
ATOM 2788 O O . THR B 1 46 ? 0.866 2.383 -41.5 1 80.5 46 THR B O 1
ATOM 2791 N N . ARG B 1 47 ? 0.67 4.535 -42 1 84.19 47 ARG B N 1
ATOM 2792 C CA . ARG B 1 47 ? 1.693 4.949 -41.031 1 84.19 47 ARG B CA 1
ATOM 2793 C C . ARG B 1 47 ? 1.115 5.07 -39.625 1 84.19 47 ARG B C 1
ATOM 2795 O O . ARG B 1 47 ? 0.085 5.719 -39.438 1 84.19 47 ARG B O 1
ATOM 2802 N N . LEU B 1 48 ? 1.805 4.371 -38.719 1 89.25 48 LEU B N 1
ATOM 2803 C CA . LEU B 1 48 ? 1.255 4.305 -37.375 1 89.25 48 LEU B CA 1
ATOM 2804 C C . LEU B 1 48 ? 1.941 5.309 -36.469 1 89.25 48 LEU B C 1
ATOM 2806 O O . LEU B 1 48 ? 1.346 5.777 -35.469 1 89.25 48 LEU B O 1
ATOM 2810 N N . PHE B 1 49 ? 3.186 5.496 -36.719 1 87.5 49 PHE B N 1
ATOM 2811 C CA . PHE B 1 49 ? 3.934 6.457 -35.938 1 87.5 49 PHE B CA 1
ATOM 2812 C C . PHE B 1 49 ? 4.48 7.578 -36.812 1 87.5 49 PHE B C 1
ATOM 2814 O O . PHE B 1 49 ? 4.754 7.371 -37.969 1 87.5 49 PHE B O 1
ATOM 2821 N N . GLN B 1 50 ? 4.484 8.758 -36.219 1 80.38 50 GLN B N 1
ATOM 2822 C CA . GLN B 1 50 ? 5.211 9.867 -36.844 1 80.38 50 GLN B CA 1
ATOM 2823 C C . GLN B 1 50 ? 6.625 9.977 -36.281 1 80.38 50 GLN B C 1
ATOM 2825 O O . GLN B 1 50 ? 6.824 9.828 -35.062 1 80.38 50 GLN B O 1
ATOM 2830 N N . ARG B 1 51 ? 7.672 9.609 -37 1 65.81 51 ARG B N 1
ATOM 2831 C CA . ARG B 1 51 ? 9.07 9.648 -36.594 1 65.81 51 ARG B CA 1
ATOM 2832 C C . ARG B 1 51 ? 9.625 11.062 -36.656 1 65.81 51 ARG B C 1
ATOM 2834 O O . ARG B 1 51 ? 9.609 11.703 -37.719 1 65.81 51 ARG B O 1
ATOM 2841 N N . ASN B 1 52 ? 9.492 11.828 -35.688 1 57.78 52 ASN B N 1
ATOM 2842 C CA . ASN B 1 52 ? 10.297 13.047 -35.688 1 57.78 52 ASN B CA 1
ATOM 2843 C C . ASN B 1 52 ? 11.602 12.844 -34.906 1 57.78 52 ASN B C 1
ATOM 2845 O O . ASN B 1 52 ? 11.758 11.859 -34.188 1 57.78 52 ASN B O 1
ATOM 2849 N N . THR B 1 53 ? 12.727 13.516 -35.094 1 55.03 53 THR B N 1
ATOM 2850 C CA . THR B 1 53 ? 14.117 13.32 -34.719 1 55.03 53 THR B CA 1
ATOM 2851 C C . THR B 1 53 ? 14.219 12.922 -33.25 1 55.03 53 THR B C 1
ATOM 2853 O O . THR B 1 53 ? 15.203 12.297 -32.812 1 55.03 53 THR B O 1
ATOM 2856 N N . ARG B 1 54 ? 13.422 13.375 -32.219 1 53.72 54 ARG B N 1
ATOM 2857 C CA . ARG B 1 54 ? 13.719 13.227 -30.797 1 53.72 54 ARG B CA 1
ATOM 2858 C C . ARG B 1 54 ? 12.695 12.336 -30.109 1 53.72 54 ARG B C 1
ATOM 2860 O O . ARG B 1 54 ? 12.93 11.844 -29.016 1 53.72 54 ARG B O 1
ATOM 2867 N N . LYS B 1 55 ? 11.32 12.211 -30.672 1 63.84 55 LYS B N 1
ATOM 2868 C CA . LYS B 1 55 ? 10.281 11.43 -30 1 63.84 55 LYS B CA 1
ATOM 2869 C C . LYS B 1 55 ? 9.367 10.75 -31 1 63.84 55 LYS B C 1
ATOM 2871 O O . LYS B 1 55 ? 9.125 11.281 -32.094 1 63.84 55 LYS B O 1
ATOM 2876 N N . ILE B 1 56 ? 8.992 9.406 -30.75 1 75.69 56 ILE B N 1
ATOM 2877 C CA . ILE B 1 56 ? 8.062 8.656 -31.578 1 75.69 56 ILE B CA 1
ATOM 2878 C C . ILE B 1 56 ? 6.637 8.859 -31.062 1 75.69 56 ILE B C 1
ATOM 2880 O O . ILE B 1 56 ? 6.387 8.766 -29.844 1 75.69 56 ILE B O 1
ATOM 2884 N N . SER B 1 57 ? 5.785 9.477 -31.922 1 82.31 57 SER B N 1
ATOM 2885 C CA . SER B 1 57 ? 4.391 9.68 -31.562 1 82.31 57 SER B CA 1
ATOM 2886 C C . SER B 1 57 ? 3.451 8.969 -32.531 1 82.31 57 SER B C 1
ATOM 2888 O O . SER B 1 57 ? 3.795 8.766 -33.688 1 82.31 57 SER B O 1
ATOM 2890 N N . LEU B 1 58 ? 2.229 8.641 -32.031 1 84.88 58 LEU B N 1
ATOM 2891 C CA . LEU B 1 58 ? 1.234 7.941 -32.844 1 84.88 58 LEU B CA 1
ATOM 2892 C C . LEU B 1 58 ? 0.615 8.883 -33.875 1 84.88 58 LEU B C 1
ATOM 2894 O O . LEU B 1 58 ? 0.357 10.047 -33.594 1 84.88 58 LEU B O 1
ATOM 2898 N N . THR B 1 59 ? 0.363 8.508 -35.156 1 83.5 59 THR B N 1
ATOM 2899 C CA . THR B 1 59 ? -0.513 9.172 -36.125 1 83.5 59 THR B CA 1
ATOM 2900 C C . THR B 1 59 ? -1.977 9 -35.719 1 83.5 59 THR B C 1
ATOM 2902 O O . THR B 1 59 ? -2.303 8.172 -34.875 1 83.5 59 THR B O 1
ATOM 2905 N N . PRO B 1 60 ? -2.9 9.82 -36.25 1 77.81 60 PRO B N 1
ATOM 2906 C CA . PRO B 1 60 ? -4.324 9.578 -36.031 1 77.81 60 PRO B CA 1
ATOM 2907 C C . PRO B 1 60 ? -4.742 8.141 -36.344 1 77.81 60 PRO B C 1
ATOM 2909 O O . PRO B 1 60 ? -5.508 7.531 -35.594 1 77.81 60 PRO B O 1
ATOM 2912 N N . ALA B 1 61 ? -4.293 7.688 -37.375 1 79.38 61 ALA B N 1
ATOM 2913 C CA . ALA B 1 61 ? -4.531 6.293 -37.75 1 79.38 61 ALA B CA 1
ATOM 2914 C C . ALA B 1 61 ? -3.896 5.352 -36.719 1 79.38 61 ALA B C 1
ATOM 2916 O O . ALA B 1 61 ? -4.461 4.305 -36.406 1 79.38 61 ALA B O 1
ATOM 2917 N N . GLY B 1 62 ? -2.723 5.781 -36.25 1 83 62 GLY B N 1
ATOM 2918 C CA . GLY B 1 62 ? -2.049 5 -35.219 1 83 62 GLY B CA 1
ATOM 2919 C C . GLY B 1 62 ? -2.842 4.898 -33.938 1 83 62 GLY B C 1
ATOM 2920 O O . GLY B 1 62 ? -2.889 3.836 -33.312 1 83 62 GLY B O 1
ATOM 2921 N N . GLU B 1 63 ? -3.498 5.898 -33.625 1 78.31 63 GLU B N 1
ATOM 2922 C CA . GLU B 1 63 ? -4.32 5.914 -32.406 1 78.31 63 GLU B CA 1
ATOM 2923 C C . GLU B 1 63 ? -5.496 4.949 -32.531 1 78.31 63 GLU B C 1
ATOM 2925 O O . GLU B 1 63 ? -5.801 4.215 -31.578 1 78.31 63 GLU B O 1
ATOM 2930 N N . LYS B 1 64 ? -6.117 5.027 -33.688 1 75.06 64 LYS B N 1
ATOM 2931 C CA . LYS B 1 64 ? -7.215 4.098 -33.938 1 75.06 64 LYS B CA 1
ATOM 2932 C C . LYS B 1 64 ? -6.711 2.658 -34 1 75.06 64 LYS B C 1
ATOM 2934 O O . LYS B 1 64 ? -7.324 1.758 -33.438 1 75.06 64 LYS B O 1
ATOM 2939 N N . ALA B 1 65 ? -5.625 2.521 -34.656 1 78.62 65 ALA B N 1
ATOM 2940 C CA . ALA B 1 65 ? -5.043 1.189 -34.781 1 78.62 65 ALA B CA 1
ATOM 2941 C C . ALA B 1 65 ? -4.656 0.608 -33.438 1 78.62 65 ALA B C 1
ATOM 2943 O O . ALA B 1 65 ? -4.793 -0.596 -33.188 1 78.62 65 ALA B O 1
ATOM 2944 N N . LEU B 1 66 ? -4.145 1.501 -32.594 1 79.12 66 LEU B N 1
ATOM 2945 C CA . LEU B 1 66 ? -3.717 1.043 -31.281 1 79.12 66 LEU B CA 1
ATOM 2946 C C . LEU B 1 66 ? -4.863 0.36 -30.547 1 79.12 66 LEU B C 1
ATOM 2948 O O . LEU B 1 66 ? -4.684 -0.711 -29.953 1 79.12 66 LEU B O 1
ATOM 2952 N N . LEU B 1 67 ? -5.996 0.837 -30.734 1 70.19 67 LEU B N 1
ATOM 2953 C CA . LEU B 1 67 ? -7.18 0.259 -30.094 1 70.19 67 LEU B CA 1
ATOM 2954 C C . LEU B 1 67 ? -7.48 -1.122 -30.672 1 70.19 67 LEU B C 1
ATOM 2956 O O . LEU B 1 67 ? -7.727 -2.068 -29.922 1 70.19 67 LEU B O 1
ATOM 2960 N N . TYR B 1 68 ? -7.418 -1.151 -31.922 1 69.94 68 TYR B N 1
ATOM 2961 C CA . TYR B 1 68 ? -7.695 -2.418 -32.594 1 69.94 68 TYR B CA 1
ATOM 2962 C C . TYR B 1 68 ? -6.617 -3.449 -32.281 1 69.94 68 TYR B C 1
ATOM 2964 O O . TYR B 1 68 ? -6.922 -4.617 -32.031 1 69.94 68 TYR B O 1
ATOM 2972 N N . CYS B 1 69 ? -5.363 -2.967 -32.281 1 76.5 69 CYS B N 1
ATOM 2973 C CA . CYS B 1 69 ? -4.25 -3.877 -32.031 1 76.5 69 CYS B CA 1
ATOM 2974 C C . CYS B 1 69 ? -4.285 -4.402 -30.594 1 76.5 69 CYS B C 1
ATOM 2976 O O . CYS B 1 69 ? -4.027 -5.582 -30.344 1 76.5 69 CYS B O 1
ATOM 2978 N N . GLU B 1 70 ? -4.621 -3.596 -29.781 1 70.06 70 GLU B N 1
ATOM 2979 C CA . GLU B 1 70 ? -4.773 -4.02 -28.391 1 70.06 70 GLU B CA 1
ATOM 2980 C C . GLU B 1 70 ? -5.883 -5.059 -28.25 1 70.06 70 GLU B C 1
ATOM 2982 O O . GLU B 1 70 ? -5.73 -6.035 -27.516 1 70.06 70 GLU B O 1
ATOM 2987 N N . ASN B 1 71 ? -6.926 -4.906 -28.984 1 62.38 71 ASN B N 1
ATOM 2988 C CA . ASN B 1 71 ? -8.016 -5.875 -29.016 1 62.38 71 ASN B CA 1
ATOM 2989 C C . ASN B 1 71 ? -7.562 -7.207 -29.609 1 62.38 71 ASN B C 1
ATOM 2991 O O . ASN B 1 71 ? -7.934 -8.273 -29.109 1 62.38 71 ASN B O 1
ATOM 2995 N N . ILE B 1 72 ? -6.848 -7.176 -30.625 1 64.94 72 ILE B N 1
ATOM 2996 C CA . ILE B 1 72 ? -6.34 -8.383 -31.266 1 64.94 72 ILE B CA 1
ATOM 2997 C C . ILE B 1 72 ? -5.445 -9.148 -30.297 1 64.94 72 ILE B C 1
ATOM 2999 O O . ILE B 1 72 ? -5.578 -10.367 -30.156 1 64.94 72 ILE B O 1
ATOM 3003 N N . LEU B 1 73 ? -4.605 -8.43 -29.688 1 67.56 73 LEU B N 1
ATOM 3004 C CA . LEU B 1 73 ? -3.713 -9.094 -28.75 1 67.56 73 LEU B CA 1
ATOM 3005 C C . LEU B 1 73 ? -4.496 -9.703 -27.594 1 67.56 73 LEU B C 1
ATOM 3007 O O . LEU B 1 73 ? -4.16 -10.781 -27.109 1 67.56 73 LEU B O 1
ATOM 3011 N N . GLN B 1 74 ? -5.531 -9.117 -27.312 1 59.78 74 GLN B N 1
ATOM 3012 C CA . GLN B 1 74 ? -6.43 -9.648 -26.281 1 59.78 74 GLN B CA 1
ATOM 3013 C C . GLN B 1 74 ? -7.109 -10.93 -26.766 1 59.78 74 GLN B C 1
ATOM 3015 O O . GLN B 1 74 ? -7.195 -11.906 -26.016 1 59.78 74 GLN B O 1
ATOM 3020 N N . GLN B 1 75 ? -7.57 -10.93 -28.031 1 56.22 75 GLN B N 1
ATOM 3021 C CA . GLN B 1 75 ? -8.188 -12.117 -28.625 1 56.22 75 GLN B CA 1
ATOM 3022 C C . GLN B 1 75 ? -7.176 -13.25 -28.766 1 56.22 75 GLN B C 1
ATOM 3024 O O . GLN B 1 75 ? -7.504 -14.414 -28.531 1 56.22 75 GLN B O 1
ATOM 3029 N N . GLN B 1 76 ? -6.008 -12.93 -29.156 1 56.84 76 GLN B N 1
ATOM 3030 C CA . GLN B 1 76 ? -4.953 -13.93 -29.266 1 56.84 76 GLN B CA 1
ATOM 3031 C C . GLN B 1 76 ? -4.68 -14.578 -27.906 1 56.84 76 GLN B C 1
ATOM 3033 O O . GLN B 1 76 ? -4.492 -15.789 -27.812 1 56.84 76 GLN B O 1
ATOM 3038 N N . GLN B 1 77 ? -4.594 -13.758 -27.031 1 55.84 77 GLN B N 1
ATOM 3039 C CA . GLN B 1 77 ? -4.398 -14.281 -25.688 1 55.84 77 GLN B CA 1
ATOM 3040 C C . GLN B 1 77 ? -5.535 -15.211 -25.281 1 55.84 77 GLN B C 1
ATOM 3042 O O . GLN B 1 77 ? -5.301 -16.281 -24.719 1 55.84 77 GLN B O 1
ATOM 3047 N N . LEU B 1 78 ? -6.668 -14.828 -25.672 1 47.41 78 LEU B N 1
ATOM 3048 C CA . LEU B 1 78 ? -7.848 -15.656 -25.438 1 47.41 78 LEU B CA 1
ATOM 3049 C C . LEU B 1 78 ? -7.758 -16.969 -26.203 1 47.41 78 LEU B C 1
ATOM 3051 O O . LEU B 1 78 ? -8.109 -18.031 -25.688 1 47.41 78 LEU B O 1
ATOM 3055 N N . LEU B 1 79 ? -7.379 -16.891 -27.453 1 49.75 79 LEU B N 1
ATOM 3056 C CA . LEU B 1 79 ? -7.211 -18.078 -28.297 1 49.75 79 LEU B CA 1
ATOM 3057 C C . LEU B 1 79 ? -6.141 -19 -27.719 1 49.75 79 LEU B C 1
ATOM 3059 O O . LEU B 1 79 ? -6.289 -20.219 -27.734 1 49.75 79 LEU B O 1
ATOM 3063 N N . GLN B 1 80 ? -5.066 -18.391 -27.406 1 49.59 80 GLN B N 1
ATOM 3064 C CA . GLN B 1 80 ? -4.02 -19.188 -26.781 1 49.59 80 GLN B CA 1
ATOM 3065 C C . GLN B 1 80 ? -4.531 -19.891 -25.531 1 49.59 80 GLN B C 1
ATOM 3067 O O . GLN B 1 80 ? -4.137 -21.016 -25.234 1 49.59 80 GLN B O 1
ATOM 3072 N N . GLU B 1 81 ? -5.27 -19.094 -24.938 1 44.72 81 GLU B N 1
ATOM 3073 C CA . GLU B 1 81 ? -5.902 -19.641 -23.75 1 44.72 81 GLU B CA 1
ATOM 3074 C C . GLU B 1 81 ? -6.883 -20.75 -24.109 1 44.72 81 GLU B C 1
ATOM 3076 O O . GLU B 1 81 ? -7.098 -21.672 -23.312 1 44.72 81 GLU B O 1
ATOM 3081 N N . LEU B 1 82 ? -7.523 -20.562 -25.281 1 40.94 82 LEU B N 1
ATOM 3082 C CA . LEU B 1 82 ? -8.375 -21.656 -25.734 1 40.94 82 LEU B CA 1
ATOM 3083 C C . LEU B 1 82 ? -7.562 -22.922 -25.984 1 40.94 82 LEU B C 1
ATOM 3085 O O . LEU B 1 82 ? -8.062 -24.031 -25.797 1 40.94 82 LEU B O 1
ATOM 3089 N N . ALA B 1 83 ? -6.602 -22.719 -26.922 1 40.97 83 ALA B N 1
ATOM 3090 C CA . ALA B 1 83 ? -5.863 -23.953 -27.219 1 40.97 83 ALA B CA 1
ATOM 3091 C C . ALA B 1 83 ? -5.258 -24.547 -25.953 1 40.97 83 ALA B C 1
ATOM 3093 O O . ALA B 1 83 ? -4.715 -25.656 -25.984 1 40.97 83 ALA B O 1
ATOM 3094 N N . ALA B 1 84 ? -4.941 -23.625 -24.969 1 41.22 84 ALA B N 1
ATOM 3095 C CA . ALA B 1 84 ? -4.574 -24.344 -23.75 1 41.22 84 ALA B CA 1
ATOM 3096 C C . ALA B 1 84 ? -5.684 -25.297 -23.312 1 41.22 84 ALA B C 1
ATOM 3098 O O . ALA B 1 84 ? -6.859 -24.906 -23.281 1 41.22 84 ALA B O 1
ATOM 3099 N N . PRO B 1 85 ? -5.691 -26.453 -23.5 1 37.56 85 PRO B N 1
ATOM 3100 C CA . PRO B 1 85 ? -6.734 -27.266 -22.891 1 37.56 85 PRO B CA 1
ATOM 3101 C C . PRO B 1 85 ? -7.457 -26.547 -21.75 1 37.56 85 PRO B C 1
ATOM 3103 O O . PRO B 1 85 ? -6.918 -25.594 -21.188 1 37.56 85 PRO B O 1
ATOM 3106 N N . GLU B 1 86 ? -8.828 -26.703 -21.438 1 38.97 86 GLU B N 1
ATOM 3107 C CA . GLU B 1 86 ? -9.734 -26.391 -20.328 1 38.97 86 GLU B CA 1
ATOM 3108 C C . GLU B 1 86 ? -8.961 -26.109 -19.047 1 38.97 86 GLU B C 1
ATOM 3110 O O . GLU B 1 86 ? -9.523 -26.172 -17.953 1 38.97 86 GLU B O 1
ATOM 3115 N N . GLN B 1 87 ? -7.695 -26.266 -18.859 1 39.59 87 GLN B N 1
ATOM 3116 C CA . GLN B 1 87 ? -6.914 -26.594 -17.672 1 39.59 87 GLN B CA 1
ATOM 3117 C C . GLN B 1 87 ? -7.039 -25.484 -16.625 1 39.59 87 GLN B C 1
ATOM 3119 O O . GLN B 1 87 ? -7.023 -24.297 -16.953 1 39.59 87 GLN B O 1
ATOM 3124 N N . HIS B 1 88 ? -7.746 -25.688 -15.508 1 48.69 88 HIS B N 1
ATOM 3125 C CA . HIS B 1 88 ? -7.77 -25.25 -14.117 1 48.69 88 HIS B CA 1
ATOM 3126 C C . HIS B 1 88 ? -6.496 -24.5 -13.75 1 48.69 88 HIS B C 1
ATOM 3128 O O . HIS B 1 88 ? -6.289 -24.141 -12.586 1 48.69 88 HIS B O 1
ATOM 3134 N N . ASN B 1 89 ? -5.434 -24.422 -14.688 1 57.38 89 ASN B N 1
ATOM 3135 C CA . ASN B 1 89 ? -4.129 -23.812 -14.43 1 57.38 89 ASN B CA 1
ATOM 3136 C C . ASN B 1 89 ? -4.09 -22.359 -14.891 1 57.38 89 ASN B C 1
ATOM 3138 O O . ASN B 1 89 ? -4.219 -22.078 -16.094 1 57.38 89 ASN B O 1
ATOM 3142 N N . GLY B 1 90 ? -4.863 -21.453 -14.156 1 81.31 90 GLY B N 1
ATOM 3143 C CA . GLY B 1 90 ? -4.855 -20.062 -14.578 1 81.31 90 GLY B CA 1
ATOM 3144 C C . GLY B 1 90 ? -4.344 -19.125 -13.508 1 81.31 90 GLY B C 1
ATOM 3145 O O . GLY B 1 90 ? -4.176 -19.516 -12.352 1 81.31 90 GLY B O 1
ATOM 3146 N N . THR B 1 91 ? -3.732 -18.047 -14.102 1 89.81 91 THR B N 1
ATOM 3147 C CA . THR B 1 91 ? -3.32 -16.938 -13.25 1 89.81 91 THR B CA 1
ATOM 3148 C C . THR B 1 91 ? -4.398 -15.867 -13.203 1 89.81 91 THR B C 1
ATOM 3150 O O . THR B 1 91 ? -4.895 -15.43 -14.242 1 89.81 91 THR B O 1
ATOM 3153 N N . ILE B 1 92 ? -4.879 -15.648 -12.031 1 93.62 92 ILE B N 1
ATOM 3154 C CA . ILE B 1 92 ? -5.805 -14.531 -11.844 1 93.62 92 ILE B CA 1
ATOM 3155 C C . ILE B 1 92 ? -5.035 -13.289 -11.406 1 93.62 92 ILE B C 1
ATOM 3157 O O . ILE B 1 92 ? -4.352 -13.305 -10.375 1 93.62 92 ILE B O 1
ATOM 3161 N N . ARG B 1 93 ? -5.121 -12.273 -12.203 1 93.25 93 ARG B N 1
ATOM 3162 C CA . ARG B 1 93 ? -4.52 -10.984 -11.883 1 93.25 93 ARG B CA 1
ATOM 3163 C C . ARG B 1 93 ? -5.531 -10.055 -11.227 1 93.25 93 ARG B C 1
ATOM 3165 O O . ARG B 1 93 ? -6.551 -9.711 -11.828 1 93.25 93 ARG B O 1
ATOM 3172 N N . PHE B 1 94 ? -5.109 -9.68 -10 1 93.75 94 PHE B N 1
ATOM 3173 C CA . PHE B 1 94 ? -6.078 -9.039 -9.117 1 93.75 94 PHE B CA 1
ATOM 3174 C C . PHE B 1 94 ? -5.469 -7.82 -8.438 1 93.75 94 PHE B C 1
ATOM 3176 O O . PHE B 1 94 ? -4.289 -7.828 -8.078 1 93.75 94 PHE B O 1
ATOM 3183 N N . THR B 1 95 ? -6.336 -6.711 -8.352 1 94.5 95 THR B N 1
ATOM 3184 C CA . THR B 1 95 ? -5.844 -5.555 -7.609 1 94.5 95 THR B CA 1
ATOM 3185 C C . THR B 1 95 ? -6.879 -5.078 -6.594 1 94.5 95 THR B C 1
ATOM 3187 O O . THR B 1 95 ? -8.086 -5.156 -6.848 1 94.5 95 THR B O 1
ATOM 3190 N N . CYS B 1 96 ? -6.398 -4.648 -5.453 1 94.44 96 CYS B N 1
ATOM 3191 C CA . CYS B 1 96 ? -7.188 -3.99 -4.418 1 94.44 96 CYS B CA 1
ATOM 3192 C C . CYS B 1 96 ? -6.293 -3.221 -3.455 1 94.44 96 CYS B C 1
ATOM 3194 O O . CYS B 1 96 ? -5.07 -3.221 -3.605 1 94.44 96 CYS B O 1
ATOM 3196 N N . GLY B 1 97 ? -6.918 -2.514 -2.598 1 92.94 97 GLY B N 1
ATOM 3197 C CA . GLY B 1 97 ? -6.152 -1.889 -1.532 1 92.94 97 GLY B CA 1
ATOM 3198 C C . GLY B 1 97 ? -5.68 -2.873 -0.479 1 92.94 97 GLY B C 1
ATOM 3199 O O . GLY B 1 97 ? -6.266 -3.947 -0.32 1 92.94 97 GLY B O 1
ATOM 3200 N N . LEU B 1 98 ? -4.637 -2.51 0.215 1 90.94 98 LEU B N 1
ATOM 3201 C CA . LEU B 1 98 ? -4.051 -3.408 1.206 1 90.94 98 LEU B CA 1
ATOM 3202 C C . LEU B 1 98 ? -5.031 -3.67 2.346 1 90.94 98 LEU B C 1
ATOM 3204 O O . LEU B 1 98 ? -5.133 -4.797 2.832 1 90.94 98 LEU B O 1
ATOM 3208 N N . PHE B 1 99 ? -5.707 -2.662 2.799 1 90.25 99 PHE B N 1
ATOM 3209 C CA . PHE B 1 99 ? -6.617 -2.846 3.922 1 90.25 99 PHE B CA 1
ATOM 3210 C C . PHE B 1 99 ? -7.684 -3.887 3.592 1 90.25 99 PHE B C 1
ATOM 3212 O O . PHE B 1 99 ? -8 -4.738 4.422 1 90.25 99 PHE B O 1
ATOM 3219 N N . LEU B 1 100 ? -8.164 -3.863 2.354 1 92.94 100 LEU B N 1
ATOM 3220 C CA . LEU B 1 100 ? -9.156 -4.844 1.938 1 92.94 100 LEU B CA 1
ATOM 3221 C C . LEU B 1 100 ? -8.555 -6.242 1.872 1 92.94 100 LEU B C 1
ATOM 3223 O O . LEU B 1 100 ? -9.188 -7.219 2.27 1 92.94 100 LEU B O 1
ATOM 3227 N N . PHE B 1 101 ? -7.363 -6.238 1.345 1 95.5 101 PHE B N 1
ATOM 3228 C CA . PHE B 1 101 ? -6.676 -7.52 1.246 1 95.5 101 PHE B CA 1
ATOM 3229 C C . PHE B 1 101 ? -6.551 -8.172 2.617 1 95.5 101 PHE B C 1
ATOM 3231 O O . PHE B 1 101 ? -6.91 -9.344 2.787 1 95.5 101 PHE B O 1
ATOM 3238 N N . GLU B 1 102 ? -6.125 -7.418 3.604 1 91.88 102 GLU B N 1
ATOM 3239 C CA . GLU B 1 102 ? -5.863 -7.945 4.938 1 91.88 102 GLU B CA 1
ATOM 3240 C C . GLU B 1 102 ? -7.164 -8.25 5.68 1 91.88 102 GLU B C 1
ATOM 3242 O O . GLU B 1 102 ? -7.215 -9.164 6.5 1 91.88 102 GLU B O 1
ATOM 3247 N N . LEU B 1 103 ? -8.133 -7.492 5.371 1 90.81 103 LEU B N 1
ATOM 3248 C CA . LEU B 1 103 ? -9.391 -7.617 6.102 1 90.81 103 LEU B CA 1
ATOM 3249 C C . LEU B 1 103 ? -10.094 -8.922 5.75 1 90.81 103 LEU B C 1
ATOM 3251 O O . LEU B 1 103 ? -10.648 -9.594 6.625 1 90.81 103 LEU B O 1
ATOM 3255 N N . GLY B 1 104 ? -10.023 -9.242 4.41 1 93.38 104 GLY B N 1
ATOM 3256 C CA . GLY B 1 104 ? -10.805 -10.422 4.09 1 93.38 104 GLY B CA 1
ATOM 3257 C C . GLY B 1 104 ? -10.484 -11 2.725 1 93.38 104 GLY B C 1
ATOM 3258 O O . GLY B 1 104 ? -10.773 -12.164 2.451 1 93.38 104 GLY B O 1
ATOM 3259 N N . VAL B 1 105 ? -9.922 -10.258 1.885 1 95.81 105 VAL B N 1
ATOM 3260 C CA . VAL B 1 105 ? -9.672 -10.711 0.521 1 95.81 105 VAL B CA 1
ATOM 3261 C C . VAL B 1 105 ? -8.648 -11.844 0.533 1 95.81 105 VAL B C 1
ATOM 3263 O O . VAL B 1 105 ? -8.797 -12.82 -0.207 1 95.81 105 VAL B O 1
ATOM 3266 N N . ALA B 1 106 ? -7.633 -11.719 1.377 1 96.62 106 ALA B N 1
ATOM 3267 C CA . ALA B 1 106 ? -6.633 -12.781 1.479 1 96.62 106 ALA B CA 1
ATOM 3268 C C . ALA B 1 106 ? -7.285 -14.117 1.836 1 96.62 106 ALA B C 1
ATOM 3270 O O . ALA B 1 106 ? -6.977 -15.148 1.23 1 96.62 106 ALA B O 1
ATOM 3271 N N . GLU B 1 107 ? -8.156 -14.039 2.775 1 96.25 107 GLU B N 1
ATOM 3272 C CA . GLU B 1 107 ? -8.867 -15.25 3.178 1 96.25 107 GLU B CA 1
ATOM 3273 C C . GLU B 1 107 ? -9.711 -15.805 2.033 1 96.25 107 GLU B C 1
ATOM 3275 O O . GLU B 1 107 ? -9.75 -17.016 1.815 1 96.25 107 GLU B O 1
ATOM 3280 N N . CYS B 1 108 ? -10.336 -14.922 1.375 1 95.25 108 CYS B N 1
ATOM 3281 C CA . CYS B 1 108 ? -11.141 -15.32 0.223 1 95.25 108 CYS B CA 1
ATOM 3282 C C . CYS B 1 108 ? -10.273 -16.031 -0.819 1 95.25 108 CYS B C 1
ATOM 3284 O O . CYS B 1 108 ? -10.664 -17.062 -1.35 1 95.25 108 CYS B O 1
ATOM 3286 N N . ILE B 1 109 ? -9.117 -15.531 -1.103 1 96.5 109 ILE B N 1
ATOM 3287 C C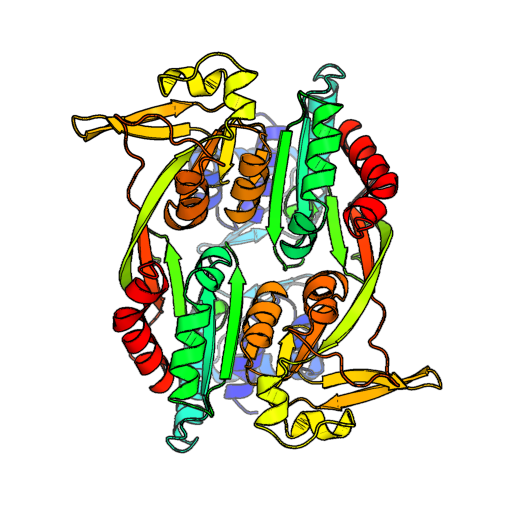A . ILE B 1 109 ? -8.18 -16.109 -2.062 1 96.5 109 ILE B CA 1
ATOM 3288 C C . ILE B 1 109 ? -7.73 -17.484 -1.582 1 96.5 109 ILE B C 1
ATOM 3290 O O . ILE B 1 109 ? -7.73 -18.438 -2.352 1 96.5 109 ILE B O 1
ATOM 3294 N N . ARG B 1 110 ? -7.379 -17.562 -0.305 1 96.5 110 ARG B N 1
ATOM 3295 C CA . ARG B 1 110 ? -6.906 -18.828 0.246 1 96.5 110 ARG B CA 1
ATOM 3296 C C . ARG B 1 110 ? -7.973 -19.922 0.126 1 96.5 110 ARG B C 1
ATOM 3298 O O . ARG B 1 110 ? -7.672 -21.047 -0.25 1 96.5 110 ARG B O 1
ATOM 3305 N N . GLN B 1 111 ? -9.211 -19.547 0.379 1 95.44 111 GLN B N 1
ATOM 3306 C CA . GLN B 1 111 ? -10.312 -20.5 0.299 1 95.44 111 GLN B CA 1
ATOM 3307 C C . GLN B 1 111 ? -10.562 -20.938 -1.144 1 95.44 111 GLN B C 1
ATOM 3309 O O . GLN B 1 111 ? -10.836 -22.109 -1.409 1 95.44 111 GLN B O 1
ATOM 3314 N N . PHE B 1 112 ? -10.516 -20.031 -2.037 1 95.75 112 PHE B N 1
ATOM 3315 C CA . PHE B 1 112 ? -10.703 -20.375 -3.443 1 95.75 112 PHE B CA 1
ATOM 3316 C C . PHE B 1 112 ? -9.578 -21.281 -3.932 1 95.75 112 PHE B C 1
ATOM 3318 O O . PHE B 1 112 ? -9.828 -22.234 -4.68 1 95.75 112 PHE B O 1
ATOM 3325 N N . LYS B 1 113 ? -8.336 -21 -3.508 1 94.31 113 LYS B N 1
ATOM 3326 C CA . LYS B 1 113 ? -7.188 -21.812 -3.883 1 94.31 113 LYS B CA 1
ATOM 3327 C C . LYS B 1 113 ? -7.336 -23.25 -3.375 1 94.31 113 LYS B C 1
ATOM 3329 O O . LYS B 1 113 ? -6.879 -24.188 -4.02 1 94.31 113 LYS B O 1
ATOM 3334 N N . ARG B 1 114 ? -7.895 -23.375 -2.23 1 93.06 114 ARG B N 1
ATOM 3335 C CA . ARG B 1 114 ? -8.133 -24.703 -1.686 1 93.06 114 ARG B CA 1
ATOM 3336 C C . ARG B 1 114 ? -9.016 -25.531 -2.621 1 93.06 114 ARG B C 1
ATOM 3338 O O . ARG B 1 114 ? -8.828 -26.75 -2.748 1 93.06 114 ARG B O 1
ATOM 3345 N N . GLN B 1 115 ? -9.938 -24.844 -3.25 1 91.5 115 GLN B N 1
ATOM 3346 C CA . GLN B 1 115 ? -10.852 -25.5 -4.176 1 91.5 115 GLN B CA 1
ATOM 3347 C C . GLN B 1 115 ? -10.219 -25.656 -5.555 1 91.5 115 GLN B C 1
ATOM 3349 O O . GLN B 1 115 ? -10.641 -26.516 -6.336 1 91.5 115 GLN B O 1
ATOM 3354 N N . HIS B 1 116 ? -9.25 -24.859 -5.766 1 91.88 116 HIS B N 1
ATOM 3355 C CA . HIS B 1 116 ? -8.555 -24.875 -7.047 1 91.88 116 HIS B CA 1
ATOM 3356 C C . HIS B 1 116 ? -7.043 -24.859 -6.855 1 91.88 116 HIS B C 1
ATOM 3358 O O . HIS B 1 116 ? -6.379 -23.859 -7.125 1 91.88 116 HIS B O 1
ATOM 3364 N N . PRO B 1 117 ? -6.434 -25.953 -6.559 1 86.62 117 PRO B N 1
ATOM 3365 C CA . PRO B 1 117 ? -5.043 -26.016 -6.113 1 86.62 117 PRO B CA 1
ATOM 3366 C C . PRO B 1 117 ? -4.055 -25.594 -7.203 1 86.62 117 PRO B C 1
ATOM 3368 O O . PRO B 1 117 ? -2.904 -25.266 -6.906 1 86.62 117 PRO B O 1
ATOM 3371 N N . HIS B 1 118 ? -4.402 -25.5 -8.398 1 86.19 118 HIS B N 1
ATOM 3372 C CA . HIS B 1 118 ? -3.457 -25.219 -9.469 1 86.19 118 HIS B CA 1
ATOM 3373 C C . HIS B 1 118 ? -3.551 -23.75 -9.914 1 86.19 118 HIS B C 1
ATOM 3375 O O . HIS B 1 118 ? -2.797 -23.312 -10.789 1 86.19 118 HIS B O 1
ATOM 3381 N N . ILE B 1 119 ? -4.359 -23.062 -9.266 1 91.25 119 ILE B N 1
ATOM 3382 C CA . ILE B 1 119 ? -4.551 -21.672 -9.664 1 91.25 119 ILE B CA 1
ATOM 3383 C C . ILE B 1 119 ? -3.434 -20.812 -9.086 1 91.25 119 ILE B C 1
ATOM 3385 O O . ILE B 1 119 ? -2.947 -21.062 -7.98 1 91.25 119 ILE B O 1
ATOM 3389 N N . GLN B 1 120 ? -3.023 -19.844 -9.852 1 94.31 120 GLN B N 1
ATOM 3390 C CA . GLN B 1 120 ? -2.043 -18.875 -9.398 1 94.31 120 GLN B CA 1
ATOM 3391 C C . GLN B 1 120 ? -2.662 -17.484 -9.297 1 94.31 120 GLN B C 1
ATOM 3393 O O . GLN B 1 120 ? -3.535 -17.125 -10.094 1 94.31 120 GLN B O 1
ATOM 3398 N N . PHE B 1 121 ? -2.23 -16.781 -8.289 1 96.75 121 PHE B N 1
ATOM 3399 C CA . PHE B 1 121 ? -2.693 -15.414 -8.125 1 96.75 121 PHE B CA 1
ATOM 3400 C C . PHE B 1 121 ? -1.543 -14.43 -8.297 1 96.75 121 PHE B C 1
ATOM 3402 O O . PHE B 1 121 ? -0.447 -14.656 -7.777 1 96.75 121 PHE B O 1
ATOM 3409 N N . ASP B 1 122 ? -1.803 -13.43 -9.078 1 96.38 122 ASP B N 1
ATOM 3410 C CA . ASP B 1 122 ? -0.973 -12.234 -9.227 1 96.38 122 ASP B CA 1
ATOM 3411 C C . ASP B 1 122 ? -1.686 -11 -8.688 1 96.38 122 ASP B C 1
ATOM 3413 O O . ASP B 1 122 ? -2.521 -10.406 -9.375 1 96.38 122 ASP B O 1
ATOM 3417 N N . VAL B 1 123 ? -1.268 -10.594 -7.457 1 96.94 123 VAL B N 1
ATOM 3418 C CA . VAL B 1 123 ? -2.014 -9.562 -6.734 1 96.94 123 VAL B CA 1
ATOM 3419 C C . VAL B 1 123 ? -1.195 -8.281 -6.672 1 96.94 123 VAL B C 1
ATOM 3421 O O . VAL B 1 123 ? -0.088 -8.266 -6.129 1 96.94 123 VAL B O 1
ATOM 3424 N N . TYR B 1 124 ? -1.739 -7.277 -7.199 1 95 124 TYR B N 1
ATOM 3425 C CA . TYR B 1 124 ? -1.123 -5.957 -7.137 1 95 124 TYR B CA 1
ATOM 3426 C C . TYR B 1 124 ? -1.886 -5.043 -6.188 1 95 124 TYR B C 1
ATOM 3428 O O . TYR B 1 124 ? -3.02 -4.648 -6.469 1 95 124 TYR B O 1
ATOM 3436 N N . LEU B 1 125 ? -1.204 -4.707 -5.125 1 94.81 125 LEU B N 1
ATOM 3437 C CA . LEU B 1 125 ? -1.861 -3.881 -4.121 1 94.81 125 LEU B CA 1
ATOM 3438 C C . LEU B 1 125 ? -1.53 -2.406 -4.328 1 94.81 125 LEU B C 1
ATOM 3440 O O . LEU B 1 125 ? -0.357 -2.029 -4.363 1 94.81 125 LEU B O 1
ATOM 3444 N N . THR B 1 126 ? -2.609 -1.644 -4.477 1 91.19 126 THR B N 1
ATOM 3445 C CA . THR B 1 126 ? -2.451 -0.21 -4.691 1 91.19 126 THR B CA 1
ATOM 3446 C C . THR B 1 126 ? -3.736 0.534 -4.34 1 91.19 126 THR B C 1
ATOM 3448 O O . THR B 1 126 ? -4.828 -0.038 -4.398 1 91.19 126 THR B O 1
ATOM 3451 N N . GLU B 1 127 ? -3.516 1.792 -3.936 1 87.69 127 GLU B N 1
ATOM 3452 C CA . GLU B 1 127 ? -4.668 2.654 -3.691 1 87.69 127 GLU B CA 1
ATOM 3453 C C . GLU B 1 127 ? -5.016 3.477 -4.93 1 87.69 127 GLU B C 1
ATOM 3455 O O . GLU B 1 127 ? -6.066 4.117 -4.98 1 87.69 127 GLU B O 1
ATOM 3460 N N . SER B 1 128 ? -4.215 3.395 -5.902 1 80.94 128 SER B N 1
ATOM 3461 C CA . SER B 1 128 ? -4.426 4.164 -7.125 1 80.94 128 SER B CA 1
ATOM 3462 C C . SER B 1 128 ? -5.383 3.449 -8.07 1 80.94 128 SER B C 1
ATOM 3464 O O . SER B 1 128 ? -5.387 2.217 -8.141 1 80.94 128 SER B O 1
ATOM 3466 N N . THR B 1 129 ? -6.188 4.34 -8.688 1 74.56 129 THR B N 1
ATOM 3467 C CA . THR B 1 129 ? -7.023 3.775 -9.742 1 74.56 129 THR B CA 1
ATOM 3468 C C . THR B 1 129 ? -6.203 3.506 -11 1 74.56 129 THR B C 1
ATOM 3470 O O . THR B 1 129 ? -5.422 4.355 -11.43 1 74.56 129 THR B O 1
ATOM 3473 N N . MET B 1 130 ? -6.242 2.307 -11.367 1 75 130 MET B N 1
ATOM 3474 C CA . MET B 1 130 ? -5.492 1.917 -12.555 1 75 130 MET B CA 1
ATOM 3475 C C . MET B 1 130 ? -6.438 1.556 -13.703 1 75 130 MET B C 1
ATOM 3477 O O . MET B 1 130 ? -7.602 1.229 -13.469 1 75 130 MET B O 1
ATOM 3481 N N . ASP B 1 131 ? -5.883 1.857 -14.891 1 73.38 131 ASP B N 1
ATOM 3482 C CA . ASP B 1 131 ? -6.566 1.274 -16.047 1 73.38 131 ASP B CA 1
ATOM 3483 C C . ASP B 1 131 ? -6.367 -0.239 -16.094 1 73.38 131 ASP B C 1
ATOM 3485 O O . ASP B 1 131 ? -5.27 -0.716 -16.391 1 73.38 131 ASP B O 1
ATOM 3489 N N . LEU B 1 132 ? -7.445 -0.87 -15.836 1 76.81 132 LEU B N 1
ATOM 3490 C CA . LEU B 1 132 ? -7.359 -2.318 -15.695 1 76.81 132 LEU B CA 1
ATOM 3491 C C . LEU B 1 132 ? -6.887 -2.965 -16.984 1 76.81 132 LEU B C 1
ATOM 3493 O O . LEU B 1 132 ? -6.129 -3.939 -16.969 1 76.81 132 LEU B O 1
ATOM 3497 N N . ILE B 1 133 ? -7.352 -2.447 -18 1 69.69 133 ILE B N 1
ATOM 3498 C CA . ILE B 1 133 ? -7.031 -3.029 -19.297 1 69.69 133 ILE B CA 1
ATOM 3499 C C . ILE B 1 133 ? -5.551 -2.812 -19.609 1 69.69 133 ILE B C 1
ATOM 3501 O O . ILE B 1 133 ? -4.832 -3.762 -19.922 1 69.69 133 ILE B O 1
ATOM 3505 N N . ASP B 1 134 ? -5.129 -1.627 -19.344 1 68.81 134 ASP B N 1
ATOM 3506 C CA . ASP B 1 134 ? -3.734 -1.287 -19.609 1 68.81 134 ASP B CA 1
ATOM 3507 C C . ASP B 1 134 ? -2.799 -2.02 -18.641 1 68.81 134 ASP B C 1
ATOM 3509 O O . ASP B 1 134 ? -1.694 -2.414 -19.031 1 68.81 134 ASP B O 1
ATOM 3513 N N . ALA B 1 135 ? -3.33 -2.258 -17.547 1 77.38 135 ALA B N 1
ATOM 3514 C CA . ALA B 1 135 ? -2.502 -2.854 -16.5 1 77.38 135 ALA B CA 1
ATOM 3515 C C . ALA B 1 135 ? -2.561 -4.375 -16.562 1 77.38 135 ALA B C 1
ATOM 3517 O O . ALA B 1 135 ? -1.869 -5.059 -15.797 1 77.38 135 ALA B O 1
ATOM 3518 N N . GLN B 1 136 ? -3.305 -4.887 -17.469 1 80.31 136 GLN B N 1
ATOM 3519 C CA . GLN B 1 136 ? -3.488 -6.328 -17.609 1 80.31 136 GLN B CA 1
ATOM 3520 C C . GLN B 1 136 ? -3.967 -6.945 -16.297 1 80.31 136 GLN B C 1
ATOM 3522 O O . GLN B 1 136 ? -3.404 -7.938 -15.82 1 80.31 136 GLN B O 1
ATOM 3527 N N . VAL B 1 137 ? -4.867 -6.285 -15.719 1 88.88 137 VAL B N 1
ATOM 3528 C CA . VAL B 1 137 ? -5.52 -6.75 -14.5 1 88.88 137 VAL B CA 1
ATOM 3529 C C . VAL B 1 137 ? -6.91 -7.289 -14.828 1 88.88 137 VAL B C 1
ATOM 3531 O O . VAL B 1 137 ? -7.672 -6.652 -15.562 1 88.88 137 VAL B O 1
ATOM 3534 N N . ASP B 1 138 ? -7.137 -8.484 -14.312 1 89.38 138 ASP B N 1
ATOM 3535 C CA . ASP B 1 138 ? -8.398 -9.148 -14.617 1 89.38 138 ASP B CA 1
ATOM 3536 C C . ASP B 1 138 ? -9.555 -8.516 -13.836 1 89.38 138 ASP B C 1
ATOM 3538 O O . ASP B 1 138 ? -10.656 -8.359 -14.367 1 89.38 138 ASP B O 1
ATOM 3542 N N . LEU B 1 139 ? -9.32 -8.242 -12.609 1 91.75 139 LEU B N 1
ATOM 3543 C CA . LEU B 1 139 ? -10.383 -7.691 -11.773 1 91.75 139 LEU B CA 1
ATOM 3544 C C . LEU B 1 139 ? -9.797 -6.84 -10.648 1 91.75 139 LEU B C 1
ATOM 3546 O O . LEU B 1 139 ? -8.656 -7.035 -10.242 1 91.75 139 LEU B O 1
ATOM 3550 N N . ALA B 1 140 ? -10.656 -5.906 -10.242 1 93.25 140 ALA B N 1
ATOM 3551 C CA . ALA B 1 140 ? -10.305 -5.004 -9.148 1 93.25 140 ALA B CA 1
ATOM 3552 C C . ALA B 1 140 ? -11.414 -4.969 -8.094 1 93.25 140 ALA B C 1
ATOM 3554 O O . ALA B 1 140 ? -12.586 -5.145 -8.414 1 93.25 140 ALA B O 1
ATOM 3555 N N . LEU B 1 141 ? -10.992 -4.891 -6.879 1 93.69 141 LEU B N 1
ATOM 3556 C CA . LEU B 1 141 ? -11.914 -4.547 -5.801 1 93.69 141 LEU B CA 1
ATOM 3557 C C . LEU B 1 141 ? -11.719 -3.1 -5.359 1 93.69 141 LEU B C 1
ATOM 3559 O O . LEU B 1 141 ? -10.641 -2.734 -4.883 1 93.69 141 LEU B O 1
ATOM 3563 N N . ARG B 1 142 ? -12.805 -2.346 -5.484 1 89.12 142 ARG B N 1
ATOM 3564 C CA . ARG B 1 142 ? -12.664 -0.911 -5.262 1 89.12 142 ARG B CA 1
ATOM 3565 C C . ARG B 1 142 ? -13.852 -0.356 -4.48 1 89.12 142 ARG B C 1
ATOM 3567 O O . ARG B 1 142 ? -14.984 -0.798 -4.668 1 89.12 142 ARG B O 1
ATOM 3574 N N . ILE B 1 143 ? -13.398 0.556 -3.613 1 85.44 143 ILE B N 1
ATOM 3575 C CA . ILE B 1 143 ? -14.438 1.375 -2.99 1 85.44 143 ILE B CA 1
ATOM 3576 C C . ILE B 1 143 ? -14.75 2.576 -3.881 1 85.44 143 ILE B C 1
ATOM 3578 O O . ILE B 1 143 ? -13.953 3.516 -3.967 1 85.44 143 ILE B O 1
ATOM 3582 N N . THR B 1 144 ? -15.727 2.49 -4.715 1 71.81 144 THR B N 1
ATOM 3583 C CA . THR B 1 144 ? -16.016 3.57 -5.652 1 71.81 144 THR B CA 1
ATOM 3584 C C . THR B 1 144 ? -17.516 3.693 -5.883 1 71.81 144 THR B C 1
ATOM 3586 O O . THR B 1 144 ? -18.266 2.727 -5.711 1 71.81 144 THR B O 1
ATOM 3589 N N . GLN B 1 145 ? -17.797 4.914 -6.129 1 63.53 145 GLN B N 1
ATOM 3590 C CA . GLN B 1 145 ? -19.188 5.145 -6.496 1 63.53 145 GLN B CA 1
ATOM 3591 C C . GLN B 1 145 ? -19.375 5.156 -8.016 1 63.53 145 GLN B C 1
ATOM 3593 O O . GLN B 1 145 ? -20.469 4.906 -8.516 1 63.53 145 GLN B O 1
ATOM 3598 N N . LYS B 1 146 ? -18.281 5.406 -8.672 1 67.31 146 LYS B N 1
ATOM 3599 C CA . LYS B 1 146 ? -18.359 5.527 -10.125 1 67.31 146 LYS B CA 1
ATOM 3600 C C . LYS B 1 146 ? -17.25 4.73 -10.805 1 67.31 146 LYS B C 1
ATOM 3602 O O . LYS B 1 146 ? -16.125 4.688 -10.312 1 67.31 146 LYS B O 1
ATOM 3607 N N . VAL B 1 147 ? -17.656 3.965 -11.797 1 67.94 147 VAL B N 1
ATOM 3608 C CA . VAL B 1 147 ? -16.641 3.229 -12.555 1 67.94 147 VAL B CA 1
ATOM 3609 C C . VAL B 1 147 ? -16.547 3.797 -13.969 1 67.94 147 VAL B C 1
ATOM 3611 O O . VAL B 1 147 ? -17.5 4.375 -14.484 1 67.94 147 VAL B O 1
ATOM 3614 N N . ALA B 1 148 ? -15.312 3.727 -14.555 1 68.69 148 ALA B N 1
ATOM 3615 C CA . ALA B 1 148 ? -15.055 4.207 -15.914 1 68.69 148 ALA B CA 1
ATOM 3616 C C . ALA B 1 148 ? -15.914 3.457 -16.922 1 68.69 148 ALA B C 1
ATOM 3618 O O . ALA B 1 148 ? -16.359 2.338 -16.672 1 68.69 148 ALA B O 1
ATOM 3619 N N . ASP B 1 149 ? -16.047 4.117 -17.969 1 68.5 149 ASP B N 1
ATOM 3620 C CA . ASP B 1 149 ? -16.797 3.502 -19.047 1 68.5 149 ASP B CA 1
ATOM 3621 C C . ASP B 1 149 ? -16.141 2.205 -19.516 1 68.5 149 ASP B C 1
ATOM 3623 O O . ASP B 1 149 ? -14.914 2.123 -19.594 1 68.5 149 ASP B O 1
ATOM 3627 N N . GLY B 1 150 ? -16.984 1.227 -19.75 1 74.56 150 GLY B N 1
ATOM 3628 C CA . GLY B 1 150 ? -16.484 -0.04 -20.266 1 74.56 150 GLY B CA 1
ATOM 3629 C C . GLY B 1 150 ? -16.172 -1.041 -19.172 1 74.56 150 GLY B C 1
ATOM 3630 O O . GLY B 1 150 ? -15.898 -2.209 -19.438 1 74.56 150 GLY B O 1
ATOM 3631 N N . LEU B 1 151 ? -16.266 -0.503 -18.047 1 82 151 LEU B N 1
ATOM 3632 C CA . LEU B 1 151 ? -16.047 -1.406 -16.922 1 82 151 LEU B CA 1
ATOM 3633 C C . LEU B 1 151 ? -17.375 -1.787 -16.266 1 82 151 LEU B C 1
ATOM 3635 O O . LEU B 1 151 ? -18.344 -1.021 -16.328 1 82 151 LEU B O 1
ATOM 3639 N N . ILE B 1 152 ? -17.406 -3.002 -15.812 1 83.44 152 ILE B N 1
ATOM 3640 C CA . ILE B 1 152 ? -18.547 -3.498 -15.055 1 83.44 152 ILE B CA 1
ATOM 3641 C C . ILE B 1 152 ? -18.234 -3.471 -13.562 1 83.44 152 ILE B C 1
ATOM 3643 O O . ILE B 1 152 ? -17.141 -3.879 -13.141 1 83.44 152 ILE B O 1
ATOM 3647 N N . ALA B 1 153 ? -19.172 -2.947 -12.844 1 87.56 153 ALA B N 1
ATOM 3648 C CA . ALA B 1 153 ? -19.047 -2.932 -11.391 1 87.56 153 ALA B CA 1
ATOM 3649 C C . ALA B 1 153 ? -20.172 -3.73 -10.734 1 87.56 153 ALA B C 1
ATOM 3651 O O . ALA B 1 153 ? -21.359 -3.49 -11.008 1 87.56 153 ALA B O 1
ATOM 3652 N N . ARG B 1 154 ? -19.781 -4.672 -9.906 1 86.94 154 ARG B N 1
ATOM 3653 C CA . ARG B 1 154 ? -20.734 -5.441 -9.125 1 86.94 154 ARG B CA 1
ATOM 3654 C C . ARG B 1 154 ? -20.562 -5.184 -7.633 1 86.94 154 ARG B C 1
ATOM 3656 O O . ARG B 1 154 ? -19.516 -5.477 -7.066 1 86.94 154 ARG B O 1
ATOM 3663 N N . PRO B 1 155 ? -21.641 -4.703 -7.023 1 86.19 155 PRO B N 1
ATOM 3664 C CA . PRO B 1 155 ? -21.516 -4.434 -5.59 1 86.19 155 PRO B CA 1
ATOM 3665 C C . PRO B 1 155 ? -21.375 -5.703 -4.758 1 86.19 155 PRO B C 1
ATOM 3667 O O . PRO B 1 155 ? -22 -6.723 -5.062 1 86.19 155 PRO B O 1
ATOM 3670 N N . VAL B 1 156 ? -20.516 -5.613 -3.797 1 89.5 156 VAL B N 1
ATOM 3671 C CA . VAL B 1 156 ? -20.281 -6.727 -2.887 1 89.5 156 VAL B CA 1
ATOM 3672 C C . VAL B 1 156 ? -20.875 -6.406 -1.512 1 89.5 156 VAL B C 1
ATOM 3674 O O . VAL B 1 156 ? -21.594 -7.215 -0.933 1 89.5 156 VAL B O 1
ATOM 3677 N N . CYS B 1 157 ? -20.531 -5.234 -0.968 1 87.94 157 CYS B N 1
ATOM 3678 C CA . CYS B 1 157 ? -21.047 -4.816 0.335 1 87.94 157 CYS B CA 1
ATOM 3679 C C . CYS B 1 157 ? -20.828 -3.322 0.552 1 87.94 157 CYS B C 1
ATOM 3681 O O . CYS B 1 157 ? -20.203 -2.652 -0.28 1 87.94 157 CYS B O 1
ATOM 3683 N N . GLN B 1 158 ? -21.422 -2.914 1.664 1 88.62 158 GLN B N 1
ATOM 3684 C CA . GLN B 1 158 ? -21.25 -1.524 2.072 1 88.62 158 GLN B CA 1
ATOM 3685 C C . GLN B 1 158 ? -20.109 -1.396 3.09 1 88.62 158 GLN B C 1
ATOM 3687 O O . GLN B 1 158 ? -19.938 -2.264 3.949 1 88.62 158 GLN B O 1
ATOM 3692 N N . ILE B 1 159 ? -19.406 -0.332 2.883 1 90 159 ILE B N 1
ATOM 3693 C CA . ILE B 1 159 ? -18.344 -0.009 3.832 1 90 159 ILE B CA 1
ATOM 3694 C C . ILE B 1 159 ? -18.734 1.231 4.633 1 90 159 ILE B C 1
ATOM 3696 O O . ILE B 1 159 ? -18.938 2.307 4.066 1 90 159 ILE B O 1
ATOM 3700 N N . GLU B 1 160 ? -18.797 1.037 5.945 1 92 160 GLU B N 1
ATOM 3701 C CA . GLU B 1 160 ? -19.125 2.145 6.84 1 92 160 GLU B CA 1
ATOM 3702 C C . GLU B 1 160 ? -17.859 2.768 7.422 1 92 160 GLU B C 1
ATOM 3704 O O . GLU B 1 160 ? -16.812 2.111 7.508 1 92 160 GLU B O 1
ATOM 3709 N N . SER B 1 161 ? -18.031 4.027 7.727 1 95.31 161 SER B N 1
ATOM 3710 C CA . SER B 1 161 ? -16.938 4.73 8.367 1 95.31 161 SER B CA 1
ATOM 3711 C C . SER B 1 161 ? -17.344 5.281 9.734 1 95.31 161 SER B C 1
ATOM 3713 O O . SER B 1 161 ? -18.531 5.441 10.008 1 95.31 161 SER B O 1
ATOM 3715 N N . VAL B 1 162 ? -16.359 5.512 10.562 1 96.75 162 VAL B N 1
ATOM 3716 C CA . VAL B 1 162 ? -16.578 6.082 11.883 1 96.75 162 VAL B CA 1
ATOM 3717 C C . VAL B 1 162 ? -15.547 7.18 12.148 1 96.75 162 VAL B C 1
ATOM 3719 O O . VAL B 1 162 ? -14.414 7.105 11.664 1 96.75 162 VAL B O 1
ATOM 3722 N N . PHE B 1 163 ? -16.016 8.18 12.797 1 98.06 163 PHE B N 1
ATOM 3723 C CA . PHE B 1 163 ? -15.102 9.195 13.32 1 98.06 163 PHE B CA 1
ATOM 3724 C C . PHE B 1 163 ? -14.562 8.789 14.68 1 98.06 163 PHE B C 1
ATOM 3726 O O . PHE B 1 163 ? -15.32 8.375 15.562 1 98.06 163 PHE B O 1
ATOM 3733 N N . CYS B 1 164 ? -13.219 8.898 14.859 1 98.44 164 CYS B N 1
ATOM 3734 C CA . CYS B 1 164 ? -12.68 8.422 16.125 1 98.44 164 CYS B CA 1
ATOM 3735 C C . CYS B 1 164 ? -11.375 9.133 16.469 1 98.44 164 CYS B C 1
ATOM 3737 O O . CYS B 1 164 ? -10.797 9.82 15.633 1 98.44 164 CYS B O 1
ATOM 3739 N N . ALA B 1 165 ? -11 9.031 17.672 1 98.69 165 ALA B N 1
ATOM 3740 C CA . ALA B 1 165 ? -9.742 9.539 18.203 1 98.69 165 ALA B CA 1
ATOM 3741 C C . ALA B 1 165 ? -9.289 8.703 19.406 1 98.69 165 ALA B C 1
ATOM 3743 O O . ALA B 1 165 ? -10.086 8.008 20.031 1 98.69 165 ALA B O 1
ATOM 3744 N N . HIS B 1 166 ? -8 8.781 19.547 1 98.69 166 HIS B N 1
ATOM 3745 C CA . HIS B 1 166 ? -7.465 8.156 20.766 1 98.69 166 HIS B CA 1
ATOM 3746 C C . HIS B 1 166 ? -7.922 8.898 22.016 1 98.69 166 HIS B C 1
ATOM 3748 O O . HIS B 1 166 ? -7.965 10.125 22.031 1 98.69 166 HIS B O 1
ATOM 3754 N N . PRO B 1 167 ? -8.211 8.18 23.156 1 98.25 167 PRO B N 1
ATOM 3755 C CA . PRO B 1 167 ? -8.641 8.828 24.391 1 98.25 167 PRO B CA 1
ATOM 3756 C C . PRO B 1 167 ? -7.633 9.852 24.906 1 98.25 167 PRO B C 1
ATOM 3758 O O . PRO B 1 167 ? -8.016 10.914 25.406 1 98.25 167 PRO B O 1
ATOM 3761 N N . ASP B 1 168 ? -6.398 9.586 24.75 1 97.75 168 ASP B N 1
ATOM 3762 C CA . ASP B 1 168 ? -5.363 10.508 25.219 1 97.75 168 ASP B CA 1
ATOM 3763 C C . ASP B 1 168 ? -5.402 11.82 24.438 1 97.75 168 ASP B C 1
ATOM 3765 O O . ASP B 1 168 ? -5.133 12.883 25 1 97.75 168 ASP B O 1
ATOM 3769 N N . TYR B 1 169 ? -5.688 11.711 23.219 1 97.81 169 TYR B N 1
ATOM 3770 C CA . TYR B 1 169 ? -5.84 12.945 22.453 1 97.81 169 TYR B CA 1
ATOM 3771 C C . TYR B 1 169 ? -6.977 13.789 23 1 97.81 169 TYR B C 1
ATOM 3773 O O . TYR B 1 169 ? -6.824 15.008 23.172 1 97.81 169 TYR B O 1
ATOM 3781 N N . LEU B 1 170 ? -8.055 13.133 23.234 1 97.12 170 LEU B N 1
ATOM 3782 C CA . LEU B 1 170 ? -9.25 13.836 23.703 1 97.12 170 LEU B CA 1
ATOM 3783 C C . LEU B 1 170 ? -9.023 14.445 25.078 1 97.12 170 LEU B C 1
ATOM 3785 O O . LEU B 1 170 ? -9.586 15.5 25.391 1 97.12 170 LEU B O 1
ATOM 3789 N N . LYS B 1 171 ? -8.211 13.844 25.859 1 96.5 171 LYS B N 1
ATOM 3790 C CA . LYS B 1 171 ? -7.895 14.344 27.188 1 96.5 171 LYS B CA 1
ATOM 3791 C C . LYS B 1 171 ? -7.008 15.586 27.125 1 96.5 171 LYS B C 1
ATOM 3793 O O . LYS B 1 171 ? -7.086 16.469 27.984 1 96.5 171 LYS B O 1
ATOM 3798 N N . GLN B 1 172 ? -6.203 15.68 26.109 1 95 172 GLN B N 1
ATOM 3799 C CA . GLN B 1 172 ? -5.164 16.703 26.031 1 95 172 GLN B CA 1
ATOM 3800 C C . GLN B 1 172 ? -5.637 17.906 25.219 1 95 172 GLN B C 1
ATOM 3802 O O . GLN B 1 172 ? -4.934 18.922 25.125 1 95 172 GLN B O 1
ATOM 3807 N N . HIS B 1 173 ? -6.801 17.812 24.688 1 95.19 173 HIS B N 1
ATOM 3808 C CA . HIS B 1 173 ? -7.316 18.875 23.844 1 95.19 173 HIS B CA 1
ATOM 3809 C C . HIS B 1 173 ? -8.719 19.297 24.281 1 95.19 173 HIS B C 1
ATOM 3811 O O . HIS B 1 173 ? -9.32 18.656 25.141 1 95.19 173 HIS B O 1
ATOM 3817 N N . SER B 1 174 ? -9.211 20.391 23.703 1 94 174 SER B N 1
ATOM 3818 C CA . SER B 1 174 ? -10.555 20.875 24.016 1 94 174 SER B CA 1
ATOM 3819 C C . SER B 1 174 ? -11.617 19.844 23.672 1 94 174 SER B C 1
ATOM 3821 O O . SER B 1 174 ? -11.422 19.031 22.766 1 94 174 SER B O 1
ATOM 3823 N N . PRO B 1 175 ? -12.734 19.891 24.359 1 92.69 175 PRO B N 1
ATOM 3824 C CA . PRO B 1 175 ? -13.797 18.922 24.062 1 92.69 175 PRO B CA 1
ATOM 3825 C C . PRO B 1 175 ? -14.289 19 22.625 1 92.69 175 PRO B C 1
ATOM 3827 O O . PRO B 1 175 ? -14.406 20.109 22.062 1 92.69 175 PRO B O 1
ATOM 3830 N N . LEU B 1 176 ? -14.43 17.906 22.078 1 95 176 LEU B N 1
ATOM 3831 C CA . LEU B 1 176 ? -14.914 17.766 20.703 1 95 176 LEU B CA 1
ATOM 3832 C C . LEU B 1 176 ? -16.297 17.125 20.688 1 95 176 LEU B C 1
ATOM 3834 O O . LEU B 1 176 ? -16.422 15.906 20.594 1 95 176 LEU B O 1
ATOM 3838 N N . LEU B 1 177 ? -17.375 17.953 20.641 1 91.5 177 LEU B N 1
ATOM 3839 C CA . LEU B 1 177 ? -18.734 17.469 20.812 1 91.5 177 LEU B CA 1
ATOM 3840 C C . LEU B 1 177 ? -19.531 17.609 19.516 1 91.5 177 LEU B C 1
ATOM 3842 O O . LEU B 1 177 ? -20.562 16.969 19.359 1 91.5 177 LEU B O 1
ATOM 3846 N N . HIS B 1 178 ? -19.016 18.5 18.734 1 95 178 HIS B N 1
ATOM 3847 C CA . HIS B 1 178 ? -19.672 18.75 17.453 1 95 178 HIS B CA 1
ATOM 3848 C C . HIS B 1 178 ? -18.656 18.844 16.312 1 95 178 HIS B C 1
ATOM 3850 O O . HIS B 1 178 ? -17.562 19.391 16.5 1 95 178 HIS B O 1
ATOM 3856 N N . PRO B 1 179 ? -19.109 18.453 15.078 1 96.56 179 PRO B N 1
ATOM 3857 C CA . PRO B 1 179 ? -18.172 18.469 13.953 1 96.56 179 PRO B CA 1
ATOM 3858 C C . PRO B 1 179 ? -17.672 19.859 13.609 1 96.56 179 PRO B C 1
ATOM 3860 O O . PRO B 1 179 ? -16.594 20 13.008 1 96.56 179 PRO B O 1
ATOM 3863 N N . ARG B 1 180 ? -18.375 20.875 13.984 1 93.81 180 ARG B N 1
ATOM 3864 C CA . ARG B 1 180 ? -17.953 22.25 13.703 1 93.81 180 ARG B CA 1
ATOM 3865 C C . ARG B 1 180 ? -16.625 22.562 14.383 1 93.81 180 ARG B C 1
ATOM 3867 O O . ARG B 1 180 ? -15.898 23.453 13.953 1 93.81 180 ARG B O 1
ATOM 3874 N N . GLN B 1 181 ? -16.266 21.812 15.391 1 96.19 181 GLN B N 1
ATOM 3875 C CA . GLN B 1 181 ? -15.055 22.047 16.172 1 96.19 181 GLN B CA 1
ATOM 3876 C C . GLN B 1 181 ? -13.844 21.391 15.508 1 96.19 181 GLN B C 1
ATOM 3878 O O . GLN B 1 181 ? -12.711 21.562 15.961 1 96.19 181 GLN B O 1
ATOM 3883 N N . LEU B 1 182 ? -14.055 20.641 14.398 1 96.81 182 LEU B N 1
ATOM 3884 C CA . LEU B 1 182 ? -12.977 19.906 13.727 1 96.81 182 LEU B CA 1
ATOM 3885 C C . LEU B 1 182 ? -11.891 20.875 13.25 1 96.81 182 LEU B C 1
ATOM 3887 O O . LEU B 1 182 ? -10.711 20.531 13.242 1 96.81 182 LEU B O 1
ATOM 3891 N N . ILE B 1 183 ? -12.227 22.047 12.938 1 93.62 183 ILE B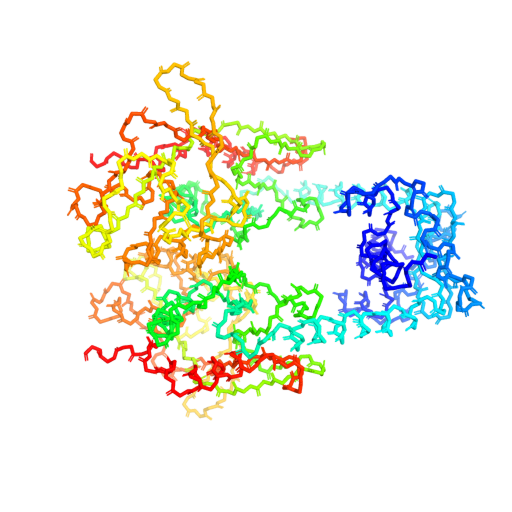 N 1
ATOM 3892 C CA . ILE B 1 183 ? -11.297 23.031 12.398 1 93.62 183 ILE B CA 1
ATOM 3893 C C . ILE B 1 183 ? -10.305 23.453 13.484 1 93.62 183 ILE B C 1
ATOM 3895 O O . ILE B 1 183 ? -9.227 23.953 13.18 1 93.62 183 ILE B O 1
ATOM 3899 N N . GLN B 1 184 ? -10.656 23.203 14.742 1 94.31 184 GLN B N 1
ATOM 3900 C CA . GLN B 1 184 ? -9.812 23.578 15.875 1 94.31 184 GLN B CA 1
ATOM 3901 C C . GLN B 1 184 ? -9.016 22.375 16.375 1 94.31 184 GLN B C 1
ATOM 3903 O O . GLN B 1 184 ? -8.25 22.5 17.328 1 94.31 184 GLN B O 1
ATOM 3908 N N . HIS B 1 185 ? -9.211 21.234 15.742 1 96.56 185 HIS B N 1
ATOM 3909 C CA . HIS B 1 185 ? -8.531 20.016 16.141 1 96.56 185 HIS B CA 1
ATOM 3910 C C . HIS B 1 185 ? -7.617 19.5 15.023 1 96.56 185 HIS B C 1
ATOM 3912 O O . HIS B 1 185 ? -7.812 19.844 13.859 1 96.56 185 HIS B O 1
ATOM 3918 N N . GLU B 1 186 ? -6.598 18.766 15.422 1 96.75 186 GLU B N 1
ATOM 3919 C CA . GLU B 1 186 ? -5.77 18.094 14.43 1 96.75 186 GLU B CA 1
ATOM 3920 C C . GLU B 1 186 ? -6.523 16.938 13.766 1 96.75 186 GLU B C 1
ATOM 3922 O O . GLU B 1 186 ? -7.055 16.062 14.453 1 96.75 186 GLU B O 1
ATOM 3927 N N . CYS B 1 187 ? -6.547 17.016 12.461 1 98.19 187 CYS B N 1
ATOM 3928 C CA . CYS B 1 187 ? -7.246 15.969 11.727 1 98.19 187 CYS B CA 1
ATOM 3929 C C . CYS B 1 187 ? -6.277 15.156 10.875 1 98.19 187 CYS B C 1
ATOM 3931 O O . CYS B 1 187 ? -5.344 15.703 10.289 1 98.19 187 CYS B O 1
ATOM 3933 N N . ILE B 1 188 ? -6.48 13.883 10.938 1 98.31 188 ILE B N 1
ATOM 3934 C CA . ILE B 1 188 ? -5.801 12.898 10.102 1 98.31 188 ILE B CA 1
ATOM 3935 C C . ILE B 1 188 ? -6.715 12.484 8.945 1 98.31 188 ILE B C 1
ATOM 3937 O O . ILE B 1 188 ? -7.734 11.82 9.164 1 98.31 188 ILE B O 1
ATOM 3941 N N . ALA B 1 189 ? -6.277 12.852 7.723 1 97.44 189 ALA B N 1
ATOM 3942 C CA . ALA B 1 189 ? -7.273 12.766 6.656 1 97.44 189 ALA B CA 1
ATOM 3943 C C . ALA B 1 189 ? -6.734 11.961 5.473 1 97.44 189 ALA B C 1
ATOM 3945 O O . ALA B 1 189 ? -5.527 11.953 5.219 1 97.44 189 ALA B O 1
ATOM 3946 N N . HIS B 1 190 ? -7.66 11.344 4.848 1 95.69 190 HIS B N 1
ATOM 3947 C CA . HIS B 1 190 ? -7.344 10.711 3.574 1 95.69 190 HIS B CA 1
ATOM 3948 C C . HIS B 1 190 ? -7.191 11.742 2.463 1 95.69 190 HIS B C 1
ATOM 3950 O O . HIS B 1 190 ? -7.891 12.758 2.455 1 95.69 190 HIS B O 1
ATOM 3956 N N . HIS B 1 191 ? -6.328 11.406 1.499 1 92.69 191 HIS B N 1
ATOM 3957 C CA . HIS B 1 191 ? -6.062 12.297 0.376 1 92.69 191 HIS B CA 1
ATOM 3958 C C . HIS B 1 191 ? -7.355 12.68 -0.341 1 92.69 191 HIS B C 1
ATOM 3960 O O . HIS B 1 191 ? -7.5 13.805 -0.808 1 92.69 191 HIS B O 1
ATOM 3966 N N . SER B 1 192 ? -8.305 11.773 -0.38 1 86 192 SER B N 1
ATOM 3967 C CA . SER B 1 192 ? -9.531 12.016 -1.122 1 86 192 SER B CA 1
ATOM 3968 C C . SER B 1 192 ? -10.508 12.875 -0.319 1 86 192 SER B C 1
ATOM 3970 O O . SER B 1 192 ? -11.484 13.391 -0.865 1 86 192 SER B O 1
ATOM 3972 N N . GLN B 1 193 ? -10.281 13.07 0.927 1 88.75 193 GLN B N 1
ATOM 3973 C CA . GLN B 1 193 ? -11.172 13.812 1.814 1 88.75 193 GLN B CA 1
ATOM 3974 C C . GLN B 1 193 ? -10.375 14.633 2.826 1 88.75 193 GLN B C 1
ATOM 3976 O O . GLN B 1 193 ? -10.562 14.492 4.035 1 88.75 193 GLN B O 1
ATOM 3981 N N . HIS B 1 194 ? -9.617 15.562 2.25 1 90.56 194 HIS B N 1
ATOM 3982 C CA . HIS B 1 194 ? -8.688 16.203 3.17 1 90.56 194 HIS B CA 1
ATOM 3983 C C . HIS B 1 194 ? -9.055 17.672 3.375 1 90.56 194 HIS B C 1
ATOM 3985 O O . HIS B 1 194 ? -8.461 18.359 4.215 1 90.56 194 HIS B O 1
ATOM 3991 N N . GLN B 1 195 ? -10.023 18.172 2.666 1 87.06 195 GLN B N 1
ATOM 3992 C CA . GLN B 1 195 ? -10.414 19.578 2.842 1 87.06 195 GLN B CA 1
ATOM 3993 C C . GLN B 1 195 ? -11.57 19.703 3.834 1 87.06 195 GLN B C 1
ATOM 3995 O O . GLN B 1 195 ? -11.594 20.625 4.652 1 87.06 195 GLN B O 1
ATOM 4000 N N . PHE B 1 196 ? -12.461 18.828 3.727 1 91.94 196 PHE B N 1
ATOM 4001 C CA . PHE B 1 196 ? -13.617 18.766 4.617 1 91.94 196 PHE B CA 1
ATOM 4002 C C . PHE B 1 196 ? -14.141 17.344 4.73 1 91.94 196 PHE B C 1
ATOM 4004 O O . PHE B 1 196 ? -13.828 16.5 3.896 1 91.94 196 PHE B O 1
ATOM 4011 N N . TRP B 1 197 ? -14.844 17.062 5.793 1 95.19 197 TRP B N 1
ATOM 4012 C CA . TRP B 1 197 ? -15.633 15.852 5.922 1 95.19 197 TRP B CA 1
ATOM 4013 C C . TRP B 1 197 ? -17.125 16.156 5.816 1 95.19 197 TRP B C 1
ATOM 4015 O O . TRP B 1 197 ? -17.594 17.172 6.352 1 95.19 197 TRP B O 1
ATOM 4025 N N . THR B 1 198 ? -17.812 15.352 5.07 1 92.5 198 THR B N 1
ATOM 4026 C CA . THR B 1 198 ? -19.266 15.43 4.996 1 92.5 198 THR B CA 1
ATOM 4027 C C . THR B 1 198 ? -19.906 14.539 6.055 1 92.5 198 THR B C 1
ATOM 4029 O O . THR B 1 198 ? -19.609 13.344 6.125 1 92.5 198 THR B O 1
ATOM 4032 N N . LEU B 1 199 ? -20.703 15.133 6.883 1 93.88 199 LEU B N 1
ATOM 4033 C CA . LEU B 1 199 ? -21.453 14.383 7.891 1 93.88 199 LEU B CA 1
ATOM 4034 C C . LEU B 1 199 ? -22.953 14.578 7.711 1 93.88 199 LEU B C 1
ATOM 4036 O O . LEU B 1 199 ? -23.406 15.641 7.27 1 93.88 199 LEU B O 1
ATOM 4040 N N . PHE B 1 200 ? -23.641 13.484 8.008 1 93 200 PHE B N 1
ATOM 4041 C CA . PHE B 1 200 ? -25.094 13.508 7.965 1 93 200 PHE B CA 1
ATOM 4042 C C . PHE B 1 200 ? -25.688 13.57 9.375 1 93 200 PHE B C 1
ATOM 4044 O O . PHE B 1 200 ? -25.297 12.789 10.242 1 93 200 PHE B O 1
ATOM 4051 N N . ASP B 1 201 ? -26.641 14.508 9.516 1 90.62 201 ASP B N 1
ATOM 4052 C CA . ASP B 1 201 ? -27.297 14.602 10.82 1 90.62 201 ASP B CA 1
ATOM 4053 C C . ASP B 1 201 ? -28.5 13.664 10.898 1 90.62 201 ASP B C 1
ATOM 4055 O O . ASP B 1 201 ? -28.672 12.789 10.047 1 90.62 201 ASP B O 1
ATOM 4059 N N . ASN B 1 202 ? -29.219 13.758 12 1 88.19 202 ASN B N 1
ATOM 4060 C CA . ASN B 1 202 ? -30.359 12.867 12.242 1 88.19 202 ASN B CA 1
ATOM 4061 C C . ASN B 1 202 ? -31.422 13.031 11.164 1 88.19 202 ASN B C 1
ATOM 4063 O O . ASN B 1 202 ? -32.219 12.117 10.945 1 88.19 202 ASN B O 1
ATOM 4067 N N . GLU B 1 203 ? -31.422 14.117 10.516 1 87.69 203 GLU B N 1
ATOM 4068 C CA . GLU B 1 203 ? -32.375 14.344 9.445 1 87.69 203 GLU B CA 1
ATOM 4069 C C . GLU B 1 203 ? -31.812 13.93 8.094 1 87.69 203 GLU B C 1
ATOM 4071 O O . GLU B 1 203 ? -32.406 14.234 7.051 1 87.69 203 GLU B O 1
ATOM 4076 N N . GLN B 1 204 ? -30.719 13.414 8.109 1 86.31 204 GLN B N 1
ATOM 4077 C CA . GLN B 1 204 ? -30.047 12.891 6.926 1 86.31 204 GLN B CA 1
ATOM 4078 C C . GLN B 1 204 ? -29.656 14.016 5.973 1 86.31 204 GLN B C 1
ATOM 4080 O O . GLN B 1 204 ? -29.719 13.852 4.75 1 86.31 204 GLN B O 1
ATOM 4085 N N . GLN B 1 205 ? -29.422 15.156 6.543 1 85.69 205 GLN B N 1
ATOM 4086 C CA . GLN B 1 205 ? -28.922 16.281 5.758 1 85.69 205 GLN B CA 1
ATOM 4087 C C . GLN B 1 205 ? -27.406 16.359 5.797 1 85.69 205 GLN B C 1
ATOM 4089 O O . GLN B 1 205 ? -26.812 16.375 6.871 1 85.69 205 GLN B O 1
ATOM 4094 N N . PRO B 1 206 ? -26.812 16.344 4.582 1 87.88 206 PRO B N 1
ATOM 4095 C CA . PRO B 1 206 ? -25.359 16.422 4.555 1 87.88 206 PRO B CA 1
ATOM 4096 C C . PRO B 1 206 ? -24.844 17.844 4.812 1 87.88 206 PRO B C 1
ATOM 4098 O O . PRO B 1 206 ? -25.438 18.812 4.355 1 87.88 206 PRO B O 1
ATOM 4101 N N . GLN B 1 207 ? -23.781 17.906 5.609 1 90.38 207 GLN B N 1
ATOM 4102 C CA . GLN B 1 207 ? -23.047 19.156 5.84 1 90.38 207 GLN B CA 1
ATOM 4103 C C . GLN B 1 207 ? -21.531 18.922 5.77 1 90.38 207 GLN B C 1
ATOM 4105 O O . GLN B 1 207 ? -21.031 17.906 6.258 1 90.38 207 GLN B O 1
ATOM 4110 N N . ASN B 1 208 ? -20.891 19.891 5.145 1 91.94 208 ASN B N 1
ATOM 4111 C CA . ASN B 1 208 ? -19.438 19.844 5.059 1 91.94 208 ASN B CA 1
ATOM 4112 C C . ASN B 1 208 ? -18.781 20.609 6.207 1 91.94 208 ASN B C 1
ATOM 4114 O O . ASN B 1 208 ? -19.125 21.75 6.477 1 91.94 208 ASN B O 1
ATOM 4118 N N . TYR B 1 209 ? -17.844 19.969 6.84 1 93.25 209 TYR B N 1
ATOM 4119 C CA . TYR B 1 209 ? -17.094 20.578 7.93 1 93.25 209 TYR B CA 1
ATOM 4120 C C . TYR B 1 209 ? -15.617 20.688 7.582 1 93.25 209 TYR B C 1
ATOM 4122 O O . TYR B 1 209 ? -14.953 19.672 7.355 1 93.25 209 TYR B O 1
ATOM 4130 N N . PRO B 1 210 ? -15.07 21.922 7.512 1 93.5 210 PRO B N 1
ATOM 4131 C CA . PRO B 1 210 ? -13.656 22.094 7.191 1 93.5 210 PRO B CA 1
ATOM 4132 C C . PRO B 1 210 ? -12.734 21.453 8.234 1 93.5 210 PRO B C 1
ATOM 4134 O O . PRO B 1 210 ? -13.078 21.406 9.422 1 93.5 210 PRO B O 1
ATOM 4137 N N . LEU B 1 211 ? -11.531 21.047 7.73 1 95.69 211 LEU B N 1
ATOM 4138 C CA . LEU B 1 211 ? -10.602 20.328 8.594 1 95.69 211 LEU B CA 1
ATOM 4139 C C . LEU B 1 211 ? -9.297 21.094 8.758 1 95.69 211 LEU B C 1
ATOM 4141 O O . LEU B 1 211 ? -8.867 21.797 7.836 1 95.69 211 LEU B O 1
ATOM 4145 N N . ASN B 1 212 ? -8.75 21.016 9.898 1 95.12 212 ASN B N 1
ATOM 4146 C CA . ASN B 1 212 ? -7.344 21.312 10.125 1 95.12 212 ASN B CA 1
ATOM 4147 C C . ASN B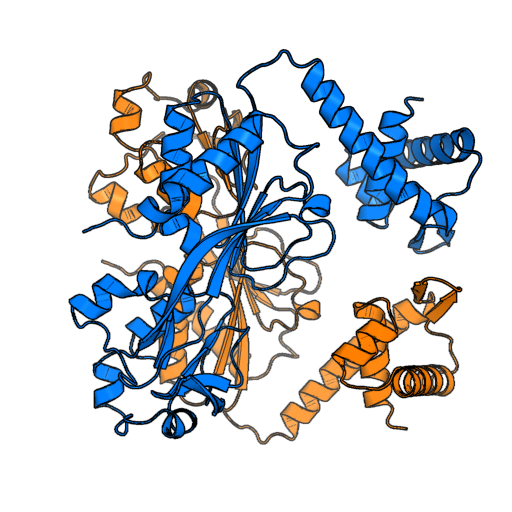 1 212 ? -6.473 20.078 10 1 95.12 212 ASN B C 1
ATOM 4149 O O . ASN B 1 212 ? -6.238 19.375 10.992 1 95.12 212 ASN B O 1
ATOM 4153 N N . VAL B 1 213 ? -5.922 19.844 8.797 1 95.81 213 VAL B N 1
ATOM 4154 C CA . VAL B 1 213 ? -5.242 18.578 8.516 1 95.81 213 VAL B CA 1
ATOM 4155 C C . VAL B 1 213 ? -3.754 18.719 8.836 1 95.81 213 VAL B C 1
ATOM 4157 O O . VAL B 1 213 ? -3.057 19.531 8.242 1 95.81 213 VAL B O 1
ATOM 4160 N N . THR B 1 214 ? -3.305 17.875 9.719 1 96.19 214 THR B N 1
ATOM 4161 C CA . THR B 1 214 ? -1.896 17.875 10.094 1 96.19 214 THR B CA 1
ATOM 4162 C C . THR B 1 214 ? -1.179 16.656 9.516 1 96.19 214 THR B C 1
ATOM 4164 O O . THR B 1 214 ? 0.053 16.625 9.484 1 96.19 214 THR B O 1
ATOM 4167 N N . PHE B 1 215 ? -1.951 15.672 9.133 1 97.56 215 PHE B N 1
ATOM 4168 C CA . PHE B 1 215 ? -1.438 14.477 8.477 1 97.56 215 PHE B CA 1
ATOM 4169 C C . PHE B 1 215 ? -2.426 13.969 7.43 1 97.56 215 PHE B C 1
ATOM 4171 O O . PHE B 1 215 ? -3.625 13.867 7.699 1 97.56 215 PHE B O 1
ATOM 4178 N N . LYS B 1 216 ? -1.93 13.672 6.309 1 97.44 216 LYS B N 1
ATOM 4179 C CA . LYS B 1 216 ? -2.791 13.055 5.305 1 97.44 216 LYS B CA 1
ATOM 4180 C C . LYS B 1 216 ? -2.047 11.961 4.547 1 97.44 216 LYS B C 1
ATOM 4182 O O . LYS B 1 216 ? -0.82 12 4.426 1 97.44 216 LYS B O 1
ATOM 4187 N N . SER B 1 217 ? -2.795 11.023 4.086 1 97.44 217 SER B N 1
ATOM 4188 C CA . SER B 1 217 ? -2.25 9.883 3.355 1 97.44 217 SER B CA 1
ATOM 4189 C C . SER B 1 217 ? -3.297 9.266 2.436 1 97.44 217 SER B C 1
ATOM 4191 O O . SER B 1 217 ? -4.496 9.445 2.641 1 97.44 217 SER B O 1
ATOM 4193 N N . ASN B 1 218 ? -2.768 8.57 1.468 1 93.94 218 ASN B N 1
ATOM 4194 C CA . ASN B 1 218 ? -3.648 7.832 0.571 1 93.94 218 ASN B CA 1
ATOM 4195 C C . ASN B 1 218 ? -4.035 6.477 1.159 1 93.94 218 ASN B C 1
ATOM 4197 O O . ASN B 1 218 ? -4.859 5.762 0.586 1 93.94 218 ASN B O 1
ATOM 4201 N N . ASP B 1 219 ? -3.502 6.164 2.281 1 95.12 219 ASP B N 1
ATOM 4202 C CA . ASP B 1 219 ? -3.658 4.824 2.836 1 95.12 219 ASP B CA 1
ATOM 4203 C C . ASP B 1 219 ? -4.312 4.871 4.215 1 95.12 219 ASP B C 1
ATOM 4205 O O . ASP B 1 219 ? -3.807 5.527 5.125 1 95.12 219 ASP B O 1
ATOM 4209 N N . VAL B 1 220 ? -5.348 4.07 4.414 1 95.19 220 VAL B N 1
ATOM 4210 C CA . VAL B 1 220 ? -6.125 4.141 5.645 1 95.19 220 VAL B CA 1
ATOM 4211 C C . VAL B 1 220 ? -5.332 3.518 6.793 1 95.19 220 VAL B C 1
ATOM 4213 O O . VAL B 1 220 ? -5.531 3.869 7.957 1 95.19 220 VAL B O 1
ATOM 4216 N N . ASN B 1 221 ? -4.457 2.625 6.449 1 95 221 ASN B N 1
ATOM 4217 C CA . ASN B 1 221 ? -3.625 2.055 7.504 1 95 221 ASN B CA 1
ATOM 4218 C C . ASN B 1 221 ? -2.715 3.107 8.133 1 95 221 ASN B C 1
ATOM 4220 O O . ASN B 1 221 ? -2.43 3.053 9.328 1 95 221 ASN B O 1
ATOM 4224 N N . ALA B 1 222 ? -2.229 3.949 7.305 1 97.12 222 ALA B N 1
ATOM 4225 C CA . ALA B 1 222 ? -1.429 5.051 7.836 1 97.12 222 ALA B CA 1
ATOM 4226 C C . ALA B 1 222 ? -2.262 5.941 8.75 1 97.12 222 ALA B C 1
ATOM 4228 O O . ALA B 1 222 ? -1.805 6.344 9.828 1 97.12 222 ALA B O 1
ATOM 4229 N N . LEU B 1 223 ? -3.443 6.246 8.328 1 98.06 223 LEU B N 1
ATOM 4230 C CA . LEU B 1 223 ? -4.34 7.062 9.141 1 98.06 223 LEU B CA 1
ATOM 4231 C C . LEU B 1 223 ? -4.645 6.375 10.469 1 98.06 223 LEU B C 1
ATOM 4233 O O . LEU B 1 223 ? -4.621 7.012 11.523 1 98.06 223 LEU B O 1
ATOM 4237 N N . TYR B 1 224 ? -4.895 5.102 10.336 1 97.75 224 TYR B N 1
ATOM 4238 C CA . TYR B 1 224 ? -5.176 4.293 11.516 1 97.75 224 TYR B CA 1
ATOM 4239 C C . TYR B 1 224 ? -4.02 4.352 12.5 1 97.75 224 TYR B C 1
ATOM 4241 O O . TYR B 1 224 ? -4.223 4.582 13.695 1 97.75 224 TYR B O 1
ATOM 4249 N N . ASP B 1 225 ? -2.842 4.172 12.023 1 97.06 225 ASP B N 1
ATOM 4250 C CA . ASP B 1 225 ? -1.657 4.168 12.875 1 97.06 225 ASP B CA 1
ATOM 4251 C C . ASP B 1 225 ? -1.502 5.496 13.609 1 97.06 225 ASP B C 1
ATOM 4253 O O . ASP B 1 225 ? -1.317 5.52 14.828 1 97.06 225 ASP B O 1
ATOM 4257 N N . MET B 1 226 ? -1.632 6.543 12.875 1 97.88 226 MET B N 1
ATOM 4258 C CA . MET B 1 226 ? -1.489 7.871 13.461 1 97.88 226 MET B CA 1
ATOM 4259 C C . MET B 1 226 ? -2.578 8.125 14.5 1 97.88 226 MET B C 1
ATOM 4261 O O . MET B 1 226 ? -2.307 8.68 15.57 1 97.88 226 MET B O 1
ATOM 4265 N N . CYS B 1 227 ? -3.766 7.691 14.18 1 98.5 227 CYS B N 1
ATOM 4266 C CA . CYS B 1 227 ? -4.887 7.875 15.094 1 98.5 227 CYS B CA 1
ATOM 4267 C C . CYS B 1 227 ? -4.684 7.074 16.375 1 98.5 227 CYS B C 1
ATOM 4269 O O . CYS B 1 227 ? -4.895 7.59 17.469 1 98.5 227 CYS B O 1
ATOM 4271 N N . LEU B 1 228 ? -4.246 5.883 16.219 1 98.19 228 LEU B N 1
ATOM 4272 C CA . LEU B 1 228 ? -4.027 4.977 17.344 1 98.19 228 LEU B CA 1
ATOM 4273 C C . LEU B 1 228 ? -2.936 5.508 18.266 1 98.19 228 LEU B C 1
ATOM 4275 O O . LEU B 1 228 ? -2.846 5.102 19.438 1 98.19 228 LEU B O 1
ATOM 4279 N N . HIS B 1 229 ? -2.172 6.398 17.781 1 97.5 229 HIS B N 1
ATOM 4280 C CA . HIS B 1 229 ? -1.086 6.969 18.562 1 97.5 229 HIS B CA 1
ATOM 4281 C C . HIS B 1 229 ? -1.36 8.43 18.906 1 97.5 229 HIS B C 1
ATOM 4283 O O . HIS B 1 229 ? -0.437 9.242 18.953 1 97.5 229 HIS B O 1
ATOM 4289 N N . ALA B 1 230 ? -2.541 8.766 18.969 1 97.69 230 ALA B N 1
ATOM 4290 C CA . ALA B 1 230 ? -3.051 10.008 19.531 1 97.69 230 ALA B CA 1
ATOM 4291 C C . ALA B 1 230 ? -2.566 11.219 18.75 1 97.69 230 ALA B C 1
ATOM 4293 O O . ALA B 1 230 ? -2.242 12.258 19.328 1 97.69 230 ALA B O 1
ATOM 4294 N N . GLN B 1 231 ? -2.547 11.055 17.406 1 97.31 231 GLN B N 1
ATOM 4295 C CA . GLN B 1 231 ? -2.041 12.164 16.594 1 97.31 231 GLN B CA 1
ATOM 4296 C C . GLN B 1 231 ? -3.18 13.047 16.109 1 97.31 231 GLN B C 1
ATOM 4298 O O . GLN B 1 231 ? -2.943 14.062 15.438 1 97.31 231 GLN B O 1
ATOM 4303 N N . GLY B 1 232 ? -4.418 12.695 16.375 1 98 232 GLY B N 1
ATOM 4304 C CA . GLY B 1 232 ? -5.539 13.508 15.922 1 98 232 GLY B CA 1
ATOM 4305 C C . GLY B 1 232 ? -6.82 12.719 15.758 1 98 232 GLY B C 1
ATOM 4306 O O . GLY B 1 232 ? -6.93 11.586 16.234 1 98 232 GLY B O 1
ATOM 4307 N N . VAL B 1 233 ? -7.82 13.398 15.102 1 98.56 233 VAL B N 1
ATOM 4308 C CA . VAL B 1 233 ? -9.133 12.836 14.781 1 98.56 233 VAL B CA 1
ATOM 4309 C C . VAL B 1 233 ? -9.125 12.281 13.359 1 98.56 233 VAL B C 1
ATOM 4311 O O . VAL B 1 233 ? -8.594 12.914 12.445 1 98.56 233 VAL B O 1
ATOM 4314 N N . ALA B 1 234 ? -9.695 11.102 13.227 1 98.62 234 ALA B N 1
ATOM 4315 C CA . ALA B 1 234 ? -9.703 10.484 11.898 1 98.62 234 ALA B CA 1
ATOM 4316 C C . ALA B 1 234 ? -11.094 9.969 11.547 1 98.62 234 ALA B C 1
ATOM 4318 O O . ALA B 1 234 ? -11.914 9.727 12.438 1 98.62 234 ALA B O 1
ATOM 4319 N N . MET B 1 235 ? -11.391 9.938 10.281 1 97.69 235 MET B N 1
ATOM 4320 C CA . MET B 1 235 ? -12.477 9.141 9.719 1 97.69 235 MET B CA 1
ATOM 4321 C C . MET B 1 235 ? -11.945 7.848 9.117 1 97.69 235 MET B C 1
ATOM 4323 O O . MET B 1 235 ? -11.172 7.875 8.156 1 97.69 235 MET B O 1
ATOM 4327 N N . LEU B 1 236 ? -12.367 6.711 9.703 1 97.06 236 LEU B N 1
ATOM 4328 C CA . LEU B 1 236 ? -11.805 5.422 9.305 1 97.06 236 LEU B CA 1
ATOM 4329 C C . LEU B 1 236 ? -12.922 4.418 9.023 1 97.06 236 LEU B C 1
ATOM 4331 O O . LEU B 1 236 ? -13.992 4.492 9.617 1 97.06 236 LEU B O 1
ATOM 4335 N N . PRO B 1 237 ? -12.617 3.438 8.109 1 94.75 237 PRO B N 1
ATOM 4336 C CA . PRO B 1 237 ? -13.578 2.336 8 1 94.75 237 PRO B CA 1
ATOM 4337 C C . PRO B 1 237 ? -13.836 1.645 9.336 1 94.75 237 PRO B C 1
ATOM 4339 O O . PRO B 1 237 ? -12.891 1.278 10.039 1 94.75 237 PRO B O 1
ATOM 4342 N N . THR B 1 238 ? -15.117 1.423 9.617 1 95 238 THR B N 1
ATOM 4343 C CA . THR B 1 238 ? -15.492 0.848 10.906 1 95 238 THR B CA 1
ATOM 4344 C C . THR B 1 238 ? -14.859 -0.529 11.094 1 95 238 THR B C 1
ATOM 4346 O O . THR B 1 238 ? -14.398 -0.866 12.18 1 95 238 THR B O 1
ATOM 4349 N N . LEU B 1 239 ? -14.773 -1.268 10.047 1 92.69 239 LEU B N 1
ATOM 4350 C CA . LEU B 1 239 ? -14.242 -2.625 10.109 1 92.69 239 LEU B CA 1
ATOM 4351 C C . LEU B 1 239 ? -12.766 -2.611 10.492 1 92.69 239 LEU B C 1
ATOM 4353 O O . LEU B 1 239 ? -12.258 -3.584 11.055 1 92.69 239 LEU B O 1
ATOM 4357 N N . LEU B 1 240 ? -12.102 -1.524 10.219 1 93.69 240 LEU B N 1
ATOM 4358 C CA . LEU B 1 240 ? -10.68 -1.404 10.516 1 93.69 240 LEU B CA 1
ATOM 4359 C C . LEU B 1 240 ? -10.453 -1.169 12 1 93.69 240 LEU B C 1
ATOM 4361 O O . LEU B 1 240 ? -9.422 -1.577 12.547 1 93.69 240 LEU B O 1
ATOM 4365 N N . VAL B 1 241 ? -11.445 -0.569 12.695 1 96.56 241 VAL B N 1
ATOM 4366 C CA . VAL B 1 241 ? -11.164 -0.104 14.047 1 96.56 241 VAL B CA 1
ATOM 4367 C C . VAL B 1 241 ? -12.172 -0.713 15.023 1 96.56 241 VAL B C 1
ATOM 4369 O O . VAL B 1 241 ? -12.297 -0.258 16.156 1 96.56 241 VAL B O 1
ATOM 4372 N N . GLU B 1 242 ? -12.844 -1.702 14.617 1 94.88 242 GLU B N 1
ATOM 4373 C CA . GLU B 1 242 ? -13.883 -2.309 15.445 1 94.88 242 GLU B CA 1
ATOM 4374 C C . GLU B 1 242 ? -13.312 -2.783 16.781 1 94.88 242 GLU B C 1
ATOM 4376 O O . GLU B 1 242 ? -13.883 -2.5 17.844 1 94.88 242 GLU B O 1
ATOM 4381 N N . LYS B 1 243 ? -12.25 -3.488 16.734 1 94.75 243 LYS B N 1
ATOM 4382 C CA . LYS B 1 243 ? -11.625 -4.012 17.938 1 94.75 243 LYS B CA 1
ATOM 4383 C C . LYS B 1 243 ? -11.164 -2.879 18.859 1 94.75 243 LYS B C 1
ATOM 4385 O O . LYS B 1 243 ? -11.32 -2.955 20.078 1 94.75 243 LYS B O 1
ATOM 4390 N N . ASP B 1 244 ? -10.656 -1.869 18.25 1 97.69 244 ASP B N 1
ATOM 4391 C CA . ASP B 1 244 ? -10.156 -0.736 19.031 1 97.69 244 ASP B CA 1
ATOM 4392 C C . ASP B 1 244 ? -11.289 0.007 19.719 1 97.69 244 ASP B C 1
ATOM 4394 O O . ASP B 1 244 ? -11.125 0.493 20.844 1 97.69 244 ASP B O 1
ATOM 4398 N N . LEU B 1 245 ? -12.375 0.078 19.078 1 97.38 245 LEU B N 1
ATOM 4399 C CA . LEU B 1 245 ? -13.539 0.72 19.688 1 97.38 245 LEU B CA 1
ATOM 4400 C C . LEU B 1 245 ? -14.086 -0.119 20.828 1 97.38 245 LEU B C 1
ATOM 4402 O O . LEU B 1 245 ? -14.391 0.411 21.906 1 97.38 245 LEU B O 1
ATOM 4406 N N . LYS B 1 246 ? -14.078 -1.393 20.625 1 96.56 246 LYS B N 1
ATOM 4407 C CA . LYS B 1 246 ? -14.578 -2.316 21.641 1 96.56 246 LYS B CA 1
ATOM 4408 C C . LYS B 1 246 ? -13.68 -2.318 22.875 1 96.56 246 LYS B C 1
ATOM 4410 O O . LYS B 1 246 ? -14.164 -2.338 24.016 1 96.56 246 LYS B O 1
ATOM 4415 N N . GLU B 1 247 ? -12.43 -2.209 22.609 1 97.5 247 GLU B N 1
ATOM 4416 C CA . GLU B 1 247 ? -11.461 -2.279 23.703 1 97.5 247 GLU B CA 1
ATOM 4417 C C . GLU B 1 247 ? -11.117 -0.887 24.219 1 97.5 247 GLU B C 1
ATOM 4419 O O . GLU B 1 247 ? -10.203 -0.731 25.031 1 97.5 247 GLU B O 1
ATOM 4424 N N . LYS B 1 248 ? -11.703 0.102 23.688 1 97.38 248 LYS B N 1
ATOM 4425 C CA . LYS B 1 248 ? -11.617 1.49 24.141 1 97.38 248 LYS B CA 1
ATOM 4426 C C . LYS B 1 248 ? -10.227 2.062 23.906 1 97.38 248 LYS B C 1
ATOM 4428 O O . LYS B 1 248 ? -9.773 2.934 24.641 1 97.38 248 LYS B O 1
ATOM 4433 N N . ARG B 1 249 ? -9.594 1.47 22.969 1 98.19 249 ARG B N 1
ATOM 4434 C CA . ARG B 1 249 ? -8.336 2.057 22.5 1 98.19 249 ARG B CA 1
ATOM 4435 C C . ARG B 1 249 ? -8.594 3.295 21.656 1 98.19 249 ARG B C 1
ATOM 4437 O O . ARG B 1 249 ? -7.73 4.172 21.547 1 98.19 249 ARG B O 1
ATOM 4444 N N . LEU B 1 250 ? -9.734 3.281 21.031 1 98.56 250 LEU B N 1
ATOM 4445 C CA . LEU B 1 250 ? -10.273 4.445 20.328 1 98.56 250 LEU B CA 1
ATOM 4446 C C . LEU B 1 250 ? -11.68 4.77 20.812 1 98.56 250 LEU B C 1
ATOM 4448 O O . LEU B 1 250 ? -12.398 3.887 21.297 1 98.56 250 LEU B O 1
ATOM 4452 N N . LYS B 1 251 ? -12.023 6.016 20.688 1 98.31 251 LYS B N 1
ATOM 4453 C CA . LYS B 1 251 ? -13.367 6.469 21.031 1 98.31 251 LYS B CA 1
ATOM 4454 C C . LYS B 1 251 ? -14.102 7.004 19.797 1 98.31 251 LYS B C 1
ATOM 4456 O O . LYS B 1 251 ? -13.578 7.852 19.078 1 98.31 251 LYS B O 1
ATOM 4461 N N . ALA B 1 252 ? -15.305 6.48 19.625 1 98 252 ALA B N 1
ATOM 4462 C CA . ALA B 1 252 ? -16.141 6.996 18.547 1 98 252 ALA B CA 1
ATOM 4463 C C . ALA B 1 252 ? -16.641 8.406 18.859 1 98 252 ALA B C 1
ATOM 4465 O O . ALA B 1 252 ? -16.984 8.711 20.016 1 98 252 ALA B O 1
ATOM 4466 N N . LEU B 1 253 ? -16.688 9.203 17.828 1 97.81 253 LEU B N 1
ATOM 4467 C CA . LEU B 1 253 ? -17.109 10.594 17.969 1 97.81 253 LEU B CA 1
ATOM 4468 C C . LEU B 1 253 ? -18.375 10.867 17.188 1 97.81 253 LEU B C 1
ATOM 4470 O O . LEU B 1 253 ? -18.734 10.094 16.281 1 97.81 253 LEU B O 1
ATOM 4474 N N . PHE B 1 254 ? -19.078 11.891 17.531 1 96.5 254 PHE B N 1
ATOM 4475 C CA . PHE B 1 254 ? -20.234 12.422 16.812 1 96.5 254 PHE B CA 1
ATOM 4476 C C . PHE B 1 254 ? -21.312 11.367 16.672 1 96.5 254 PHE B C 1
ATOM 4478 O O . PHE B 1 254 ? -21.781 11.094 15.562 1 96.5 254 PHE B O 1
ATOM 4485 N N . LYS B 1 255 ? -21.781 10.844 17.672 1 91.5 255 LYS B N 1
ATOM 4486 C CA . LYS B 1 255 ? -22.719 9.727 17.719 1 91.5 255 LYS B CA 1
ATOM 4487 C C . LYS B 1 255 ? -24.016 10.086 17 1 91.5 255 LYS B C 1
ATOM 4489 O O . LYS B 1 255 ? -24.734 9.211 16.5 1 91.5 255 LYS B O 1
ATOM 4494 N N . ASN B 1 256 ? -24.312 11.359 16.859 1 92.56 256 ASN B N 1
ATOM 4495 C CA . ASN B 1 256 ? -25.547 11.797 16.234 1 92.56 256 ASN B CA 1
ATOM 4496 C C . ASN B 1 256 ? -25.344 12.094 14.742 1 92.56 256 ASN B C 1
ATOM 4498 O O . ASN B 1 256 ? -26.234 12.625 14.086 1 92.56 256 ASN B O 1
ATOM 4502 N N . PHE B 1 257 ? -24.203 11.82 14.258 1 94.62 257 PHE B N 1
ATOM 4503 C CA . PHE B 1 257 ? -23.875 12.023 12.852 1 94.62 257 PHE B CA 1
ATOM 4504 C C . PHE B 1 257 ? -23.406 10.727 12.211 1 94.62 257 PHE B C 1
ATOM 4506 O O . PHE B 1 257 ? -22.953 9.805 12.906 1 94.62 257 PHE B O 1
ATOM 4513 N N . THR B 1 258 ? -23.547 10.664 10.922 1 93.06 258 THR B N 1
ATOM 4514 C CA . THR B 1 258 ? -23.047 9.523 10.18 1 93.06 258 THR B CA 1
ATOM 4515 C C . THR B 1 258 ? -22.188 9.984 8.992 1 93.06 258 THR B C 1
ATOM 4517 O O . THR B 1 258 ? -22.406 11.07 8.461 1 93.06 258 THR B O 1
ATOM 4520 N N . ALA B 1 259 ? -21.188 9.18 8.703 1 92.88 259 ALA B N 1
ATOM 4521 C CA . ALA B 1 259 ? -20.391 9.406 7.504 1 92.88 259 ALA B CA 1
ATOM 4522 C C . ALA B 1 259 ? -21.109 8.891 6.262 1 92.88 259 ALA B C 1
ATOM 4524 O O . ALA B 1 259 ? -22.047 8.102 6.363 1 92.88 259 ALA B O 1
ATOM 4525 N N . PRO B 1 260 ? -20.641 9.359 5.09 1 86.44 260 PRO B N 1
ATOM 4526 C CA . PRO B 1 260 ? -21.234 8.812 3.865 1 86.44 260 PRO B CA 1
ATOM 4527 C C . PRO B 1 260 ? -20.984 7.312 3.709 1 86.44 260 PRO B C 1
ATOM 4529 O O . PRO B 1 260 ? -19.922 6.82 4.062 1 86.44 260 PRO B O 1
ATOM 4532 N N . GLU B 1 261 ? -21.984 6.68 3.156 1 82.31 261 GLU B N 1
ATOM 4533 C CA . GLU B 1 261 ? -21.828 5.254 2.871 1 82.31 261 GLU B CA 1
ATOM 4534 C C . GLU B 1 261 ? -21.016 5.027 1.599 1 82.31 261 GLU B C 1
ATOM 4536 O O . GLU B 1 261 ? -21.188 5.75 0.614 1 82.31 261 GLU B O 1
ATOM 4541 N N . LEU B 1 262 ? -20.156 4.113 1.726 1 84.75 262 LEU B N 1
ATOM 4542 C CA . LEU B 1 262 ? -19.359 3.732 0.561 1 84.75 262 LEU B CA 1
ATOM 4543 C C . LEU B 1 262 ? -19.656 2.297 0.143 1 84.75 262 LEU B C 1
ATOM 4545 O O . LEU B 1 262 ? -20.062 1.476 0.973 1 84.75 262 LEU B O 1
ATOM 4549 N N . SER B 1 263 ? -19.516 2.072 -1.164 1 87.25 263 SER B N 1
ATOM 4550 C CA . SER B 1 263 ? -19.781 0.733 -1.679 1 87.25 263 SER B CA 1
ATOM 4551 C C . SER B 1 263 ? -18.516 0.077 -2.195 1 87.25 263 SER B C 1
ATOM 4553 O O . SER B 1 263 ? -17.734 0.708 -2.91 1 87.25 263 SER B O 1
ATOM 4555 N N . LEU B 1 264 ? -18.391 -1.104 -1.761 1 92.5 264 LEU B N 1
ATOM 4556 C CA . LEU B 1 264 ? -17.328 -1.943 -2.303 1 92.5 264 LEU B CA 1
ATOM 4557 C C . LEU B 1 264 ? -17.828 -2.766 -3.482 1 92.5 264 LEU B C 1
ATOM 4559 O O . LEU B 1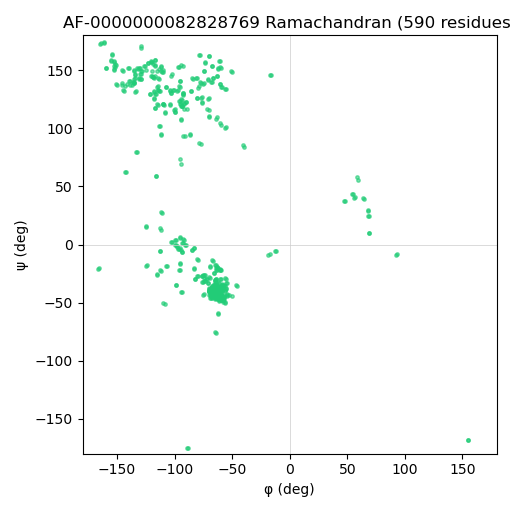 264 ? -18.875 -3.422 -3.387 1 92.5 264 LEU B O 1
ATOM 4563 N N . SER B 1 265 ? -17.062 -2.674 -4.578 1 91.12 265 SER B N 1
ATOM 4564 C CA . SER B 1 265 ? -17.5 -3.393 -5.773 1 91.12 265 SER B CA 1
ATOM 4565 C C . SER B 1 265 ? -16.328 -4.148 -6.41 1 91.12 265 SER B C 1
ATOM 4567 O O . SER B 1 265 ? -15.18 -3.721 -6.324 1 91.12 265 SER B O 1
ATOM 4569 N N . VAL B 1 266 ? -16.703 -5.285 -6.973 1 92.06 266 VAL B N 1
ATOM 4570 C CA . VAL B 1 266 ? -15.805 -5.945 -7.906 1 92.06 266 VAL B CA 1
ATOM 4571 C C . VAL B 1 266 ? -15.914 -5.293 -9.281 1 92.06 266 VAL B C 1
ATOM 4573 O O . VAL B 1 266 ? -17.016 -5.117 -9.805 1 92.06 266 VAL B O 1
ATOM 4576 N N . VAL B 1 267 ? -14.797 -4.867 -9.828 1 90.94 267 VAL B N 1
ATOM 4577 C CA . VAL B 1 267 ? -14.773 -4.164 -11.102 1 90.94 267 VAL B CA 1
ATOM 4578 C C . VAL B 1 267 ? -13.969 -4.969 -12.117 1 90.94 267 VAL B C 1
ATOM 4580 O O . VAL B 1 267 ? -12.867 -5.438 -11.82 1 90.94 267 VAL B O 1
ATOM 4583 N N . TYR B 1 268 ? -14.508 -5.148 -13.266 1 88 268 TYR B N 1
ATOM 4584 C CA . TYR B 1 268 ? -13.812 -5.852 -14.336 1 88 268 TYR B CA 1
ATOM 4585 C C . TYR B 1 268 ? -14.289 -5.383 -15.703 1 88 268 TYR B C 1
ATOM 4587 O O . TYR B 1 268 ? -15.336 -4.738 -15.812 1 88 268 TYR B O 1
ATOM 4595 N N . ALA B 1 269 ? -13.547 -5.379 -16.75 1 78.94 269 ALA B N 1
ATOM 4596 C CA . ALA B 1 269 ? -13.852 -4.828 -18.062 1 78.94 269 ALA B CA 1
ATOM 4597 C C . ALA B 1 269 ? -15.016 -5.562 -18.719 1 78.94 269 ALA B C 1
ATOM 4599 O O . ALA B 1 269 ? -15.945 -4.934 -19.234 1 78.94 269 ALA B O 1
ATOM 4600 N N . SER B 1 270 ? -14.859 -6.73 -19.25 1 70.31 270 SER B N 1
ATOM 4601 C CA . SER B 1 270 ? -15.953 -7.449 -19.891 1 70.31 270 SER B CA 1
ATOM 4602 C C . SER B 1 270 ? -15.953 -8.922 -19.5 1 70.31 270 SER B C 1
ATOM 4604 O O . SER B 1 270 ? -14.891 -9.516 -19.297 1 70.31 270 SER B O 1
ATOM 4606 N N . ARG B 1 271 ? -17.219 -9.336 -19.234 1 62.62 271 ARG B N 1
ATOM 4607 C CA . ARG B 1 271 ? -17.359 -10.742 -18.875 1 62.62 271 ARG B CA 1
ATOM 4608 C C . ARG B 1 271 ? -16.953 -11.648 -20.031 1 62.62 271 ARG B C 1
ATOM 4610 O O . ARG B 1 271 ? -16.422 -12.734 -19.812 1 62.62 271 ARG B O 1
ATOM 4617 N N . GLN B 1 272 ? -17.297 -11.156 -21.078 1 59.94 272 GLN B N 1
ATOM 4618 C CA . GLN B 1 272 ? -17.141 -12.039 -22.234 1 59.94 272 GLN B CA 1
ATOM 4619 C C . GLN B 1 272 ? -15.664 -12.398 -22.469 1 59.94 272 GLN B C 1
ATOM 4621 O O . GLN B 1 272 ? -15.359 -13.492 -22.938 1 59.94 272 GLN B O 1
ATOM 4626 N N . HIS B 1 273 ? -14.789 -11.664 -21.953 1 66.88 273 HIS B N 1
ATOM 4627 C CA . HIS B 1 273 ? -13.383 -11.898 -22.281 1 66.88 273 HIS B CA 1
ATOM 4628 C C . HIS B 1 273 ? -12.609 -12.398 -21.062 1 66.88 273 HIS B C 1
ATOM 4630 O O . HIS B 1 273 ? -11.406 -12.633 -21.141 1 66.88 273 HIS B O 1
ATOM 4636 N N . LEU B 1 274 ? -13.398 -12.812 -20.047 1 78.69 274 LEU B N 1
ATOM 4637 C CA . LEU B 1 274 ? -12.695 -13.289 -18.859 1 78.69 274 LEU B CA 1
ATOM 4638 C C . LEU B 1 274 ? -12.594 -14.805 -18.859 1 78.69 274 LEU B C 1
ATOM 4640 O O . LEU B 1 274 ? -13.57 -15.5 -19.156 1 78.69 274 LEU B O 1
ATOM 4644 N N . PRO B 1 275 ? -11.359 -15.297 -18.594 1 80.75 275 PRO B N 1
ATOM 4645 C CA . PRO B 1 275 ? -11.242 -16.75 -18.406 1 80.75 275 PRO B CA 1
ATOM 4646 C C . PRO B 1 275 ? -12.258 -17.297 -17.406 1 80.75 275 PRO B C 1
ATOM 4648 O O . PRO B 1 275 ? -12.68 -16.594 -16.5 1 80.75 275 PRO B O 1
ATOM 4651 N N . ARG B 1 276 ? -12.656 -18.5 -17.641 1 82.94 276 ARG B N 1
ATOM 4652 C CA . ARG B 1 276 ? -13.672 -19.141 -16.812 1 82.94 276 ARG B CA 1
ATOM 4653 C C . ARG B 1 276 ? -13.281 -19.109 -15.336 1 82.94 276 ARG B C 1
ATOM 4655 O O . ARG B 1 276 ? -14.117 -18.812 -14.477 1 82.94 276 ARG B O 1
ATOM 4662 N N . ILE B 1 277 ? -12.008 -19.391 -15.047 1 89.25 277 ILE B N 1
ATOM 4663 C CA . ILE B 1 277 ? -11.562 -19.469 -13.656 1 89.25 277 ILE B CA 1
ATOM 4664 C C . ILE B 1 277 ? -11.688 -18.094 -13.008 1 89.25 277 ILE B C 1
ATOM 4666 O O . ILE B 1 277 ? -11.992 -17.984 -11.812 1 89.25 277 ILE B O 1
ATOM 4670 N N . THR B 1 278 ? -11.523 -17.094 -13.766 1 90.94 278 THR B N 1
ATOM 4671 C CA . THR B 1 278 ? -11.688 -15.742 -13.266 1 90.94 278 THR B CA 1
ATOM 4672 C C . THR B 1 278 ? -13.156 -15.445 -12.969 1 90.94 278 THR B C 1
ATOM 4674 O O . THR B 1 278 ? -13.484 -14.812 -11.961 1 90.94 278 THR B O 1
ATOM 4677 N N . GLN B 1 279 ? -13.992 -15.914 -13.844 1 87.75 279 GLN B N 1
ATOM 4678 C CA . GLN B 1 279 ? -15.43 -15.766 -13.617 1 87.75 279 GLN B CA 1
ATOM 4679 C C . GLN B 1 279 ? -15.867 -16.5 -12.352 1 87.75 279 GLN B C 1
ATOM 4681 O O . GLN B 1 279 ? -16.688 -15.984 -11.578 1 87.75 279 GLN B O 1
ATOM 4686 N N . GLU B 1 280 ? -15.289 -17.609 -12.219 1 90 280 GLU B N 1
ATOM 4687 C CA . GLU B 1 280 ? -15.609 -18.391 -11.023 1 90 280 GLU B CA 1
ATOM 4688 C C . GLU B 1 280 ? -15.125 -17.672 -9.758 1 90 280 GLU B C 1
ATOM 4690 O O . GLU B 1 280 ? -15.797 -17.703 -8.727 1 90 280 GLU B O 1
ATOM 4695 N N . PHE B 1 281 ? -13.969 -17.062 -9.898 1 94.56 281 PHE B N 1
ATOM 4696 C CA . PHE B 1 281 ? -13.453 -16.344 -8.75 1 94.56 281 PHE B CA 1
ATOM 4697 C C . PHE B 1 281 ? -14.328 -15.133 -8.43 1 94.56 281 PHE B C 1
ATOM 4699 O O . PHE B 1 281 ? -14.594 -14.844 -7.266 1 94.56 281 PHE B O 1
ATOM 4706 N N . ILE B 1 282 ? -14.844 -14.477 -9.406 1 92.25 282 ILE B N 1
ATOM 4707 C CA . ILE B 1 282 ? -15.734 -13.336 -9.227 1 92.25 282 ILE B CA 1
ATOM 4708 C C . ILE B 1 282 ? -17.016 -13.781 -8.516 1 92.25 282 ILE B C 1
ATOM 4710 O O . ILE B 1 282 ? -17.453 -13.148 -7.555 1 92.25 282 ILE B O 1
ATOM 4714 N N . ALA B 1 283 ? -17.562 -14.867 -8.984 1 91 283 ALA B N 1
ATOM 4715 C CA . ALA B 1 283 ? -18.766 -15.406 -8.367 1 91 283 ALA B CA 1
ATOM 4716 C C . ALA B 1 283 ? -18.516 -15.797 -6.91 1 91 283 ALA B C 1
ATOM 4718 O O . ALA B 1 283 ? -19.344 -15.531 -6.035 1 91 283 ALA B O 1
ATOM 4719 N N . PHE B 1 284 ? -17.375 -16.375 -6.715 1 93.69 284 PHE B N 1
ATOM 4720 C CA . PHE B 1 284 ? -17 -16.781 -5.367 1 93.69 284 PHE B CA 1
ATOM 4721 C C . PHE B 1 284 ? -16.891 -15.57 -4.449 1 93.69 284 PHE B C 1
ATOM 4723 O O . PHE B 1 284 ? -17.359 -15.602 -3.314 1 93.69 284 PHE B O 1
ATOM 4730 N N . MET B 1 285 ? -16.281 -14.516 -4.891 1 93.75 285 MET B N 1
ATOM 4731 C CA . MET B 1 285 ? -16.125 -13.281 -4.117 1 93.75 285 MET B CA 1
ATOM 4732 C C . MET B 1 285 ? -17.484 -12.672 -3.777 1 93.75 285 MET B C 1
ATOM 4734 O O . MET B 1 285 ? -17.734 -12.305 -2.629 1 93.75 285 MET B O 1
ATOM 4738 N N . ILE B 1 286 ? -18.312 -12.602 -4.734 1 90.44 286 ILE B N 1
ATOM 4739 C CA . ILE B 1 286 ? -19.609 -11.977 -4.555 1 90.44 286 ILE B CA 1
ATOM 4740 C C . ILE B 1 286 ? -20.406 -12.742 -3.498 1 90.44 286 ILE B C 1
ATOM 4742 O O . ILE B 1 286 ? -21.109 -12.141 -2.676 1 90.44 286 ILE B O 1
ATOM 4746 N N . GLU B 1 287 ? -20.188 -13.984 -3.479 1 89.88 287 GLU B N 1
ATOM 4747 C CA . GLU B 1 287 ? -20.969 -14.844 -2.582 1 89.88 287 GLU B CA 1
ATOM 4748 C C . GLU B 1 287 ? -20.391 -14.82 -1.169 1 89.88 287 GLU B C 1
ATOM 4750 O O . GLU B 1 287 ? -21.141 -14.922 -0.19 1 89.88 287 GLU B O 1
ATOM 4755 N N . ASN B 1 288 ? -19.016 -14.609 -1.045 1 90.94 288 ASN B N 1
ATOM 4756 C CA . ASN B 1 288 ? -18.422 -14.961 0.235 1 90.94 288 ASN B CA 1
ATOM 4757 C C . ASN B 1 288 ? -17.688 -13.766 0.857 1 90.94 288 ASN B C 1
ATOM 4759 O O . ASN B 1 288 ? -17.422 -13.758 2.059 1 90.94 288 ASN B O 1
ATOM 4763 N N . LEU B 1 289 ? -17.375 -12.812 0.164 1 91.19 289 LEU B N 1
ATOM 4764 C CA . LEU B 1 289 ? -16.438 -11.797 0.632 1 91.19 289 LEU B CA 1
ATOM 4765 C C . LEU B 1 289 ? -17.031 -11.008 1.795 1 91.19 289 LEU B C 1
ATOM 4767 O O . LEU B 1 289 ? -16.328 -10.633 2.727 1 91.19 289 LEU B O 1
ATOM 4771 N N . ASP B 1 290 ? -18.312 -10.75 1.697 1 87.31 290 ASP B N 1
ATOM 4772 C CA . ASP B 1 290 ? -18.953 -10.031 2.797 1 87.31 290 ASP B CA 1
ATOM 4773 C C . ASP B 1 290 ? -18.734 -10.75 4.125 1 87.31 290 ASP B C 1
ATOM 4775 O O . ASP B 1 290 ? -18.453 -10.117 5.145 1 87.31 290 ASP B O 1
ATOM 4779 N N . PHE B 1 291 ? -18.75 -12.016 4.086 1 84.44 291 PHE B N 1
ATOM 4780 C CA . PHE B 1 291 ? -18.531 -12.836 5.27 1 84.44 291 PHE B CA 1
ATOM 4781 C C . PHE B 1 291 ? -17.109 -12.695 5.773 1 84.44 291 PHE B C 1
ATOM 4783 O O . PHE B 1 291 ? -16.875 -12.539 6.977 1 84.44 291 PHE B O 1
ATOM 4790 N N . TYR B 1 292 ? -16.203 -12.625 4.906 1 84.5 292 TYR B N 1
ATOM 4791 C CA . TYR B 1 292 ? -14.805 -12.594 5.297 1 84.5 292 TYR B CA 1
ATOM 4792 C C . TYR B 1 292 ? -14.391 -11.203 5.75 1 84.5 292 TYR B C 1
ATOM 4794 O O . TYR B 1 292 ? -13.469 -11.055 6.555 1 84.5 292 TYR B O 1
ATOM 4802 N N . LEU B 1 293 ? -15.039 -10.266 5.262 1 86.19 293 LEU B N 1
ATOM 4803 C CA . LEU B 1 293 ? -14.75 -8.898 5.66 1 86.19 293 LEU B CA 1
ATOM 4804 C C . LEU B 1 293 ? -15.312 -8.602 7.047 1 86.19 293 LEU B C 1
ATOM 4806 O O . LEU B 1 293 ? -14.805 -7.73 7.754 1 86.19 293 LEU B O 1
ATOM 4810 N N . LYS B 1 294 ? -16.391 -9.188 7.406 1 81.06 294 LYS B N 1
ATOM 4811 C CA . LYS B 1 294 ? -17.047 -8.992 8.695 1 81.06 294 LYS B CA 1
ATOM 4812 C C . LYS B 1 294 ? -17.047 -10.289 9.508 1 81.06 294 LYS B C 1
ATOM 4814 O O . LYS B 1 294 ? -18.109 -10.836 9.805 1 81.06 294 LYS B O 1
ATOM 4819 N N . PRO B 1 295 ? -15.656 -10.766 9.75 1 59.59 295 PRO B N 1
ATOM 4820 C CA . PRO B 1 295 ? -15.719 -12.07 10.406 1 59.59 295 PRO B CA 1
ATOM 4821 C C . PRO B 1 295 ? -16.453 -12.023 11.742 1 59.59 295 PRO B C 1
ATOM 4823 O O . PRO B 1 295 ? -16.359 -11.039 12.477 1 59.59 295 PRO B O 1
ATOM 4826 N N . GLN B 1 296 ? -17.688 -12.484 11.789 1 53.62 296 GLN B N 1
ATOM 4827 C CA . GLN B 1 296 ? -18.516 -12.57 12.984 1 53.62 296 GLN B CA 1
ATOM 4828 C C . GLN B 1 296 ? -17.703 -13.023 14.195 1 53.62 296 GLN B C 1
ATOM 4830 O O . GLN B 1 296 ? -16.891 -13.953 14.094 1 53.62 296 GLN B O 1
ATOM 4835 N N . ASN B 1 297 ? -16.984 -12.078 14.922 1 41.5 297 ASN B N 1
ATOM 4836 C CA . ASN B 1 297 ? -16.562 -12.594 16.219 1 41.5 297 ASN B CA 1
ATOM 4837 C C . ASN B 1 297 ? -17.625 -13.531 16.812 1 41.5 297 ASN B C 1
ATOM 4839 O O . ASN B 1 297 ? -18.812 -13.305 16.656 1 41.5 297 ASN B O 1
#

InterPro domains:
  IPR000847 LysR, HTH, N-terminal domain [PF00126] (4-63)
  IPR000847 LysR, HTH, N-terminal domain [PS50931] (1-59)
  IPR005119 LysR, substrate-binding [PF03466] (86-289)
  IPR036388 Winged helix-like DNA-binding domain superfamily [G3DSA:1.10.10.10] (2-86)
  IPR036390 Winged helix DNA-binding domain superfamily [SSF46785] (4-84)
  IPR058163 LysR-type transcriptional regulator, proteobacterial-type [PTHR30537] (1-290)

Organism: Acinetobacter baumannii (strain ATCC 19606 / DSM 30007 / JCM 6841 / CCUG 19606 / CIP 70.34 / NBRC 109757 / NCIMB 12457 / NCTC 12156 / 81) (NCBI:txid575584)

pLDDT: mean 85.43, std 13.34, range [37.34, 98.69]

Solvent-accessible surface area (backbone atoms only — not comparable to full-atom values): 31983 Å² total; per-residue (Å²): 130,63,60,68,58,16,43,53,49,45,53,39,25,64,73,58,42,27,62,62,57,25,11,62,73,68,74,43,51,53,68,54,47,51,49,31,42,49,49,45,25,58,75,65,72,42,67,39,59,44,81,50,98,88,53,54,42,69,30,77,62,18,55,57,44,48,55,53,43,54,48,49,54,50,48,47,51,49,47,53,54,56,71,37,63,92,61,70,65,45,73,44,29,35,34,29,35,60,68,52,33,72,51,16,46,51,58,50,51,53,54,51,36,71,78,35,78,58,38,23,41,41,38,44,65,42,78,67,89,67,58,40,74,83,64,66,38,59,35,32,49,41,80,50,92,72,76,62,88,70,48,42,75,43,78,54,45,76,44,52,47,40,39,33,27,13,57,67,36,55,70,75,44,76,87,76,79,48,68,81,51,37,50,80,35,47,24,34,26,41,64,92,46,48,62,38,49,59,37,22,40,87,82,65,48,77,44,77,32,53,49,30,61,39,34,33,23,67,39,67,66,60,45,48,54,43,22,66,64,41,63,25,37,29,75,39,50,38,79,80,43,47,66,35,45,74,69,58,54,28,39,81,46,50,86,68,46,40,54,68,80,39,38,31,23,45,32,34,57,56,74,89,76,47,55,66,71,52,50,50,48,51,54,48,43,58,74,42,39,59,55,39,51,54,62,77,125,131,62,61,67,58,18,44,51,50,46,52,39,25,64,74,58,42,27,60,61,58,26,11,60,71,68,74,43,52,53,67,54,46,51,49,31,42,49,49,45,24,58,75,66,72,41,67,40,59,45,82,50,100,89,54,54,42,70,28,77,62,19,55,57,43,49,54,52,43,55,49,47,53,51,50,49,52,48,47,53,51,54,71,38,63,93,61,71,65,42,75,45,29,36,34,28,35,61,68,53,34,75,52,16,47,49,58,51,51,54,54,52,34,72,78,34,76,59,40,25,42,40,37,44,62,43,78,67,90,68,60,41,76,83,64,67,37,59,34,34,50,42,80,48,95,73,76,61,88,70,48,43,75,43,79,55,46,77,46,53,46,39,40,32,28,13,58,68,37,55,71,74,44,76,87,76,80,49,68,80,50,36,52,80,36,49,23,33,26,42,66,93,46,48,62,39,48,58,36,22,40,87,82,66,50,77,43,78,30,53,49,28,62,39,34,33,22,66,39,68,65,60,45,48,53,41,20,68,65,40,63,25,38,30,75,40,52,38,81,79,42,46,67,36,46,75,69,60,54,27,40,80,47,51,86,67,44,41,54,68,81,38,40,30,22,46,32,35,58,56,75,88,76,47,56,66,71,52,51,51,49,51,53,48,42,58,74,42,38,58,55,39,51,53,61,76,124